Protein AF-0000000079912294 (afdb_homodimer)

Sequence (552 aa):
MSPNRDPQELLAVAGELLDGVHDRFVAGVGSPSAVHKGPDDFATALDLELEKRLTGELQDRTGIAVHGEEFGGPDLDAGLVWVLDPIDGTFNYSAGLPTAGTLLALLDDGVPVLGLTWLPLVGRRYAAVADGPLLEGGLPLPRLTETSLASSIVGMGALNIDSRGRIPGPYRLQVLAQLSRVSSRIRIHGSTGVDLAFTAAGILGGTVVFGHNAWDNAAGVALVRAAGGVVTDLAGQPWTIASDSVLAGAPGVHGEILDILGSLGDPRAELSEGLTMSPNRDPQELLAVAGELLDGVHDRFVAGVGSPSAVHKGPDDFATALDLELEKRLTGELQDRTGIAVHGEEFGGPDLDAGLVWVLDPIDGTFNYSAGLPTAGTLLALLDDGVPVLGLTWLPLVGRRYAAVADGPLLEGGLPLPRLTETSLASSIVGMGALNIDSRGRIPGPYRLQVLAQLSRVSSRIRIHGSTGVDLAFTAAGILGGTVVFGHNAWDNAAGVALVRAAGGVVTDLAGQPWTIASDSVLAGAPGVHGEILDILGSLGDPRAELSEGLT

pLDDT: mean 91.34, std 15.04, range [28.92, 98.94]

Nearest PDB structures (foldseek):
  5eqa-assembly2_D  TM=8.514E-01  e=1.154E-21  Medicago truncatula
  5eqa-assembly2_C  TM=8.447E-01  e=3.022E-21  Medicago truncatula
  5eq9-assembly2_D  TM=8.471E-01  e=5.859E-21  Medicago truncatula
  5eq8-assembly1_A-2  TM=8.379E-01  e=1.731E-20  Medicago truncatula
  4n81-assembly1_A-2  TM=8.598E-01  e=1.605E-19  Zymomonas mobilis subsp. mobilis ZM4 = ATCC 31821

Organism: NCBI:txid1990687

Secondary structure (DSSP, 8-state):
------HHHHHHHHHHHHHHTHHHHHHTTT---SSSS-HHHHHHHHHHHHHHHHHHHHHHHH---EEETTTB-S-TTSSEEEEEEEEESHHHHHHT-S--EEEEEEEETTEEEEEEEEEGGGTEEEEEETTS--EETTEEPPPP----GGG-EEEE----TT--SSS-HHHHHHHHHHHHHHSSEEEB-S-HHHHHHHHHTTSSSEEEE----HHHHHHHHHHHHHTT-EEE-TTSPBP-TT-S-EEEESTTHHHHHHHHHHHH--HHHHHHHH--/------HHHHHHHHHHHHHHTHHHHHHTTT---SSSS-HHHHHHHHHHHHHHHHHHHHHHHH---EEETTTB-S-TTSSEEEEEEEEESHHHHHHT-S--EEEEEEEETTEEEEEEEEEGGGTEEEEEETTS--EETTEEPPPP----GGG-EEEE----TT--SSS-HHHHHHHHHHHHHHSSEEEB-S-HHHHHHHHHTTSSSEEEE----HHHHHHHHHHHHHTT-EEE-TTSPBP-TT-S-EEEESTTHHHHHHHHHHHH--HHHHHHHH--

InterPro domains:
  IPR000760 Inositol monophosphatase-like [PF00459] (10-254)
  IPR000760 Inositol monophosphatase-like [PR00377] (41-61)
  IPR000760 Inositol monophosphatase-like [PR00377] (82-98)
  IPR000760 Inositol monophosphatase-like [PR00377] (181-202)
  IPR000760 Inositol monophosphatase-like [PR00377] (212-236)
  IPR020550 Inositol monophosphatase, conserved site [PS00630] (215-229)
  IPR020583 Inositol monophosphatase, metal-binding site [PS00629] (82-94)

Solvent-accessible surface area (backbone atoms only — not comparable to full-atom values): 26994 Å² total; per-residue (Å²): 124,80,74,85,68,54,65,68,56,52,48,52,53,51,52,51,56,56,58,70,43,42,65,62,58,62,68,54,45,39,47,68,31,84,60,88,54,58,49,73,47,33,47,46,50,50,35,54,53,46,38,54,52,49,42,51,50,45,28,71,74,68,72,39,52,48,25,33,75,89,80,38,58,66,64,61,56,65,39,62,27,35,28,31,21,59,52,36,18,48,69,31,31,36,37,50,41,52,53,27,28,32,30,36,22,33,19,53,52,38,40,52,44,26,10,30,42,40,25,71,51,54,72,44,38,39,37,19,38,61,91,35,56,24,21,50,79,81,38,74,51,79,64,46,56,77,46,54,42,56,79,16,37,32,30,36,53,71,70,30,45,78,42,79,57,85,65,22,13,62,49,54,51,49,50,49,42,56,44,27,63,49,29,58,40,58,32,23,70,54,19,62,46,56,38,31,44,34,22,27,70,56,38,20,32,20,31,44,37,68,60,43,53,48,41,52,43,38,16,23,52,25,26,18,48,24,10,53,30,47,59,16,20,70,86,66,46,75,57,53,62,81,33,62,25,36,28,35,10,21,42,53,20,37,57,54,51,45,52,53,42,59,73,71,50,58,53,66,55,56,63,56,58,70,74,99,125,79,73,85,69,54,64,67,57,52,49,51,52,53,50,51,55,55,59,69,45,42,66,63,57,62,69,53,47,40,44,67,32,87,60,88,56,56,44,72,48,30,47,46,49,51,34,52,52,47,40,56,52,51,44,52,50,45,29,71,76,67,71,39,51,47,26,32,75,87,81,39,57,66,63,59,56,64,39,62,25,34,30,30,20,58,52,36,18,49,70,32,31,34,36,51,42,54,52,26,29,32,30,36,20,33,19,52,52,39,40,52,44,25,11,28,41,38,24,72,52,53,72,44,41,39,37,20,38,62,91,34,57,23,21,50,78,83,38,73,51,78,63,46,56,77,48,53,42,56,79,16,36,30,31,36,52,70,68,30,46,77,42,80,58,83,63,23,13,60,50,54,51,49,51,51,45,57,46,27,65,50,29,57,40,60,32,23,70,55,19,63,47,56,38,32,45,33,22,28,71,56,38,21,32,21,30,43,38,68,60,44,55,48,40,52,43,38,15,23,52,26,26,19,48,24,11,52,28,46,60,16,21,71,85,66,45,75,57,51,64,82,32,59,26,36,30,34,11,21,42,53,20,36,58,54,50,43,51,54,41,58,74,71,50,59,53,66,56,59,60,54,57,72,76,97

Structure (mmCIF, N/CA/C/O backbone):
data_AF-0000000079912294-model_v1
#
loop_
_entity.id
_entity.type
_entity.pdbx_description
1 polymer 'inositol-phosphate phosphatase'
#
loop_
_atom_site.group_PDB
_atom_site.id
_atom_site.type_symbol
_atom_site.label_atom_id
_atom_site.label_alt_id
_atom_site.label_comp_id
_atom_site.label_asym_id
_atom_site.label_entity_id
_atom_site.label_seq_id
_atom_site.pdbx_PDB_ins_code
_atom_site.Cartn_x
_atom_site.Cartn_y
_atom_site.Cartn_z
_atom_site.occupancy
_atom_site.B_iso_or_equiv
_atom_site.auth_seq_id
_atom_site.auth_comp_id
_atom_site.auth_asym_id
_atom_site.auth_atom_id
_atom_site.pdbx_PDB_model_num
ATOM 1 N N . MET A 1 1 ? 0.464 -45.531 -8.609 1 29.55 1 MET A N 1
ATOM 2 C CA . MET A 1 1 ? -0.642 -44.625 -8.352 1 29.55 1 MET A CA 1
ATOM 3 C C . MET A 1 1 ? -0.187 -43.438 -7.488 1 29.55 1 MET A C 1
ATOM 5 O O . MET A 1 1 ? 0.378 -43.656 -6.41 1 29.55 1 MET A O 1
ATOM 9 N N . SER A 1 2 ? 0.413 -42.406 -7.926 1 39.72 2 SER A N 1
ATOM 10 C CA . SER A 1 2 ? 1.021 -41.344 -7.129 1 39.72 2 SER A CA 1
ATOM 11 C C . SER A 1 2 ? 0.168 -41 -5.906 1 39.72 2 SER A C 1
ATOM 13 O O . SER A 1 2 ? -1.036 -40.781 -6.027 1 39.72 2 SER A O 1
ATOM 15 N N . PRO A 1 3 ? 0.377 -41.531 -4.75 1 46.34 3 PRO A N 1
ATOM 16 C CA . PRO A 1 3 ? -0.508 -41.469 -3.584 1 46.34 3 PRO A CA 1
ATOM 17 C C . PRO A 1 3 ? -1.324 -40.156 -3.547 1 46.34 3 PRO A C 1
ATOM 19 O O . PRO A 1 3 ? -0.828 -39.094 -3.938 1 46.34 3 PRO A O 1
ATOM 22 N N . ASN A 1 4 ? -2.684 -40.281 -3.854 1 57.91 4 ASN A N 1
ATOM 23 C CA . ASN A 1 4 ? -3.719 -39.25 -3.738 1 57.91 4 ASN A CA 1
ATOM 24 C C . ASN A 1 4 ? -3.502 -38.375 -2.51 1 57.91 4 ASN A C 1
ATOM 26 O O . ASN A 1 4 ? -3.703 -38.812 -1.379 1 57.91 4 ASN A O 1
ATOM 30 N N . ARG A 1 5 ? -2.461 -37.531 -2.559 1 80.69 5 ARG A N 1
ATOM 31 C CA . ARG A 1 5 ? -2.16 -36.719 -1.387 1 80.69 5 ARG A CA 1
ATOM 32 C C . ARG A 1 5 ? -3.322 -35.781 -1.056 1 80.69 5 ARG A C 1
ATOM 34 O O . ARG A 1 5 ? -3.9 -35.188 -1.95 1 80.69 5 ARG A O 1
ATOM 41 N N . ASP A 1 6 ? -3.791 -35.938 0.131 1 91.5 6 ASP A N 1
ATOM 42 C CA . ASP A 1 6 ? -4.871 -35.094 0.656 1 91.5 6 ASP A CA 1
ATOM 43 C C . ASP A 1 6 ? -4.5 -33.625 0.6 1 91.5 6 ASP A C 1
ATOM 45 O O . ASP A 1 6 ? -3.557 -33.188 1.262 1 91.5 6 ASP A O 1
ATOM 49 N N . PRO A 1 7 ? -5.168 -32.938 -0.265 1 94.25 7 PRO A N 1
ATOM 50 C CA . PRO A 1 7 ? -4.852 -31.531 -0.419 1 94.25 7 PRO A CA 1
ATOM 51 C C . PRO A 1 7 ? -4.84 -30.781 0.911 1 94.25 7 PRO A C 1
ATOM 53 O O . PRO A 1 7 ? -4.051 -29.844 1.091 1 94.25 7 PRO A O 1
ATOM 56 N N . GLN A 1 8 ? -5.668 -31.203 1.812 1 94.56 8 GLN A N 1
ATOM 57 C CA . GLN A 1 8 ? -5.723 -30.547 3.111 1 94.56 8 GLN A CA 1
ATOM 58 C C . GLN A 1 8 ? -4.449 -30.797 3.912 1 94.56 8 GLN A C 1
ATOM 60 O O . GLN A 1 8 ? -3.975 -29.906 4.629 1 94.56 8 GLN A O 1
ATOM 65 N N . GLU A 1 9 ? -4 -31.938 3.814 1 96.06 9 GLU A N 1
ATOM 66 C CA . GLU A 1 9 ? -2.744 -32.25 4.48 1 96.06 9 GLU A CA 1
ATOM 67 C C . GLU A 1 9 ? -1.581 -31.484 3.873 1 96.06 9 GLU A C 1
ATOM 69 O O . GLU A 1 9 ? -0.72 -30.984 4.598 1 96.06 9 GLU A O 1
ATOM 74 N N . LEU A 1 10 ? -1.573 -31.453 2.564 1 97.94 10 LEU A N 1
ATOM 75 C CA . LEU A 1 10 ? -0.524 -30.703 1.876 1 97.94 10 LEU A CA 1
ATOM 76 C C . LEU A 1 10 ? -0.583 -29.234 2.234 1 97.94 10 LEU A C 1
ATOM 78 O O . LEU A 1 10 ? 0.455 -28.594 2.42 1 97.94 10 LEU A O 1
ATOM 82 N N . LEU A 1 11 ? -1.789 -28.703 2.357 1 98 11 LEU A N 1
ATOM 83 C CA . LEU A 1 11 ? -1.976 -27.312 2.748 1 98 11 LEU A CA 1
ATOM 84 C C . LEU A 1 11 ? -1.415 -27.062 4.145 1 98 11 LEU A C 1
ATOM 86 O O . LEU A 1 11 ? -0.755 -26.047 4.375 1 98 11 LEU A O 1
ATOM 90 N N . ALA A 1 12 ? -1.682 -27.953 5.023 1 97.31 12 ALA A N 1
ATOM 91 C CA . ALA A 1 12 ? -1.211 -27.828 6.402 1 97.31 12 ALA A CA 1
ATOM 92 C C . ALA A 1 12 ? 0.314 -27.844 6.465 1 97.31 12 ALA A C 1
ATOM 94 O O . ALA A 1 12 ? 0.918 -27.016 7.156 1 97.31 12 ALA A O 1
ATOM 95 N N . VAL A 1 13 ? 0.904 -28.734 5.723 1 98.12 13 VAL A N 1
ATOM 96 C CA . VAL A 1 13 ? 2.359 -28.828 5.672 1 98.12 13 VAL A CA 1
ATOM 97 C C . VAL A 1 13 ? 2.941 -27.531 5.125 1 98.12 13 VAL A C 1
ATOM 99 O O . VAL A 1 13 ? 3.875 -26.969 5.703 1 98.12 13 VAL A O 1
ATOM 102 N N . ALA A 1 14 ? 2.398 -27.078 4.047 1 98.62 14 ALA A N 1
ATOM 103 C CA . ALA A 1 14 ? 2.871 -25.859 3.406 1 98.62 14 ALA A CA 1
ATOM 104 C C . ALA A 1 14 ? 2.764 -24.672 4.355 1 98.62 14 ALA A C 1
ATOM 106 O O . ALA A 1 14 ? 3.699 -23.875 4.473 1 98.62 14 ALA A O 1
ATOM 107 N N . GLY A 1 15 ? 1.619 -24.562 5.023 1 98.62 15 GLY A N 1
ATOM 108 C CA . GLY A 1 15 ? 1.428 -23.484 5.98 1 98.62 15 GLY A CA 1
ATOM 109 C C . GLY A 1 15 ? 2.451 -23.484 7.102 1 98.62 15 GLY A C 1
ATOM 110 O O . GLY A 1 15 ? 2.977 -22.438 7.48 1 98.62 15 GLY A O 1
ATOM 111 N N . GLU A 1 16 ? 2.736 -24.641 7.598 1 98.56 16 GLU A N 1
ATOM 112 C CA . GLU A 1 16 ? 3.725 -24.797 8.656 1 98.56 16 GLU A CA 1
ATOM 113 C C . GLU A 1 16 ? 5.109 -24.344 8.195 1 98.56 16 GLU A C 1
ATOM 115 O O . GLU A 1 16 ? 5.836 -23.688 8.938 1 98.56 16 GLU A O 1
ATOM 120 N N . LEU A 1 17 ? 5.434 -24.75 7.039 1 98.75 17 LEU A N 1
ATOM 121 C CA . LEU A 1 17 ? 6.742 -24.391 6.5 1 98.75 17 LEU A CA 1
ATOM 122 C C . LEU A 1 17 ? 6.863 -22.891 6.309 1 98.75 17 LEU A C 1
ATOM 124 O O . LEU A 1 17 ? 7.902 -22.297 6.613 1 98.75 17 LEU A O 1
ATOM 128 N N . LEU A 1 18 ? 5.785 -22.219 5.816 1 98.69 18 LEU A N 1
ATOM 129 C CA . LEU A 1 18 ? 5.809 -20.781 5.637 1 98.69 18 LEU A CA 1
ATOM 130 C C . LEU A 1 18 ? 5.867 -20.062 6.988 1 98.69 18 LEU A C 1
ATOM 132 O O . LEU A 1 18 ? 6.566 -19.062 7.133 1 98.69 18 LEU A O 1
ATOM 136 N N . ASP A 1 19 ? 5.18 -20.594 7.977 1 98.5 19 ASP A N 1
ATOM 137 C CA . ASP A 1 19 ? 5.293 -20.062 9.328 1 98.5 19 ASP A CA 1
ATOM 138 C C . ASP A 1 19 ? 6.73 -20.141 9.836 1 98.5 19 ASP A C 1
ATOM 140 O O . ASP A 1 19 ? 7.195 -19.25 10.547 1 98.5 19 ASP A O 1
ATOM 144 N N . GLY A 1 20 ? 7.395 -21.141 9.469 1 98.12 20 GLY A N 1
ATOM 145 C CA . GLY A 1 20 ? 8.742 -21.406 9.945 1 98.12 20 GLY A CA 1
ATOM 146 C C . GLY A 1 20 ? 9.766 -20.406 9.461 1 98.12 20 GLY A C 1
ATOM 147 O O . GLY A 1 20 ? 10.836 -20.266 10.047 1 98.12 20 GLY A O 1
ATOM 148 N N . VAL A 1 21 ? 9.43 -19.672 8.375 1 96.81 21 VAL A N 1
ATOM 149 C CA . VAL A 1 21 ? 10.422 -18.75 7.84 1 96.81 21 VAL A CA 1
ATOM 150 C C . VAL A 1 21 ? 10.016 -17.312 8.18 1 96.81 21 VAL A C 1
ATOM 152 O O . VAL A 1 21 ? 10.68 -16.359 7.77 1 96.81 21 VAL A O 1
ATOM 155 N N . HIS A 1 22 ? 9.016 -17.156 8.938 1 96.06 22 HIS A N 1
ATOM 156 C CA . HIS A 1 22 ? 8.445 -15.852 9.273 1 96.06 22 HIS A CA 1
ATOM 157 C C . HIS A 1 22 ? 9.5 -14.938 9.906 1 96.06 22 HIS A C 1
ATOM 159 O O . HIS A 1 22 ? 9.734 -13.828 9.422 1 96.06 22 HIS A O 1
ATOM 165 N N . ASP A 1 23 ? 10.133 -15.422 10.93 1 96.25 23 ASP A N 1
ATOM 166 C CA . ASP A 1 23 ? 11.062 -14.586 11.688 1 96.25 23 ASP A CA 1
ATOM 167 C C . ASP A 1 23 ? 12.25 -14.172 10.82 1 96.25 23 ASP A C 1
ATOM 169 O O . ASP A 1 23 ? 12.719 -13.031 10.906 1 96.25 23 ASP A O 1
ATOM 173 N N . ARG A 1 24 ? 12.719 -15.117 10.062 1 94.88 24 ARG A N 1
ATOM 174 C CA . ARG A 1 24 ? 13.844 -14.805 9.188 1 94.88 24 ARG A CA 1
ATOM 175 C C . ARG A 1 24 ? 13.445 -13.766 8.141 1 94.88 24 ARG A C 1
ATOM 177 O O . ARG A 1 24 ? 14.219 -12.852 7.836 1 94.88 24 ARG A O 1
ATOM 184 N N . PHE A 1 25 ? 12.273 -13.906 7.543 1 95.62 25 PHE A N 1
ATOM 185 C CA . PHE A 1 25 ? 11.727 -12.953 6.586 1 95.62 25 PHE A CA 1
ATOM 186 C C . PHE A 1 25 ? 11.664 -11.555 7.191 1 95.62 25 PHE A C 1
ATOM 188 O O . PHE A 1 25 ? 12.148 -10.594 6.598 1 95.62 25 PHE A O 1
ATOM 195 N N . VAL A 1 26 ? 11.148 -11.414 8.398 1 94.88 26 VAL A N 1
ATOM 196 C CA . VAL A 1 26 ? 10.938 -10.133 9.062 1 94.88 26 VAL A CA 1
ATOM 197 C C . VAL A 1 26 ? 12.281 -9.508 9.43 1 94.88 26 VAL A C 1
ATOM 199 O O . VAL A 1 26 ? 12.477 -8.297 9.273 1 94.88 26 VAL A O 1
ATOM 202 N N . ALA A 1 27 ? 13.227 -10.266 9.82 1 92.06 27 ALA A N 1
ATOM 203 C CA . ALA A 1 27 ? 14.531 -9.781 10.273 1 92.06 27 ALA A CA 1
ATOM 204 C C . ALA A 1 27 ? 15.336 -9.203 9.109 1 92.06 27 ALA A C 1
ATOM 206 O O . ALA A 1 27 ? 16.234 -8.391 9.312 1 92.06 27 ALA A O 1
ATOM 207 N N . GLY A 1 28 ? 14.977 -9.625 7.934 1 90.5 28 GLY A N 1
ATOM 208 C CA . GLY A 1 28 ? 15.766 -9.234 6.777 1 90.5 28 GLY A CA 1
ATOM 209 C C . GLY A 1 28 ? 15.266 -7.965 6.113 1 90.5 28 GLY A C 1
ATOM 210 O O . GLY A 1 28 ? 15.922 -7.426 5.219 1 90.5 28 GLY A O 1
ATOM 211 N N . VAL A 1 29 ? 14.18 -7.426 6.668 1 87.75 29 VAL A N 1
ATOM 212 C CA . VAL A 1 29 ? 13.539 -6.301 6 1 87.75 29 VAL A CA 1
ATOM 213 C C . VAL A 1 29 ? 14.414 -5.055 6.121 1 87.75 29 VAL A C 1
ATOM 215 O O . VAL A 1 29 ? 14.906 -4.738 7.203 1 87.75 29 VAL A O 1
ATOM 218 N N . GLY A 1 30 ? 14.523 -4.277 5.109 1 71.38 30 GLY A N 1
ATOM 219 C CA . GLY A 1 30 ? 15.203 -2.994 5.113 1 71.38 30 GLY A CA 1
ATOM 220 C C . GLY A 1 30 ? 16.688 -3.113 5.383 1 71.38 30 GLY A C 1
ATOM 221 O O . GLY A 1 30 ? 17.391 -2.104 5.52 1 71.38 30 GLY A O 1
ATOM 222 N N . SER A 1 31 ? 17.141 -4.277 5.93 1 58.22 31 SER A N 1
ATOM 223 C CA . SER A 1 31 ? 18.531 -4.438 6.324 1 58.22 31 SER A CA 1
ATOM 224 C C . SER A 1 31 ? 19.484 -4.023 5.195 1 58.22 31 SER A C 1
ATOM 226 O O . SER A 1 31 ? 19.281 -4.414 4.043 1 58.22 31 SER A O 1
ATOM 228 N N . PRO A 1 32 ? 20.094 -2.764 5.594 1 47.22 32 PRO A N 1
ATOM 229 C CA . PRO A 1 32 ? 21.141 -2.424 4.621 1 47.22 32 PRO A CA 1
ATOM 230 C C . PRO A 1 32 ? 22.016 -3.617 4.258 1 47.22 32 PRO A C 1
ATOM 232 O O . PRO A 1 32 ? 22.203 -4.52 5.074 1 47.22 32 PRO A O 1
ATOM 235 N N . SER A 1 33 ? 22.016 -4.098 3.148 1 38.88 33 SER A N 1
ATOM 236 C CA . SER A 1 33 ? 23.047 -5.078 2.836 1 38.88 33 SER A CA 1
ATOM 237 C C . SER A 1 33 ? 24.344 -4.77 3.582 1 38.88 33 SER A C 1
ATOM 239 O O . SER A 1 33 ? 24.75 -3.609 3.693 1 38.88 33 SER A O 1
ATOM 241 N N . ALA A 1 34 ? 24.781 -5.492 4.637 1 32.66 34 ALA A N 1
ATOM 242 C CA . ALA A 1 34 ? 26.141 -5.281 5.16 1 32.66 34 ALA A CA 1
ATOM 243 C C . ALA A 1 34 ? 27 -4.5 4.168 1 32.66 34 ALA A C 1
ATOM 245 O O . ALA A 1 34 ? 27.859 -3.729 4.566 1 32.66 34 ALA A O 1
ATOM 246 N N . VAL A 1 35 ? 27.797 -5.176 3.391 1 32.06 35 VAL A N 1
ATOM 247 C CA . VAL A 1 35 ? 28.75 -4.676 2.406 1 32.06 35 VAL A CA 1
ATOM 248 C C . VAL A 1 35 ? 28.031 -3.771 1.406 1 32.06 35 VAL A C 1
ATOM 250 O O . VAL A 1 35 ? 26.875 -4.023 1.043 1 32.06 35 VAL A O 1
ATOM 253 N N . HIS A 1 36 ? 28.391 -2.574 1.279 1 33.38 36 HIS A N 1
ATOM 254 C CA . HIS A 1 36 ? 28.016 -1.679 0.189 1 33.38 36 HIS A CA 1
ATOM 255 C C . HIS A 1 36 ? 27.484 -2.457 -1.009 1 33.38 36 HIS A C 1
ATOM 257 O O . HIS A 1 36 ? 27.641 -2.025 -2.154 1 33.38 36 HIS A O 1
ATOM 263 N N . LYS A 1 37 ? 27.391 -3.629 -1.118 1 39.88 37 LYS A N 1
ATOM 264 C CA . LYS A 1 37 ? 26.844 -4.047 -2.406 1 39.88 37 LYS A CA 1
ATOM 265 C C . LYS A 1 37 ? 25.328 -3.848 -2.457 1 39.88 37 LYS A C 1
ATOM 267 O O . LYS A 1 37 ? 24.641 -3.998 -1.442 1 39.88 37 LYS A O 1
ATOM 272 N N . GLY A 1 38 ? 24.703 -2.9 -3.188 1 43.59 38 GLY A N 1
ATOM 273 C CA . GLY A 1 38 ? 23.406 -2.314 -3.477 1 43.59 38 GLY A CA 1
ATOM 274 C C . GLY A 1 38 ? 22.25 -3.084 -2.857 1 43.59 38 GLY A C 1
ATOM 275 O O . GLY A 1 38 ? 22.391 -4.27 -2.545 1 43.59 38 GLY A O 1
ATOM 276 N N . PRO A 1 39 ? 21.344 -2.451 -1.98 1 47.41 39 PRO A N 1
ATOM 277 C CA . PRO A 1 39 ? 20.109 -2.994 -1.392 1 47.41 39 PRO A CA 1
ATOM 278 C C . PRO A 1 39 ? 19.562 -4.188 -2.17 1 47.41 39 PRO A C 1
ATOM 280 O O . PRO A 1 39 ? 19.031 -5.125 -1.572 1 47.41 39 PRO A O 1
ATOM 283 N N . ASP A 1 40 ? 19.641 -4.121 -3.445 1 54.66 40 ASP A N 1
ATOM 284 C CA . ASP A 1 40 ? 19.188 -5.172 -4.344 1 54.66 40 ASP A CA 1
ATOM 285 C C . ASP A 1 40 ? 19.891 -6.496 -4.047 1 54.66 40 ASP A C 1
ATOM 287 O O . ASP A 1 40 ? 19.297 -7.566 -4.172 1 54.66 40 ASP A O 1
ATOM 291 N N . ASP A 1 41 ? 20.922 -6.277 -3.262 1 62.72 41 ASP A N 1
ATOM 292 C CA . ASP A 1 41 ? 21.781 -7.449 -3.121 1 62.72 41 ASP A CA 1
ATOM 293 C C . ASP A 1 41 ? 21.375 -8.297 -1.924 1 62.72 41 ASP A C 1
ATOM 295 O O . ASP A 1 41 ? 21.312 -9.523 -2.012 1 62.72 41 ASP A O 1
ATOM 299 N N . PHE A 1 42 ? 20.859 -7.602 -0.885 1 65.44 42 PHE A N 1
ATOM 300 C CA . PHE A 1 42 ? 20.5 -8.375 0.302 1 65.44 42 PHE A CA 1
ATOM 301 C C . PHE A 1 42 ? 19.203 -9.125 0.091 1 65.44 42 PHE A C 1
ATOM 303 O O . PHE A 1 42 ? 19.109 -10.32 0.379 1 65.44 42 PHE A O 1
ATOM 310 N N . ALA A 1 43 ? 18.234 -8.352 -0.362 1 73.94 43 ALA A N 1
ATOM 311 C CA . ALA A 1 43 ? 16.969 -9.016 -0.646 1 73.94 43 ALA A CA 1
ATOM 312 C C . ALA A 1 43 ? 17.156 -10.188 -1.598 1 73.94 43 ALA A C 1
ATOM 314 O O . ALA A 1 43 ? 16.516 -11.234 -1.447 1 73.94 43 ALA A O 1
ATOM 315 N N . THR A 1 44 ? 18.141 -10 -2.295 1 77.19 44 THR A N 1
ATOM 316 C CA . THR A 1 44 ? 18.453 -11.062 -3.242 1 77.19 44 THR A CA 1
ATOM 317 C C . THR A 1 44 ? 19.078 -12.258 -2.525 1 77.19 44 THR A C 1
ATOM 319 O O . THR A 1 44 ? 18.703 -13.406 -2.783 1 77.19 44 THR A O 1
ATOM 322 N N . ALA A 1 45 ? 19.906 -11.906 -1.588 1 85.69 45 ALA A N 1
ATOM 323 C CA . ALA A 1 45 ? 20.547 -12.992 -0.835 1 85.69 45 ALA A CA 1
ATOM 324 C C . ALA A 1 45 ? 19.516 -13.742 0.012 1 85.69 45 ALA A C 1
ATOM 326 O O . ALA A 1 45 ? 19.547 -14.969 0.088 1 85.69 45 ALA A O 1
ATOM 327 N N . LEU A 1 46 ? 18.688 -13.031 0.617 1 91 46 LEU A N 1
ATOM 328 C CA . LEU A 1 46 ? 17.656 -13.656 1.44 1 91 46 LEU A CA 1
ATOM 329 C C . LEU A 1 46 ? 16.672 -14.438 0.578 1 91 46 LEU A C 1
ATOM 331 O O . LEU A 1 46 ? 16.203 -15.508 0.978 1 91 46 LEU A O 1
ATOM 335 N N . ASP A 1 47 ? 16.375 -13.867 -0.532 1 92.38 47 ASP A N 1
ATOM 336 C CA . ASP A 1 47 ? 15.531 -14.555 -1.511 1 92.38 47 ASP A CA 1
ATOM 337 C C . ASP A 1 47 ? 16.078 -15.945 -1.832 1 92.38 47 ASP A C 1
ATOM 339 O O . ASP A 1 47 ? 15.352 -16.922 -1.809 1 92.38 47 ASP A O 1
ATOM 343 N N . LEU A 1 48 ? 17.328 -16.047 -2.098 1 93.56 48 LEU A N 1
ATOM 344 C CA . LEU A 1 48 ? 18 -17.297 -2.426 1 93.56 48 LEU A CA 1
ATOM 345 C C . LEU A 1 48 ? 18.016 -18.234 -1.22 1 93.56 48 LEU A C 1
ATOM 347 O O . LEU A 1 48 ? 17.781 -19.438 -1.355 1 93.56 48 LEU A O 1
ATOM 351 N N . GLU A 1 49 ? 18.266 -17.703 -0.08 1 95.25 49 GLU A N 1
ATOM 352 C CA . GLU A 1 49 ? 18.312 -18.469 1.162 1 95.25 49 GLU A CA 1
ATOM 353 C C . GLU A 1 49 ? 16.953 -19.109 1.459 1 95.25 49 GLU A C 1
ATOM 355 O O . GLU A 1 49 ? 16.875 -20.312 1.723 1 95.25 49 GLU A O 1
ATOM 360 N N . LEU A 1 50 ? 15.938 -18.328 1.369 1 96.75 50 LEU A N 1
ATOM 361 C CA . LEU A 1 50 ? 14.602 -18.812 1.68 1 96.75 50 LEU A CA 1
ATOM 362 C C . LEU A 1 50 ? 14.141 -19.844 0.652 1 96.75 50 LEU A C 1
ATOM 364 O O . LEU A 1 50 ? 13.492 -20.828 1.003 1 96.75 50 LEU A O 1
ATOM 368 N N . GLU A 1 51 ? 14.461 -19.625 -0.608 1 97 51 GLU A N 1
ATOM 369 C CA . GLU A 1 51 ? 14.07 -20.578 -1.635 1 97 51 GLU A CA 1
ATOM 370 C C . GLU A 1 51 ? 14.734 -21.938 -1.402 1 97 51 GLU A C 1
ATOM 372 O O . GLU A 1 51 ? 14.078 -22.984 -1.482 1 97 51 GLU A O 1
ATOM 377 N N . LYS A 1 52 ? 15.984 -21.906 -1.14 1 97 52 LYS A N 1
ATOM 378 C CA . LYS A 1 52 ? 16.703 -23.156 -0.894 1 97 52 LYS A CA 1
ATOM 379 C C . LYS A 1 52 ? 16.109 -23.922 0.287 1 97 52 LYS A C 1
ATOM 381 O O . LYS A 1 52 ? 15.852 -25.125 0.193 1 97 52 LYS A O 1
ATOM 386 N N . ARG A 1 53 ? 15.859 -23.219 1.306 1 97.94 53 ARG A N 1
ATOM 387 C CA . ARG A 1 53 ? 15.312 -23.844 2.508 1 97.94 53 ARG A CA 1
ATOM 388 C C . ARG A 1 53 ? 13.93 -24.422 2.242 1 97.94 53 ARG A C 1
ATOM 390 O O . ARG A 1 53 ? 13.68 -25.594 2.506 1 97.94 53 ARG A O 1
ATOM 397 N N . LEU A 1 54 ? 13.039 -23.625 1.666 1 98.5 54 LEU A N 1
ATOM 398 C CA . LEU A 1 54 ? 11.656 -24.047 1.467 1 98.5 54 LEU A CA 1
ATOM 399 C C . LEU A 1 54 ? 11.562 -25.156 0.425 1 98.5 54 LEU A C 1
ATOM 401 O O . LEU A 1 54 ? 10.75 -26.062 0.56 1 98.5 54 LEU A O 1
ATOM 405 N N . THR A 1 55 ? 12.398 -25.047 -0.607 1 98.19 55 THR A N 1
ATOM 406 C CA . THR A 1 55 ? 12.422 -26.094 -1.629 1 98.19 55 THR A CA 1
ATOM 407 C C . THR A 1 55 ? 12.797 -27.438 -1.018 1 98.19 55 THR A C 1
ATOM 409 O O . THR A 1 55 ? 12.109 -28.438 -1.244 1 98.19 55 THR A O 1
ATOM 412 N N . GLY A 1 56 ? 13.82 -27.453 -0.244 1 98.06 56 GLY A N 1
ATOM 413 C CA . GLY A 1 56 ? 14.25 -28.672 0.408 1 98.06 56 GLY A CA 1
ATOM 414 C C . GLY A 1 56 ? 13.203 -29.25 1.345 1 98.06 56 GLY A C 1
ATOM 415 O O . GLY A 1 56 ? 12.898 -30.438 1.288 1 98.06 56 GLY A O 1
ATOM 416 N N . GLU A 1 57 ? 12.633 -28.422 2.137 1 98.5 57 GLU A N 1
ATOM 417 C CA . GLU A 1 57 ? 11.672 -28.875 3.139 1 98.5 57 GLU A CA 1
ATOM 418 C C . GLU A 1 57 ? 10.375 -29.344 2.488 1 98.5 57 GLU A C 1
ATOM 420 O O . GLU A 1 57 ? 9.766 -30.312 2.932 1 98.5 57 GLU A O 1
ATOM 425 N N . LEU A 1 58 ? 9.922 -28.641 1.445 1 98.44 58 LEU A N 1
ATOM 426 C CA . LEU A 1 58 ? 8.719 -29.047 0.729 1 98.44 58 LEU A CA 1
ATOM 427 C C . LEU A 1 58 ? 8.906 -30.406 0.086 1 98.44 58 LEU A C 1
ATOM 429 O O . LEU A 1 58 ? 8.039 -31.281 0.201 1 98.44 58 LEU A O 1
ATOM 433 N N . GLN A 1 59 ? 10.031 -30.594 -0.54 1 97.5 59 GLN A N 1
ATOM 434 C CA . GLN A 1 59 ? 10.32 -31.875 -1.178 1 97.5 59 GLN A CA 1
ATOM 435 C C . GLN A 1 59 ? 10.391 -33 -0.148 1 97.5 59 GLN A C 1
ATOM 437 O O . GLN A 1 59 ? 9.828 -34.062 -0.356 1 97.5 59 GLN A O 1
ATOM 442 N N . ASP A 1 60 ? 11.008 -32.75 0.914 1 97.81 60 ASP A N 1
ATOM 443 C CA . ASP A 1 60 ? 11.188 -33.75 1.953 1 97.81 60 ASP A CA 1
ATOM 444 C C . ASP A 1 60 ? 9.852 -34.156 2.574 1 97.81 60 ASP A C 1
ATOM 446 O O . ASP A 1 60 ? 9.602 -35.312 2.812 1 97.81 60 ASP A O 1
ATOM 450 N N . ARG A 1 61 ? 9 -33.156 2.797 1 97.69 61 ARG A N 1
ATOM 451 C CA . ARG A 1 61 ? 7.781 -33.406 3.562 1 97.69 61 ARG A CA 1
ATOM 452 C C . ARG A 1 61 ? 6.656 -33.906 2.664 1 97.69 61 ARG A C 1
ATOM 454 O O . ARG A 1 61 ? 5.754 -34.594 3.123 1 97.69 61 ARG A O 1
ATOM 461 N N . THR A 1 62 ? 6.703 -33.594 1.387 1 97.62 62 THR A N 1
ATOM 462 C CA . THR A 1 62 ? 5.543 -33.906 0.555 1 97.62 62 THR A CA 1
ATOM 463 C C . THR A 1 62 ? 5.93 -34.844 -0.572 1 97.62 62 THR A C 1
ATOM 465 O O . THR A 1 62 ? 5.059 -35.438 -1.207 1 97.62 62 THR A O 1
ATOM 468 N N . GLY A 1 63 ? 7.227 -34.938 -0.894 1 97.06 63 GLY A N 1
ATOM 469 C CA . GLY A 1 63 ? 7.691 -35.719 -2.021 1 97.06 63 GLY A CA 1
ATOM 470 C C . GLY A 1 63 ? 7.434 -35.062 -3.363 1 97.06 63 GLY A C 1
ATOM 471 O O . GLY A 1 63 ? 7.586 -35.688 -4.41 1 97.06 63 GLY A O 1
ATOM 472 N N . ILE A 1 64 ? 7.008 -33.844 -3.342 1 97.5 64 ILE A N 1
ATOM 473 C CA . ILE A 1 64 ? 6.648 -33.125 -4.555 1 97.5 64 ILE A CA 1
ATOM 474 C C . ILE A 1 64 ? 7.738 -32.094 -4.887 1 97.5 64 ILE A C 1
ATOM 476 O O . ILE A 1 64 ? 8.195 -31.375 -4.008 1 97.5 64 ILE A O 1
ATOM 480 N N . ALA A 1 65 ? 8.188 -32.031 -6.133 1 97.38 65 ALA A N 1
ATOM 481 C CA . ALA A 1 65 ? 9.258 -31.125 -6.562 1 97.38 65 ALA A CA 1
ATOM 482 C C . ALA A 1 65 ? 8.789 -29.672 -6.57 1 97.38 65 ALA A C 1
ATOM 484 O O . ALA A 1 65 ? 7.582 -29.406 -6.609 1 97.38 65 ALA A O 1
ATOM 485 N N . VAL A 1 66 ? 9.789 -28.766 -6.562 1 98 66 VAL A N 1
ATOM 486 C CA . VAL A 1 66 ? 9.492 -27.344 -6.465 1 98 66 VAL A CA 1
ATOM 487 C C . VAL A 1 66 ? 10.07 -26.609 -7.676 1 98 66 VAL A C 1
ATOM 489 O O . VAL A 1 66 ? 11.219 -26.859 -8.062 1 98 66 VAL A O 1
ATOM 492 N N . HIS A 1 67 ? 9.25 -25.828 -8.32 1 98.06 67 HIS A N 1
ATOM 493 C CA . HIS A 1 67 ? 9.68 -24.812 -9.281 1 98.06 67 HIS A CA 1
ATOM 494 C C . HIS A 1 67 ? 9.75 -23.438 -8.633 1 98.06 67 HIS A C 1
ATOM 496 O O . HIS A 1 67 ? 8.719 -22.844 -8.336 1 98.06 67 HIS A O 1
ATOM 502 N N . GLY A 1 68 ? 10.961 -22.906 -8.461 1 95.88 68 GLY A N 1
ATOM 503 C CA . GLY A 1 68 ? 11.148 -21.625 -7.809 1 95.88 68 GLY A CA 1
ATOM 504 C C . GLY A 1 68 ? 11.516 -20.516 -8.773 1 95.88 68 GLY A C 1
ATOM 505 O O . GLY A 1 68 ? 11.945 -20.781 -9.898 1 95.88 68 GLY A O 1
ATOM 506 N N . GLU A 1 69 ? 11.305 -19.297 -8.406 1 89.94 69 GLU A N 1
ATOM 507 C CA . GLU A 1 69 ? 11.672 -18.109 -9.172 1 89.94 69 GLU A CA 1
ATOM 508 C C . GLU A 1 69 ? 13.172 -18.094 -9.461 1 89.94 69 GLU A C 1
ATOM 510 O O . GLU A 1 69 ? 13.586 -17.797 -10.586 1 89.94 69 GLU A O 1
ATOM 515 N N . GLU A 1 70 ? 13.938 -18.422 -8.469 1 85.56 70 GLU A N 1
ATOM 516 C CA . GLU A 1 70 ? 15.383 -18.203 -8.523 1 85.56 70 GLU A CA 1
ATOM 517 C C . GLU A 1 70 ? 16.094 -19.391 -9.164 1 85.56 70 GLU A C 1
ATOM 519 O O . GLU A 1 70 ? 17.031 -19.203 -9.945 1 85.56 70 GLU A O 1
ATOM 524 N N . PHE A 1 71 ? 15.641 -20.641 -8.852 1 89.31 71 PHE A N 1
ATOM 525 C CA . PHE A 1 71 ? 16.391 -21.828 -9.266 1 89.31 71 PHE A CA 1
ATOM 526 C C . PHE A 1 71 ? 15.609 -22.609 -10.32 1 89.31 71 PHE A C 1
ATOM 528 O O . PHE A 1 71 ? 16.141 -23.562 -10.906 1 89.31 71 PHE A O 1
ATOM 535 N N . GLY A 1 72 ? 14.438 -22.219 -10.586 1 93.56 72 GLY A N 1
ATOM 536 C CA . GLY A 1 72 ? 13.617 -22.969 -11.523 1 93.56 72 GLY A CA 1
ATOM 537 C C . GLY A 1 72 ? 13.195 -24.328 -10.992 1 93.56 72 GLY A C 1
ATOM 538 O O . GLY A 1 72 ? 12.93 -24.469 -9.797 1 93.56 72 GLY A O 1
ATOM 539 N N . GLY A 1 73 ? 12.945 -25.281 -11.859 1 94.75 73 GLY A N 1
ATOM 540 C CA . GLY A 1 73 ? 12.477 -26.609 -11.516 1 94.75 73 GLY A CA 1
ATOM 541 C C . GLY A 1 73 ? 11.734 -27.297 -12.648 1 94.75 73 GLY A C 1
ATOM 542 O O . GLY A 1 73 ? 11.961 -26.984 -13.82 1 94.75 73 GLY A O 1
ATOM 543 N N . PRO A 1 74 ? 10.977 -28.312 -12.25 1 96.19 74 PRO A N 1
ATOM 544 C CA . PRO A 1 74 ? 10.258 -29.031 -13.297 1 96.19 74 PRO A CA 1
ATOM 545 C C . PRO A 1 74 ? 9.273 -28.156 -14.062 1 96.19 74 PRO A C 1
ATOM 547 O O . PRO A 1 74 ? 8.945 -27.047 -13.602 1 96.19 74 PRO A O 1
ATOM 550 N N . ASP A 1 75 ? 8.883 -28.703 -15.188 1 96.69 75 ASP A N 1
ATOM 551 C CA . ASP A 1 75 ? 7.828 -28.031 -15.93 1 96.69 75 ASP A CA 1
ATOM 552 C C . ASP A 1 75 ? 6.57 -27.875 -15.078 1 96.69 75 ASP A C 1
ATOM 554 O O . ASP A 1 75 ? 6.203 -28.781 -14.328 1 96.69 75 ASP A O 1
ATOM 558 N N . LEU A 1 76 ? 5.906 -26.75 -15.234 1 96.62 76 LEU A N 1
ATOM 559 C CA . LEU A 1 76 ? 4.77 -26.391 -14.398 1 96.62 76 LEU A CA 1
ATOM 560 C C . LEU A 1 76 ? 3.576 -27.297 -14.672 1 96.62 76 LEU A C 1
ATOM 562 O O . LEU A 1 76 ? 2.646 -27.375 -13.867 1 96.62 76 LEU A O 1
ATOM 566 N N . ASP A 1 77 ? 3.562 -27.984 -15.812 1 94.94 77 ASP A N 1
ATOM 567 C CA . ASP A 1 77 ? 2.451 -28.859 -16.172 1 94.94 77 ASP A CA 1
ATOM 568 C C . ASP A 1 77 ? 2.873 -30.328 -16.109 1 94.94 77 ASP A C 1
ATOM 570 O O . ASP A 1 77 ? 2.281 -31.172 -16.766 1 94.94 77 ASP A O 1
ATOM 574 N N . ALA A 1 78 ? 3.895 -30.656 -15.375 1 93.81 78 ALA A N 1
ATOM 575 C CA . ALA A 1 78 ? 4.43 -32 -15.219 1 93.81 78 ALA A CA 1
ATOM 576 C C . ALA A 1 78 ? 3.889 -32.656 -13.953 1 93.81 78 ALA A C 1
ATOM 578 O O . ALA A 1 78 ? 4.66 -33.094 -13.102 1 93.81 78 ALA A O 1
ATOM 579 N N . GLY A 1 79 ? 2.52 -32.75 -13.891 1 95.25 79 GLY A N 1
ATOM 580 C CA . GLY A 1 79 ? 1.938 -33.344 -12.688 1 95.25 79 GLY A CA 1
ATOM 581 C C . GLY A 1 79 ? 1.896 -32.375 -11.523 1 95.25 79 GLY A C 1
ATOM 582 O O . GLY A 1 79 ? 1.595 -31.188 -11.703 1 95.25 79 GLY A O 1
ATOM 583 N N . LEU A 1 80 ? 2.131 -32.875 -10.281 1 96.94 80 LEU A N 1
ATOM 584 C CA . LEU A 1 80 ? 2.139 -32.031 -9.094 1 96.94 80 LEU A CA 1
ATOM 585 C C . LEU A 1 80 ? 3.467 -31.297 -8.961 1 96.94 80 LEU A C 1
ATOM 587 O O . LEU A 1 80 ? 4.531 -31.922 -8.953 1 96.94 80 LEU A O 1
ATOM 591 N N . VAL A 1 81 ? 3.387 -30.016 -8.891 1 97.88 81 VAL A N 1
ATOM 592 C CA . VAL A 1 81 ? 4.57 -29.188 -8.758 1 97.88 81 VAL A CA 1
ATOM 593 C C . VAL A 1 81 ? 4.281 -28.016 -7.809 1 97.88 81 VAL A C 1
ATOM 595 O O . VAL A 1 81 ? 3.279 -27.328 -7.965 1 97.88 81 VAL A O 1
ATOM 598 N N . TRP A 1 82 ? 5.133 -27.859 -6.793 1 98.56 82 TRP A N 1
ATOM 599 C CA . TRP A 1 82 ? 5.086 -26.641 -6.012 1 98.56 82 TRP A CA 1
ATOM 600 C C . TRP A 1 82 ? 5.684 -25.469 -6.789 1 98.56 82 TRP A C 1
ATOM 602 O O . TRP A 1 82 ? 6.703 -25.625 -7.465 1 98.56 82 TRP A O 1
ATOM 612 N N . VAL A 1 83 ? 5.074 -24.344 -6.734 1 98.75 83 VAL A N 1
ATOM 613 C CA . VAL A 1 83 ? 5.594 -23.109 -7.324 1 98.75 83 VAL A CA 1
ATOM 614 C C . VAL A 1 83 ? 5.816 -22.078 -6.23 1 98.75 83 VAL A C 1
ATOM 616 O O . VAL A 1 83 ? 4.887 -21.734 -5.496 1 98.75 83 VAL A O 1
ATOM 619 N N . LEU A 1 84 ? 7.055 -21.516 -6.172 1 98.69 84 LEU A N 1
ATOM 620 C CA . LEU A 1 84 ? 7.457 -20.75 -4.996 1 98.69 84 LEU A CA 1
ATOM 621 C C . LEU A 1 84 ? 8.062 -19.422 -5.402 1 98.69 84 LEU A C 1
ATOM 623 O O . LEU A 1 84 ? 8.922 -19.359 -6.285 1 98.69 84 LEU A O 1
ATOM 627 N N . ASP A 1 85 ? 7.582 -18.359 -4.875 1 98.19 85 ASP A N 1
ATOM 628 C CA . ASP A 1 85 ? 8.227 -17.047 -4.809 1 98.19 85 ASP A CA 1
ATOM 629 C C . ASP A 1 85 ? 8.555 -16.672 -3.363 1 98.19 85 ASP A C 1
ATOM 631 O O . ASP A 1 85 ? 7.68 -16.234 -2.617 1 98.19 85 ASP A O 1
ATOM 635 N N . PRO A 1 86 ? 9.766 -16.797 -2.918 1 97.62 86 PRO A N 1
ATOM 636 C CA . PRO A 1 86 ? 10.109 -16.562 -1.513 1 97.62 86 PRO A CA 1
ATOM 637 C C . PRO A 1 86 ? 9.852 -15.117 -1.073 1 97.62 86 PRO A C 1
ATOM 639 O O . PRO A 1 86 ? 9.414 -14.883 0.058 1 97.62 86 PRO A O 1
ATOM 642 N N . ILE A 1 87 ? 10.172 -14.172 -1.956 1 96.31 87 ILE A N 1
ATOM 643 C CA . ILE A 1 87 ? 9.914 -12.766 -1.651 1 96.31 87 ILE A CA 1
ATOM 644 C C . ILE A 1 87 ? 9.25 -12.094 -2.848 1 96.31 87 ILE A C 1
ATOM 646 O O . ILE A 1 87 ? 9.938 -11.578 -3.738 1 96.31 87 ILE A O 1
ATOM 650 N N . ASP A 1 88 ? 7.949 -12.109 -2.898 1 96.44 88 ASP A N 1
ATOM 651 C CA . ASP A 1 88 ? 7.203 -11.266 -3.834 1 96.44 88 ASP A CA 1
ATOM 652 C C . ASP A 1 88 ? 7.195 -9.812 -3.375 1 96.44 88 ASP A C 1
ATOM 654 O O . ASP A 1 88 ? 6.898 -9.523 -2.215 1 96.44 88 ASP A O 1
ATOM 658 N N . GLY A 1 89 ? 7.465 -8.891 -4.332 1 94.75 89 GLY A N 1
ATOM 659 C CA . GLY A 1 89 ? 7.68 -7.508 -3.943 1 94.75 89 GLY A CA 1
ATOM 660 C C . GLY A 1 89 ? 9.078 -7.246 -3.412 1 94.75 89 GLY A C 1
ATOM 661 O O . GLY A 1 89 ? 9.242 -6.613 -2.369 1 94.75 89 GLY A O 1
ATOM 662 N N . THR A 1 90 ? 10.023 -7.715 -4.121 1 92.19 90 THR A N 1
ATOM 663 C CA . THR A 1 90 ? 11.422 -7.66 -3.689 1 92.19 90 THR A CA 1
ATOM 664 C C . THR A 1 90 ? 11.867 -6.215 -3.494 1 92.19 90 THR A C 1
ATOM 666 O O . THR A 1 90 ? 12.578 -5.906 -2.535 1 92.19 90 THR A O 1
ATOM 669 N N . PHE A 1 91 ? 11.461 -5.34 -4.359 1 90.62 91 PHE A N 1
ATOM 670 C CA . PHE A 1 91 ? 11.82 -3.938 -4.195 1 90.62 91 PHE 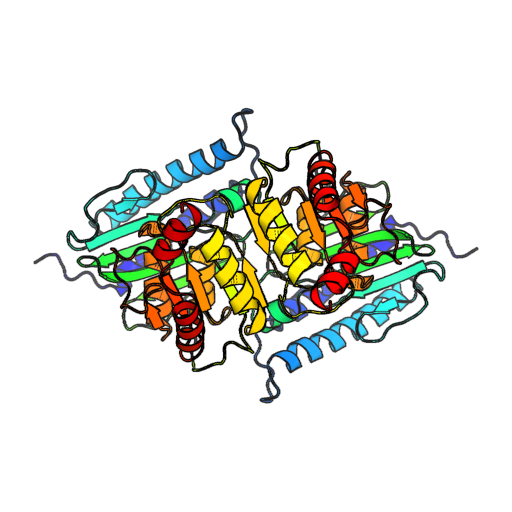A CA 1
ATOM 671 C C . PHE A 1 91 ? 11.219 -3.367 -2.92 1 90.62 91 PHE A C 1
ATOM 673 O O . PHE A 1 91 ? 11.883 -2.633 -2.186 1 90.62 91 PHE A O 1
ATOM 680 N N . ASN A 1 92 ? 9.922 -3.648 -2.715 1 95.38 92 ASN A N 1
ATOM 681 C CA . ASN A 1 92 ? 9.273 -3.25 -1.471 1 95.38 92 ASN A CA 1
ATOM 682 C C . ASN A 1 92 ? 10.039 -3.744 -0.251 1 95.38 92 ASN A C 1
ATOM 684 O O . ASN A 1 92 ? 10.328 -2.971 0.665 1 95.38 92 ASN A O 1
ATOM 688 N N . TYR A 1 93 ? 10.422 -4.98 -0.329 1 95.31 93 TYR A N 1
ATOM 689 C CA . TYR A 1 93 ? 11.117 -5.633 0.775 1 95.31 93 TYR A CA 1
ATOM 690 C C . TYR A 1 93 ? 12.445 -4.941 1.068 1 95.31 93 TYR A C 1
ATOM 692 O O . TYR A 1 93 ? 12.75 -4.637 2.223 1 95.31 93 TYR A O 1
ATOM 700 N N . SER A 1 94 ? 13.164 -4.73 0.058 1 92.31 94 SER A N 1
ATOM 701 C CA . SER A 1 94 ? 14.461 -4.082 0.188 1 92.31 94 SER A CA 1
ATOM 702 C C . SER A 1 94 ? 14.328 -2.682 0.772 1 92.31 94 SER A C 1
ATOM 704 O O . SER A 1 94 ? 15.195 -2.229 1.523 1 92.31 94 SER A O 1
ATOM 706 N N . ALA A 1 95 ? 13.234 -2.018 0.515 1 93.06 95 ALA A N 1
ATOM 707 C CA . ALA A 1 95 ? 13.031 -0.634 0.939 1 93.06 95 ALA A CA 1
ATOM 708 C C . ALA A 1 95 ? 12.398 -0.573 2.324 1 93.06 95 ALA A C 1
ATOM 710 O O . ALA A 1 95 ? 12.383 0.482 2.963 1 93.06 95 ALA A O 1
ATOM 711 N N . GLY A 1 96 ? 11.781 -1.662 2.725 1 94.12 96 GLY A N 1
ATOM 712 C CA . GLY A 1 96 ? 11.102 -1.69 4.008 1 94.12 96 GLY A CA 1
ATOM 713 C C . GLY A 1 96 ? 9.609 -1.452 3.9 1 94.12 96 GLY A C 1
ATOM 714 O O . GLY A 1 96 ? 8.938 -1.242 4.91 1 94.12 96 GLY A O 1
ATOM 715 N N . LEU A 1 97 ? 9.086 -1.399 2.703 1 96.06 97 LEU A N 1
ATOM 716 C CA . LEU A 1 97 ? 7.641 -1.313 2.518 1 96.06 97 LEU A CA 1
ATOM 717 C C . LEU A 1 97 ? 6.961 -2.613 2.932 1 96.06 97 LEU A C 1
ATOM 719 O O . LEU A 1 97 ? 7.449 -3.701 2.617 1 96.06 97 LEU A O 1
ATOM 723 N N . PRO A 1 98 ? 5.844 -2.531 3.604 1 96.38 98 PRO A N 1
ATOM 724 C CA . PRO A 1 98 ? 5.281 -3.736 4.219 1 96.38 98 PRO A CA 1
ATOM 725 C C . PRO A 1 98 ? 4.531 -4.613 3.219 1 96.38 98 PRO A C 1
ATOM 727 O O . PRO A 1 98 ? 4.156 -5.742 3.545 1 96.38 98 PRO A O 1
ATOM 730 N N . THR A 1 99 ? 4.324 -4.188 2.018 1 97.06 99 THR A N 1
ATOM 731 C CA . THR A 1 99 ? 3.584 -4.961 1.026 1 97.06 99 THR A CA 1
ATOM 732 C C . THR A 1 99 ? 4.516 -5.918 0.284 1 97.06 99 THR A C 1
ATOM 734 O O . THR A 1 99 ? 4.762 -5.746 -0.912 1 97.06 99 THR A O 1
ATOM 737 N N . ALA A 1 100 ? 5.004 -6.902 0.967 1 96.75 100 ALA A N 1
ATOM 738 C CA . ALA A 1 100 ? 5.84 -7.992 0.47 1 96.75 100 ALA A CA 1
ATOM 739 C C . ALA A 1 100 ? 5.512 -9.305 1.185 1 96.75 100 ALA A C 1
ATOM 741 O O . ALA A 1 100 ? 5.023 -9.297 2.314 1 96.75 100 ALA A O 1
ATOM 742 N N . GLY A 1 101 ? 5.707 -10.359 0.484 1 97.75 101 GLY A N 1
ATOM 743 C CA . GLY A 1 101 ? 5.383 -11.617 1.13 1 97.75 101 GLY A CA 1
ATOM 744 C C . GLY A 1 101 ? 5.898 -12.828 0.373 1 97.75 101 GLY A C 1
ATOM 745 O O . GLY A 1 101 ? 6.672 -12.688 -0.576 1 97.75 101 GLY A O 1
ATOM 746 N N . THR A 1 102 ? 5.535 -14.047 0.878 1 98.69 102 THR A N 1
ATOM 747 C CA . THR A 1 102 ? 5.891 -15.328 0.287 1 98.69 102 THR A CA 1
ATOM 748 C C . THR A 1 102 ? 4.68 -15.969 -0.39 1 98.69 102 THR A C 1
ATOM 750 O O . THR A 1 102 ? 3.59 -16 0.18 1 98.69 102 THR A O 1
ATOM 753 N N . LEU A 1 103 ? 4.922 -16.406 -1.62 1 98.88 103 LEU A N 1
ATOM 754 C CA . LEU A 1 103 ? 3.859 -17.031 -2.406 1 98.88 103 LEU A CA 1
ATOM 755 C C . LEU A 1 103 ? 4.168 -18.5 -2.668 1 98.88 103 LEU A C 1
ATOM 757 O O . LEU A 1 103 ? 5.297 -18.844 -3.033 1 98.88 103 LEU A O 1
ATOM 761 N N . LEU A 1 104 ? 3.172 -19.344 -2.449 1 98.94 104 LEU A N 1
ATOM 762 C CA . LEU A 1 104 ? 3.311 -20.766 -2.689 1 98.94 104 LEU A CA 1
ATOM 763 C C . LEU A 1 104 ? 2.035 -21.344 -3.297 1 98.94 104 LEU A C 1
ATOM 765 O O . LEU A 1 104 ? 0.939 -21.109 -2.783 1 98.94 104 LEU A O 1
ATOM 769 N N . ALA A 1 105 ? 2.219 -22.047 -4.398 1 98.81 105 ALA A N 1
ATOM 770 C CA . ALA A 1 105 ? 1.097 -22.734 -5.023 1 98.81 105 ALA A CA 1
ATOM 771 C C . ALA A 1 105 ? 1.44 -24.203 -5.312 1 98.81 105 ALA A C 1
ATOM 773 O O . ALA A 1 105 ? 2.615 -24.547 -5.422 1 98.81 105 ALA A O 1
ATOM 774 N N . LEU A 1 106 ? 0.437 -25.031 -5.316 1 98.62 106 LEU A N 1
ATOM 775 C CA . LEU A 1 106 ? 0.546 -26.375 -5.867 1 98.62 106 LEU A CA 1
ATOM 776 C C . LEU A 1 106 ? -0.227 -26.5 -7.176 1 98.62 106 LEU A C 1
ATOM 778 O O . LEU A 1 106 ? -1.418 -26.188 -7.227 1 98.62 106 LEU A O 1
ATOM 782 N N . LEU A 1 107 ? 0.504 -26.875 -8.172 1 98.12 107 LEU A N 1
ATOM 783 C CA . LEU A 1 107 ? -0.128 -27.109 -9.461 1 98.12 107 LEU A CA 1
ATOM 784 C C . LEU A 1 107 ? -0.331 -28.594 -9.711 1 98.12 107 LEU A C 1
ATOM 786 O O . LEU A 1 107 ? 0.511 -29.406 -9.336 1 98.12 107 LEU A O 1
ATOM 790 N N . ASP A 1 108 ? -1.431 -28.938 -10.258 1 97.38 108 ASP A N 1
ATOM 791 C CA . ASP A 1 108 ? -1.696 -30.25 -10.852 1 97.38 108 ASP A CA 1
ATOM 792 C C . ASP A 1 108 ? -1.878 -30.141 -12.367 1 97.38 108 ASP A C 1
ATOM 794 O O . ASP A 1 108 ? -2.934 -29.719 -12.836 1 97.38 108 ASP A O 1
ATOM 798 N N . ASP A 1 109 ? -0.83 -30.5 -13.102 1 97.44 109 ASP A N 1
ATOM 799 C CA . ASP A 1 109 ? -0.809 -30.359 -14.555 1 97.44 109 ASP A CA 1
ATOM 800 C C . ASP A 1 109 ? -1.143 -28.938 -14.984 1 97.44 109 ASP A C 1
ATOM 802 O O . ASP A 1 109 ? -2.008 -28.719 -15.836 1 97.44 109 ASP A O 1
ATOM 806 N N . GLY A 1 110 ? -0.596 -28.016 -14.242 1 97.62 110 GLY A N 1
ATOM 807 C CA . GLY A 1 110 ? -0.685 -26.609 -14.617 1 97.62 110 GLY A CA 1
ATOM 808 C C . GLY A 1 110 ? -1.871 -25.906 -13.992 1 97.62 110 GLY A C 1
ATOM 809 O O . GLY A 1 110 ? -2.031 -24.688 -14.156 1 97.62 110 GLY A O 1
ATOM 810 N N . VAL A 1 111 ? -2.691 -26.656 -13.305 1 97.88 111 VAL A N 1
ATOM 811 C CA . VAL A 1 111 ? -3.873 -26.062 -12.68 1 97.88 111 VAL A CA 1
ATOM 812 C C . VAL A 1 111 ? -3.605 -25.828 -11.195 1 97.88 111 VAL A C 1
ATOM 814 O O . VAL A 1 111 ? -3.26 -26.766 -10.469 1 97.88 111 VAL A O 1
ATOM 817 N N . PRO A 1 112 ? -3.75 -24.594 -10.734 1 98.25 112 PRO A N 1
ATOM 818 C CA . PRO A 1 112 ? -3.559 -24.359 -9.297 1 98.25 112 PRO A CA 1
ATOM 819 C C . PRO A 1 112 ? -4.598 -25.078 -8.438 1 98.25 112 PRO A C 1
ATOM 821 O O . PRO A 1 112 ? -5.797 -24.844 -8.586 1 98.25 112 PRO A O 1
ATOM 824 N N . VAL A 1 113 ? -4.113 -25.891 -7.52 1 97.94 113 VAL A N 1
ATOM 825 C CA . VAL A 1 113 ? -5.035 -26.641 -6.676 1 97.94 113 VAL A CA 1
ATOM 826 C C . VAL A 1 113 ? -4.918 -26.172 -5.23 1 97.94 113 VAL A C 1
ATOM 828 O O . VAL A 1 113 ? -5.82 -26.391 -4.418 1 97.94 113 VAL A O 1
ATOM 831 N N . LEU A 1 114 ? -3.783 -25.547 -4.848 1 98.56 114 LEU A N 1
ATOM 832 C CA . LEU A 1 114 ? -3.566 -24.844 -3.59 1 98.56 114 LEU A CA 1
ATOM 833 C C . LEU A 1 114 ? -2.938 -23.484 -3.834 1 98.56 114 LEU A C 1
ATOM 835 O O . LEU A 1 114 ? -2.15 -23.312 -4.77 1 98.56 114 LEU A O 1
ATOM 839 N N . GLY A 1 115 ? -3.309 -22.562 -3.008 1 98.88 115 GLY A N 1
ATOM 840 C CA . GLY A 1 115 ? -2.656 -21.266 -2.984 1 98.88 115 GLY A CA 1
ATOM 841 C C . GLY A 1 115 ? -2.443 -20.719 -1.58 1 98.88 115 GLY A C 1
ATOM 842 O O . GLY A 1 115 ? -3.326 -20.828 -0.727 1 98.88 115 GLY A O 1
ATOM 843 N N . LEU A 1 116 ? -1.236 -20.219 -1.337 1 98.94 116 LEU A N 1
ATOM 844 C CA . LEU A 1 116 ? -0.868 -19.609 -0.067 1 98.94 116 LEU A CA 1
ATOM 845 C C . LEU A 1 116 ? -0.132 -18.281 -0.294 1 98.94 116 LEU A C 1
ATOM 847 O O . LEU A 1 116 ? 0.742 -18.203 -1.16 1 98.94 116 LEU A O 1
ATOM 851 N N . THR A 1 117 ? -0.551 -17.312 0.382 1 98.94 117 THR A N 1
ATOM 852 C CA . THR A 1 117 ? 0.133 -16.031 0.451 1 98.94 117 THR A CA 1
ATOM 853 C C . THR A 1 117 ? 0.35 -15.609 1.902 1 98.94 117 THR A C 1
ATOM 855 O O . THR A 1 117 ? -0.612 -15.414 2.646 1 98.94 117 THR A O 1
ATOM 858 N N . TRP A 1 118 ? 1.622 -15.531 2.281 1 98.88 118 TRP A N 1
ATOM 859 C CA . TRP A 1 118 ? 2.004 -15.055 3.604 1 98.88 118 TRP A CA 1
ATOM 860 C C . TRP A 1 118 ? 2.551 -13.633 3.529 1 98.88 118 TRP A C 1
ATOM 862 O O . TRP A 1 118 ? 3.496 -13.359 2.785 1 98.88 118 TRP A O 1
ATOM 872 N N . LEU A 1 119 ? 1.932 -12.75 4.258 1 98.44 119 LEU A N 1
ATOM 873 C CA . LEU A 1 119 ? 2.338 -11.352 4.34 1 98.44 119 LEU A CA 1
ATOM 874 C C . LEU A 1 119 ? 2.779 -10.992 5.754 1 98.44 119 LEU A C 1
ATOM 876 O O . LEU A 1 119 ? 2.041 -10.336 6.492 1 98.44 119 LEU A O 1
ATOM 880 N N . PRO A 1 120 ? 3.986 -11.297 6.078 1 97.31 120 PRO A N 1
ATOM 881 C CA . PRO A 1 120 ? 4.438 -11.188 7.469 1 97.31 120 PRO A CA 1
ATOM 882 C C . PRO A 1 120 ? 4.438 -9.742 7.973 1 97.31 120 PRO A C 1
ATOM 884 O O . PRO A 1 120 ? 4.191 -9.5 9.156 1 97.31 120 PRO A O 1
ATOM 887 N N . LEU A 1 121 ? 4.605 -8.836 7.164 1 96.12 121 LEU A N 1
ATOM 888 C CA . LEU A 1 121 ? 4.832 -7.465 7.605 1 96.12 121 LEU A CA 1
ATOM 889 C C . LEU A 1 121 ? 3.51 -6.754 7.875 1 96.12 121 LEU A C 1
ATOM 891 O O . LEU A 1 121 ? 3.49 -5.668 8.461 1 96.12 121 LEU A O 1
ATOM 895 N N . VAL A 1 122 ? 2.408 -7.363 7.426 1 96.19 122 VAL A N 1
ATOM 896 C CA . VAL A 1 122 ? 1.103 -6.82 7.789 1 96.19 122 VAL A CA 1
ATOM 897 C C . VAL A 1 122 ? 0.326 -7.852 8.609 1 96.19 122 VAL A C 1
ATOM 899 O O . VAL A 1 122 ? -0.867 -7.676 8.867 1 96.19 122 VAL A O 1
ATOM 902 N N . GLY A 1 123 ? 0.897 -8.984 8.891 1 95.81 123 GLY A N 1
ATOM 903 C CA . GLY A 1 123 ? 0.339 -9.977 9.797 1 95.81 123 GLY A CA 1
ATOM 904 C C . GLY A 1 123 ? -0.823 -10.75 9.188 1 95.81 123 GLY A C 1
ATOM 905 O O . GLY A 1 123 ? -1.78 -11.086 9.891 1 95.81 123 GLY A O 1
ATOM 906 N N . ARG A 1 124 ? -0.756 -11 7.922 1 97.38 124 ARG A N 1
ATOM 907 C CA . ARG A 1 124 ? -1.868 -11.688 7.277 1 97.38 124 ARG A CA 1
ATOM 908 C C . ARG A 1 124 ? -1.383 -12.922 6.516 1 97.38 124 ARG A C 1
ATOM 910 O O . ARG A 1 124 ? -0.301 -12.898 5.926 1 97.38 124 ARG A O 1
ATOM 917 N N . ARG A 1 125 ? -2.164 -13.922 6.551 1 98.5 125 ARG A N 1
ATOM 918 C CA . ARG A 1 125 ? -1.905 -15.164 5.828 1 98.5 125 ARG A CA 1
ATOM 919 C C . ARG A 1 125 ? -3.178 -15.695 5.176 1 98.5 125 ARG A C 1
ATOM 921 O O . ARG A 1 125 ? -4.219 -15.797 5.828 1 98.5 125 ARG A O 1
ATOM 928 N N . TYR A 1 126 ? -3.09 -16.016 3.928 1 98.88 126 TYR A N 1
ATOM 929 C CA . TYR A 1 126 ? -4.219 -16.531 3.16 1 98.88 126 TYR A CA 1
ATOM 930 C C . TYR A 1 126 ? -3.898 -17.906 2.586 1 98.88 126 TYR A C 1
ATOM 932 O O . TYR A 1 126 ? -2.777 -18.156 2.139 1 98.88 126 TYR A O 1
ATOM 940 N N . ALA A 1 127 ? -4.871 -18.75 2.59 1 98.94 127 ALA A N 1
ATOM 941 C CA . ALA A 1 127 ? -4.703 -20.094 2.041 1 98.94 127 ALA A CA 1
ATOM 942 C C . ALA A 1 127 ? -6.027 -20.641 1.504 1 98.94 127 ALA A C 1
ATOM 944 O O . ALA A 1 127 ? -7.098 -20.297 2.014 1 98.94 127 ALA A O 1
ATOM 945 N N . ALA A 1 128 ? -5.875 -21.438 0.511 1 98.69 128 ALA A N 1
ATOM 946 C CA . ALA A 1 128 ? -7.082 -22.078 -0.007 1 98.69 128 ALA A CA 1
ATOM 947 C C . ALA A 1 128 ? -6.738 -23.359 -0.758 1 98.69 128 ALA A C 1
ATOM 949 O O . ALA A 1 128 ? -5.656 -23.469 -1.337 1 98.69 128 ALA A O 1
ATOM 950 N N . VAL A 1 129 ? -7.652 -24.281 -0.719 1 97.69 129 VAL A N 1
ATOM 951 C CA . VAL A 1 129 ? -7.707 -25.438 -1.606 1 97.69 129 VAL A CA 1
ATOM 952 C C . VAL A 1 129 ? -8.75 -25.203 -2.697 1 97.69 129 VAL A C 1
ATOM 954 O O . VAL A 1 129 ? -9.75 -24.516 -2.473 1 97.69 129 VAL A O 1
ATOM 957 N N . ALA A 1 130 ? -8.414 -25.781 -3.814 1 92.56 130 ALA A N 1
ATOM 958 C CA . ALA A 1 130 ? -9.406 -25.688 -4.879 1 92.56 130 ALA A CA 1
ATOM 959 C C . ALA A 1 130 ? -10.773 -26.188 -4.395 1 92.56 130 ALA A C 1
ATOM 961 O O . ALA A 1 130 ? -10.859 -27.188 -3.684 1 92.56 130 ALA A O 1
ATOM 962 N N . ASP A 1 131 ? -11.836 -25.438 -4.629 1 88.31 131 ASP A N 1
ATOM 963 C CA . ASP A 1 131 ? -13.234 -25.734 -4.324 1 88.31 131 ASP A CA 1
ATOM 964 C C . ASP A 1 131 ? -13.516 -25.562 -2.834 1 88.31 131 ASP A C 1
ATOM 966 O O . ASP A 1 131 ? -14.617 -25.859 -2.369 1 88.31 131 ASP A O 1
ATOM 970 N N . GLY A 1 132 ? -12.461 -25.281 -2.01 1 94 132 GLY A N 1
ATOM 971 C CA . GLY A 1 132 ? -12.68 -24.922 -0.615 1 94 132 GLY A CA 1
ATOM 972 C C . GLY A 1 132 ? -12.805 -23.438 -0.391 1 94 132 GLY A C 1
ATOM 973 O O . GLY A 1 132 ? -12.773 -22.656 -1.345 1 94 132 GLY A O 1
ATOM 974 N N . PRO A 1 133 ? -13 -23.109 0.898 1 97.94 133 PRO A N 1
ATOM 975 C CA . PRO A 1 133 ? -13.078 -21.688 1.228 1 97.94 133 PRO A CA 1
ATOM 976 C C . PRO A 1 133 ? -11.711 -21.016 1.275 1 97.94 133 PRO A C 1
ATOM 978 O O . PRO A 1 133 ? -10.695 -21.688 1.449 1 97.94 133 PRO A O 1
ATOM 981 N N . LEU A 1 134 ? -11.727 -19.781 1.07 1 98.69 134 LEU A N 1
ATOM 982 C CA . LEU A 1 134 ? -10.555 -18.984 1.411 1 98.69 134 LEU A CA 1
ATOM 983 C C . LEU A 1 134 ? -10.398 -18.859 2.924 1 98.69 134 LEU A C 1
ATOM 985 O O . LEU A 1 134 ? -11.359 -18.531 3.627 1 98.69 134 LEU A O 1
ATOM 989 N N . LEU A 1 135 ? -9.188 -19.125 3.373 1 98.69 135 LEU A N 1
ATOM 990 C CA . LEU A 1 135 ? -8.875 -18.984 4.793 1 98.69 135 LEU A CA 1
ATOM 991 C C . LEU A 1 135 ? -7.965 -17.797 5.043 1 98.69 135 LEU A C 1
ATOM 993 O O . LEU A 1 135 ? -7.02 -17.562 4.289 1 98.69 135 LEU A O 1
ATOM 997 N N . GLU A 1 136 ? -8.32 -17.047 6.016 1 98.19 136 GLU A N 1
ATOM 998 C CA . GLU A 1 136 ? -7.414 -16.078 6.609 1 98.19 136 GLU A CA 1
ATOM 999 C C . GLU A 1 136 ? -7.062 -16.453 8.047 1 98.19 136 GLU A C 1
ATOM 1001 O O . GLU A 1 136 ? -7.941 -16.531 8.906 1 98.19 136 GLU A O 1
ATOM 1006 N N . GLY A 1 137 ? -5.82 -16.641 8.25 1 97.19 137 GLY A N 1
ATOM 1007 C CA . GLY A 1 137 ? -5.41 -17.094 9.57 1 97.19 137 GLY A CA 1
ATOM 1008 C C . GLY A 1 137 ? -6.074 -18.391 9.977 1 97.19 137 GLY A C 1
ATOM 1009 O O . GLY A 1 137 ? -6.441 -18.562 11.141 1 97.19 137 GLY A O 1
ATOM 1010 N N . GLY A 1 138 ? -6.379 -19.125 9.047 1 97 138 GLY A N 1
ATOM 1011 C CA . GLY A 1 138 ? -6.973 -20.422 9.328 1 97 138 GLY A CA 1
ATOM 1012 C C . GLY A 1 138 ? -8.492 -20.375 9.414 1 97 138 GLY A C 1
ATOM 1013 O O . GLY A 1 138 ? -9.141 -21.422 9.523 1 97 138 GLY A O 1
ATOM 1014 N N . LEU A 1 139 ? -9.07 -19.25 9.344 1 97.5 139 LEU A N 1
ATOM 1015 C CA . LEU A 1 139 ? -10.5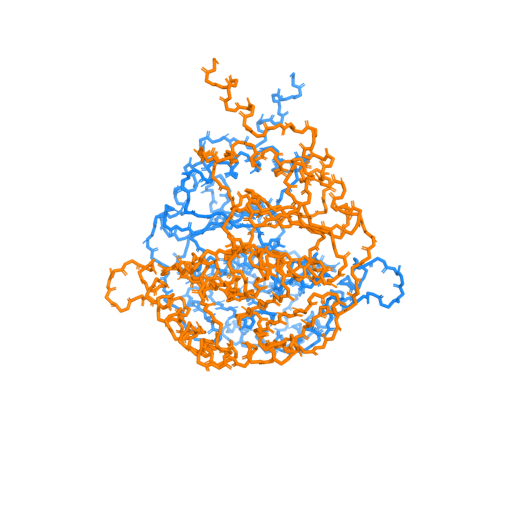16 -19.109 9.438 1 97.5 139 LEU A CA 1
ATOM 1016 C C . LEU A 1 139 ? -11.117 -18.781 8.07 1 97.5 139 LEU A C 1
ATOM 1018 O O . LEU A 1 139 ? -10.57 -17.969 7.324 1 97.5 139 LEU A O 1
ATOM 1022 N N . PRO A 1 140 ? -12.266 -19.391 7.711 1 98.12 140 PRO A N 1
ATOM 1023 C CA . PRO A 1 140 ? -12.875 -19.125 6.406 1 98.12 140 PRO A CA 1
ATOM 1024 C C . PRO A 1 140 ? -13.406 -17.703 6.289 1 98.12 140 PRO A C 1
ATOM 1026 O O . PRO A 1 140 ? -13.93 -17.141 7.258 1 98.12 140 PRO A O 1
ATOM 1029 N N . LEU A 1 141 ? -13.18 -17.141 5.188 1 97.31 141 LEU A N 1
ATOM 1030 C CA . LEU A 1 141 ? -13.766 -15.852 4.852 1 97.31 141 LEU A CA 1
ATOM 1031 C C . LEU A 1 141 ? -15.047 -16.031 4.039 1 97.31 141 LEU A C 1
ATOM 1033 O O . LEU A 1 141 ? -15.211 -17.047 3.355 1 97.31 141 LEU A O 1
ATOM 1037 N N . PRO A 1 142 ? -15.922 -15.016 4.133 1 95.06 142 PRO A N 1
ATOM 1038 C CA . PRO A 1 142 ? -17.094 -15.078 3.25 1 95.06 142 PRO A CA 1
ATOM 1039 C C . PRO A 1 142 ? -16.719 -15.023 1.771 1 95.06 142 PRO A C 1
ATOM 1041 O O . PRO A 1 142 ? -15.719 -14.391 1.404 1 95.06 142 PRO A O 1
ATOM 1044 N N . ARG A 1 143 ? -17.547 -15.648 0.962 1 97.25 143 ARG A N 1
ATOM 1045 C CA . ARG A 1 143 ? -17.328 -15.617 -0.48 1 97.25 143 ARG A CA 1
ATOM 1046 C C . ARG A 1 143 ? -17.516 -14.211 -1.035 1 97.25 143 ARG A C 1
ATOM 1048 O O . ARG A 1 143 ? -18.312 -13.43 -0.495 1 97.25 143 ARG A O 1
ATOM 1055 N N . LEU A 1 144 ? -16.844 -13.953 -2.072 1 97.38 144 LEU A N 1
ATOM 1056 C CA . LEU A 1 144 ? -17.031 -12.68 -2.764 1 97.38 144 LEU A CA 1
ATOM 1057 C C . LEU A 1 144 ? -18.438 -12.586 -3.357 1 97.38 144 LEU A C 1
ATOM 1059 O O . LEU A 1 144 ? -18.953 -13.57 -3.891 1 97.38 144 LEU A O 1
ATOM 1063 N N . THR A 1 145 ? -18.984 -11.445 -3.223 1 95.56 145 THR A N 1
ATOM 1064 C CA . THR A 1 145 ? -20.297 -11.195 -3.795 1 95.56 145 THR A CA 1
ATOM 1065 C C . THR A 1 145 ? -20.219 -10.141 -4.898 1 95.56 145 THR A C 1
ATOM 1067 O O . THR A 1 145 ? -19.203 -9.461 -5.043 1 95.56 145 THR A O 1
ATOM 1070 N N . GLU A 1 146 ? -21.266 -10.07 -5.602 1 96.12 146 GLU A N 1
ATOM 1071 C CA . GLU A 1 146 ? -21.328 -9.07 -6.66 1 96.12 146 GLU A CA 1
ATOM 1072 C C . GLU A 1 146 ? -21.234 -7.656 -6.09 1 96.12 146 GLU A C 1
ATOM 1074 O O . GLU A 1 146 ? -21.891 -7.34 -5.09 1 96.12 146 GLU A O 1
ATOM 1079 N N . THR A 1 147 ? -20.359 -6.879 -6.66 1 94.19 147 THR A N 1
ATOM 1080 C CA . THR A 1 147 ? -20.188 -5.473 -6.309 1 94.19 147 THR A CA 1
ATOM 1081 C C . THR A 1 147 ? -19.812 -4.652 -7.535 1 94.19 147 THR A C 1
ATOM 1083 O O . THR A 1 147 ? -19.625 -5.199 -8.625 1 94.19 147 THR A O 1
ATOM 1086 N N . SER A 1 148 ? -19.812 -3.303 -7.383 1 96 148 SER A N 1
ATOM 1087 C CA . SER A 1 148 ? -19.531 -2.428 -8.516 1 96 148 SER A CA 1
ATOM 1088 C C . SER A 1 148 ? -18.125 -1.867 -8.461 1 96 148 SER A C 1
ATOM 1090 O O . SER A 1 148 ? -17.547 -1.722 -7.379 1 96 148 SER A O 1
ATOM 1092 N N . LEU A 1 149 ? -17.656 -1.612 -9.586 1 96.94 149 LEU A N 1
ATOM 1093 C CA . LEU A 1 149 ? -16.344 -0.998 -9.703 1 96.94 149 LEU A CA 1
ATOM 1094 C C . LEU A 1 149 ? -16.312 0.373 -9.039 1 96.94 149 LEU A C 1
ATOM 1096 O O . LEU A 1 149 ? -15.328 0.743 -8.398 1 96.94 149 LEU A O 1
ATOM 1100 N N . ALA A 1 150 ? -17.375 1.13 -9.086 1 94.94 150 ALA A N 1
ATOM 1101 C CA . ALA A 1 150 ? -17.484 2.484 -8.547 1 94.94 150 ALA A CA 1
ATOM 1102 C C . ALA A 1 150 ? -17.359 2.486 -7.027 1 94.94 150 ALA A C 1
ATOM 1104 O O . ALA A 1 150 ? -17.031 3.514 -6.43 1 94.94 150 ALA A O 1
ATOM 1105 N N . SER A 1 151 ? -17.547 1.366 -6.418 1 93.06 151 SER A N 1
ATOM 1106 C CA . SER A 1 151 ? -17.484 1.273 -4.961 1 93.06 151 SER A CA 1
ATOM 1107 C C . SER A 1 151 ? -16.25 0.481 -4.52 1 93.06 151 SER A C 1
ATOM 1109 O O . SER A 1 151 ? -16.156 0.066 -3.363 1 93.06 151 SER A O 1
ATOM 1111 N N . SER A 1 152 ? -15.312 0.228 -5.48 1 95.5 152 SER A N 1
ATOM 1112 C CA . SER A 1 152 ? -14.219 -0.696 -5.191 1 95.5 152 SER A CA 1
ATOM 1113 C C . SER A 1 152 ? -12.867 -0.021 -5.367 1 95.5 152 SER A C 1
ATOM 1115 O O . SER A 1 152 ? -12.719 0.884 -6.191 1 95.5 152 SER A O 1
ATOM 1117 N N . ILE A 1 153 ? -11.992 -0.477 -4.527 1 96.69 153 ILE A N 1
ATOM 1118 C CA . ILE A 1 153 ? -10.586 -0.189 -4.785 1 96.69 153 ILE A CA 1
ATOM 1119 C C . ILE A 1 153 ? -10.023 -1.196 -5.789 1 96.69 153 ILE A C 1
ATOM 1121 O O . ILE A 1 153 ? -10.312 -2.393 -5.699 1 96.69 153 ILE A O 1
ATOM 1125 N N . VAL A 1 154 ? -9.242 -0.726 -6.75 1 98.25 154 VAL A N 1
ATOM 1126 C CA . VAL A 1 154 ? -8.633 -1.611 -7.738 1 98.25 154 VAL A CA 1
ATOM 1127 C C . VAL A 1 154 ? -7.109 -1.555 -7.617 1 98.25 154 VAL A C 1
ATOM 1129 O O . VAL A 1 154 ? -6.527 -0.471 -7.562 1 98.25 154 VAL A O 1
ATOM 1132 N N . GLY A 1 155 ? -6.539 -2.736 -7.469 1 98.38 155 GLY A N 1
ATOM 1133 C CA . GLY A 1 155 ? -5.09 -2.824 -7.555 1 98.38 155 GLY A CA 1
ATOM 1134 C C . GLY A 1 155 ? -4.586 -2.943 -8.977 1 98.38 155 GLY A C 1
ATOM 1135 O O . GLY A 1 155 ? -5.199 -3.621 -9.805 1 98.38 155 GLY A O 1
ATOM 1136 N N . MET A 1 156 ? -3.443 -2.307 -9.25 1 97.25 156 MET A N 1
ATOM 1137 C CA . MET A 1 156 ? -2.838 -2.387 -10.57 1 97.25 156 MET A CA 1
ATOM 1138 C C . MET A 1 156 ? -1.34 -2.65 -10.469 1 97.25 156 MET A C 1
ATOM 1140 O O . MET A 1 156 ? -0.665 -2.102 -9.602 1 97.25 156 MET A O 1
ATOM 1144 N N . GLY A 1 157 ? -0.873 -3.504 -11.352 1 95.44 157 GLY A N 1
ATOM 1145 C CA . GLY A 1 157 ? 0.56 -3.742 -11.43 1 95.44 157 GLY A CA 1
ATOM 1146 C C . GLY A 1 157 ? 1.354 -2.49 -11.75 1 95.44 157 GLY A C 1
ATOM 1147 O O . GLY A 1 157 ? 0.827 -1.55 -12.344 1 95.44 157 GLY A O 1
ATOM 1148 N N . ALA A 1 158 ? 2.549 -2.58 -11.398 1 86.94 158 ALA A N 1
ATOM 1149 C CA . ALA A 1 158 ? 3.451 -1.45 -11.602 1 86.94 158 ALA A CA 1
ATOM 1150 C C . ALA A 1 158 ? 3.615 -1.144 -13.086 1 86.94 158 ALA A C 1
ATOM 1152 O O . ALA A 1 158 ? 3.293 -1.975 -13.938 1 86.94 158 ALA A O 1
ATOM 1153 N N . LEU A 1 159 ? 4.09 0.188 -13.305 1 88.12 159 LEU A N 1
ATOM 1154 C CA . LEU A 1 159 ? 4.254 0.555 -14.703 1 88.12 159 LEU A CA 1
ATOM 1155 C C . LEU A 1 159 ? 5.453 1.481 -14.883 1 88.12 159 LEU A C 1
ATOM 1157 O O . LEU A 1 159 ? 5.863 2.164 -13.945 1 88.12 159 LEU A O 1
ATOM 1161 N N . ASN A 1 160 ? 6.008 1.328 -15.961 1 91 160 ASN A N 1
ATOM 1162 C CA . ASN A 1 160 ? 6.961 2.223 -16.609 1 91 160 ASN A CA 1
ATOM 1163 C C . ASN A 1 160 ? 6.531 2.578 -18.016 1 91 160 ASN A C 1
ATOM 1165 O O . ASN A 1 160 ? 6.359 1.692 -18.859 1 91 160 ASN A O 1
ATOM 1169 N N . ILE A 1 161 ? 6.391 3.789 -18.219 1 92.31 161 ILE A N 1
ATOM 1170 C CA . ILE A 1 161 ? 5.766 4.23 -19.469 1 92.31 161 ILE A CA 1
ATOM 1171 C C . ILE A 1 161 ? 6.641 3.838 -20.656 1 92.31 161 ILE A C 1
ATOM 1173 O O . ILE A 1 161 ? 6.148 3.672 -21.766 1 92.31 161 ILE A O 1
ATOM 1177 N N . ASP A 1 162 ? 7.91 3.619 -20.422 1 91.69 162 ASP A N 1
ATOM 1178 C CA . ASP A 1 162 ? 8.828 3.336 -21.516 1 91.69 162 ASP A CA 1
ATOM 1179 C C . ASP A 1 162 ? 8.984 1.832 -21.734 1 91.69 162 ASP A C 1
ATOM 1181 O O . ASP A 1 162 ? 9.672 1.397 -22.656 1 91.69 162 ASP A O 1
ATOM 1185 N N . SER A 1 163 ? 8.266 1.095 -20.922 1 89.25 163 SER A N 1
ATOM 1186 C CA . SER A 1 163 ? 8.383 -0.353 -21.047 1 89.25 163 SER A CA 1
ATOM 1187 C C . SER A 1 163 ? 7.832 -0.833 -22.391 1 89.25 163 SER A C 1
ATOM 1189 O O . SER A 1 163 ? 6.805 -0.339 -22.859 1 89.25 163 SER A O 1
ATOM 1191 N N . ARG A 1 164 ? 8.586 -1.854 -23.062 1 85.5 164 ARG A N 1
ATOM 1192 C CA . ARG A 1 164 ? 8.203 -2.367 -24.375 1 85.5 164 ARG A CA 1
ATOM 1193 C C . ARG A 1 164 ? 7.887 -3.857 -24.312 1 85.5 164 ARG A C 1
ATOM 1195 O O . ARG A 1 164 ? 7.973 -4.562 -25.328 1 85.5 164 ARG A O 1
ATOM 1202 N N . GLY A 1 165 ? 7.535 -4.328 -23.188 1 83.25 165 GLY A N 1
ATOM 1203 C CA . GLY A 1 165 ? 7.223 -5.742 -23.031 1 83.25 165 GLY A CA 1
ATOM 1204 C C . GLY A 1 165 ? 5.91 -6.137 -23.688 1 83.25 165 GLY A C 1
ATOM 1205 O O . GLY A 1 165 ? 5.402 -5.422 -24.547 1 83.25 165 GLY A O 1
ATOM 1206 N N . ARG A 1 166 ? 5.379 -7.297 -23.375 1 84.19 166 ARG A N 1
ATOM 1207 C CA . ARG A 1 166 ? 4.168 -7.859 -23.969 1 84.19 166 ARG A CA 1
ATOM 1208 C C . ARG A 1 166 ? 2.99 -6.898 -23.812 1 84.19 166 ARG A C 1
ATOM 1210 O O . ARG A 1 166 ? 2.18 -6.754 -24.734 1 84.19 166 ARG A O 1
ATOM 1217 N N . ILE A 1 167 ? 2.941 -6.309 -22.641 1 93.06 167 ILE A N 1
ATOM 1218 C CA . ILE A 1 167 ? 1.978 -5.246 -22.391 1 93.06 167 ILE A CA 1
ATOM 1219 C C . ILE A 1 167 ? 2.715 -3.932 -22.141 1 93.06 167 ILE A C 1
ATOM 1221 O O . ILE A 1 167 ? 3.201 -3.688 -21.031 1 93.06 167 ILE A O 1
ATOM 1225 N N . PRO A 1 168 ? 2.764 -3.102 -23.094 1 93 168 PRO A N 1
ATOM 1226 C CA . PRO A 1 168 ? 3.65 -1.936 -23.047 1 93 168 PRO A CA 1
ATOM 1227 C C . PRO A 1 168 ? 3.18 -0.868 -22.062 1 93 168 PRO A C 1
ATOM 1229 O O . PRO A 1 168 ? 1.993 -0.815 -21.719 1 93 168 PRO A O 1
ATOM 1232 N N . GLY A 1 169 ? 4.098 0.001 -21.719 1 93.88 169 GLY A N 1
ATOM 1233 C CA . GLY A 1 169 ? 3.885 1.046 -20.719 1 93.88 169 GLY A CA 1
ATOM 1234 C C . GLY A 1 169 ? 2.738 1.976 -21.078 1 93.88 169 GLY A C 1
ATOM 1235 O O . GLY A 1 169 ? 1.877 2.25 -20.234 1 93.88 169 GLY A O 1
ATOM 1236 N N . PRO A 1 170 ? 2.719 2.492 -22.266 1 93.19 170 PRO A N 1
ATOM 1237 C CA . PRO A 1 170 ? 1.639 3.408 -22.641 1 93.19 170 PRO A CA 1
ATOM 1238 C C . PRO A 1 170 ? 0.255 2.777 -22.5 1 93.19 170 PRO A C 1
ATOM 1240 O O . PRO A 1 170 ? -0.695 3.449 -22.078 1 93.19 170 PRO A O 1
ATOM 1243 N N . TYR A 1 171 ? 0.129 1.523 -22.828 1 94.75 171 TYR A N 1
ATOM 1244 C CA . TYR A 1 171 ? -1.137 0.825 -22.641 1 94.75 171 TYR A CA 1
ATOM 1245 C C . TYR A 1 171 ? -1.508 0.764 -21.156 1 94.75 171 TYR A C 1
ATOM 1247 O O . TYR A 1 171 ? -2.658 1.014 -20.781 1 94.75 171 TYR A O 1
ATOM 1255 N N . ARG A 1 172 ? -0.527 0.399 -20.328 1 95.69 172 ARG A N 1
ATOM 1256 C CA . ARG A 1 172 ? -0.754 0.337 -18.891 1 95.69 172 ARG A CA 1
ATOM 1257 C C . ARG A 1 172 ? -1.245 1.679 -18.344 1 95.69 172 ARG A C 1
ATOM 1259 O O . ARG A 1 172 ? -2.129 1.725 -17.5 1 95.69 172 ARG A O 1
ATOM 1266 N N . LEU A 1 173 ? -0.669 2.738 -18.891 1 95.25 173 LEU A N 1
ATOM 1267 C CA . LEU A 1 173 ? -1.076 4.074 -18.469 1 95.25 173 LEU A CA 1
ATOM 1268 C C . LEU A 1 173 ? -2.516 4.359 -18.891 1 95.25 173 LEU A C 1
ATOM 1270 O O . LEU A 1 173 ? -3.273 4.98 -18.141 1 95.25 173 LEU A O 1
ATOM 1274 N N . GLN A 1 174 ? -2.91 3.947 -20 1 95.12 174 GLN A N 1
ATOM 1275 C CA . GLN A 1 174 ? -4.285 4.109 -20.453 1 95.12 174 GLN A CA 1
ATOM 1276 C C . GLN A 1 174 ? -5.254 3.326 -19.578 1 95.12 174 GLN A C 1
ATOM 1278 O O . GLN A 1 174 ? -6.352 3.801 -19.281 1 95.12 174 GLN A O 1
ATOM 1283 N N . VAL A 1 175 ? -4.848 2.139 -19.25 1 96.25 175 VAL A N 1
ATOM 1284 C CA . VAL A 1 175 ? -5.668 1.335 -18.359 1 96.25 175 VAL A CA 1
ATOM 1285 C C . VAL A 1 175 ? -5.883 2.088 -17.047 1 96.25 175 VAL A C 1
ATOM 1287 O O . VAL A 1 175 ? -7.012 2.199 -16.562 1 96.25 175 VAL A O 1
ATOM 1290 N N . LEU A 1 176 ? -4.789 2.617 -16.547 1 96.56 176 LEU A N 1
ATOM 1291 C CA . LEU A 1 176 ? -4.867 3.379 -15.305 1 96.56 176 LEU A CA 1
ATOM 1292 C C . LEU A 1 176 ? -5.828 4.555 -15.445 1 96.56 176 LEU A C 1
ATOM 1294 O O . LEU A 1 176 ? -6.684 4.773 -14.586 1 96.56 176 LEU A O 1
ATOM 1298 N N . ALA A 1 177 ? -5.723 5.285 -16.453 1 95.56 177 ALA A N 1
ATOM 1299 C CA . ALA A 1 177 ? -6.559 6.457 -16.703 1 95.56 177 ALA A CA 1
ATOM 1300 C C . ALA A 1 177 ? -8.039 6.078 -16.734 1 95.56 177 ALA A C 1
ATOM 1302 O O . ALA A 1 177 ? -8.859 6.684 -16.047 1 95.56 177 ALA A O 1
ATOM 1303 N N . GLN A 1 178 ? -8.32 5.059 -17.453 1 96 178 GLN A N 1
ATOM 1304 C CA . GLN A 1 178 ? -9.719 4.664 -17.625 1 96 178 GLN A CA 1
ATOM 1305 C C . GLN A 1 178 ? -10.289 4.09 -16.328 1 96 178 GLN A C 1
ATOM 1307 O O . GLN A 1 178 ? -11.445 4.352 -15.977 1 96 178 GLN A O 1
ATOM 1312 N N . LEU A 1 179 ? -9.508 3.311 -15.672 1 96.38 179 LEU A N 1
ATOM 1313 C CA . LEU A 1 179 ? -9.953 2.775 -14.391 1 96.38 179 LEU A CA 1
ATOM 1314 C C . LEU A 1 179 ? -10.203 3.898 -13.391 1 96.38 179 LEU A C 1
ATOM 1316 O O . LEU A 1 179 ? -11.141 3.826 -12.586 1 96.38 179 LEU A O 1
ATOM 1320 N N . SER A 1 180 ? -9.32 4.918 -13.43 1 94.19 180 SER A N 1
ATOM 1321 C CA . SER A 1 180 ? -9.438 6.016 -12.469 1 94.19 180 SER A CA 1
ATOM 1322 C C . SER A 1 180 ? -10.734 6.785 -12.664 1 94.19 180 SER A C 1
ATOM 1324 O O . SER A 1 180 ? -11.227 7.434 -11.734 1 94.19 180 SER A O 1
ATOM 1326 N N . ARG A 1 181 ? -11.352 6.691 -13.805 1 92.38 181 ARG A N 1
ATOM 1327 C CA . ARG A 1 181 ? -12.602 7.379 -14.117 1 92.38 181 ARG A CA 1
ATOM 1328 C C . ARG A 1 181 ? -13.789 6.695 -13.445 1 92.38 181 ARG A C 1
ATOM 1330 O O . ARG A 1 181 ? -14.766 7.352 -13.086 1 92.38 181 ARG A O 1
ATOM 1337 N N . VAL A 1 182 ? -13.609 5.477 -13.289 1 88.31 182 VAL A N 1
ATOM 1338 C CA . VAL A 1 182 ? -14.797 4.691 -12.961 1 88.31 182 VAL A CA 1
ATOM 1339 C C . VAL A 1 182 ? -14.688 4.156 -11.539 1 88.31 182 VAL A C 1
ATOM 1341 O O . VAL A 1 182 ? -15.664 4.16 -10.781 1 88.31 182 VAL A O 1
ATOM 1344 N N . SER A 1 183 ? -13.523 3.689 -11.219 1 86.19 183 SER A N 1
ATOM 1345 C CA . SER A 1 183 ? -13.344 3.053 -9.914 1 86.19 183 SER A CA 1
ATOM 1346 C C . SER A 1 183 ? -13.367 4.082 -8.789 1 86.19 183 SER A C 1
ATOM 1348 O O . SER A 1 183 ? -13.109 5.266 -9.016 1 86.19 183 SER A O 1
ATOM 1350 N N . SER A 1 184 ? -13.68 3.553 -7.621 1 81.19 184 SER A N 1
ATOM 1351 C CA . SER A 1 184 ? -13.602 4.422 -6.449 1 81.19 184 SER A CA 1
ATOM 1352 C C . SER A 1 184 ? -12.18 4.922 -6.223 1 81.19 184 SER A C 1
ATOM 1354 O O . SER A 1 184 ? -11.961 6.125 -6.055 1 81.19 184 SER A O 1
ATOM 1356 N N . ARG A 1 185 ? -11.227 3.904 -6.215 1 93.56 185 ARG A N 1
ATOM 1357 C CA . ARG A 1 185 ? -9.82 4.25 -6.004 1 93.56 185 ARG A CA 1
ATOM 1358 C C . ARG A 1 185 ? -8.898 3.246 -6.688 1 93.56 185 ARG A C 1
ATOM 1360 O O . ARG A 1 185 ? -9.242 2.068 -6.812 1 93.56 185 ARG A O 1
ATOM 1367 N N . ILE A 1 186 ? -7.727 3.764 -7.117 1 96.75 186 ILE A N 1
ATOM 1368 C CA . ILE A 1 186 ? -6.684 2.9 -7.656 1 96.75 186 ILE A CA 1
ATOM 1369 C C . ILE A 1 186 ? -5.512 2.83 -6.68 1 96.75 186 ILE A C 1
ATOM 1371 O O . ILE A 1 186 ? -5.148 3.836 -6.066 1 96.75 186 ILE A O 1
ATOM 1375 N N . ARG A 1 187 ? -4.969 1.66 -6.535 1 98.19 187 ARG A N 1
ATOM 1376 C CA . ARG A 1 187 ? -3.758 1.465 -5.742 1 98.19 187 ARG A CA 1
ATOM 1377 C C . ARG A 1 187 ? -2.68 0.752 -6.555 1 98.19 187 ARG A C 1
ATOM 1379 O O . ARG A 1 187 ? -2.984 -0.127 -7.363 1 98.19 187 ARG A O 1
ATOM 1386 N N . ILE A 1 188 ? -1.469 1.113 -6.379 1 98 188 ILE A N 1
ATOM 1387 C CA . ILE A 1 188 ? -0.275 0.429 -6.863 1 98 188 ILE A CA 1
ATOM 1388 C C . ILE A 1 188 ? 0.604 0.025 -5.684 1 98 188 ILE A C 1
ATOM 1390 O O . ILE A 1 188 ? 1.343 0.85 -5.141 1 98 188 ILE A O 1
ATOM 1394 N N . HIS A 1 189 ? 0.566 -1.243 -5.383 1 98 189 HIS A N 1
ATOM 1395 C CA . HIS A 1 189 ? 1.235 -1.712 -4.172 1 98 189 HIS A CA 1
ATOM 1396 C C . HIS A 1 189 ? 2.631 -2.24 -4.484 1 98 189 HIS A C 1
ATOM 1398 O O . HIS A 1 189 ? 3.473 -2.35 -3.592 1 98 189 HIS A O 1
ATOM 1404 N N . GLY A 1 190 ? 2.893 -2.711 -5.68 1 97 190 GLY A N 1
ATOM 1405 C CA . GLY A 1 190 ? 4.211 -3.199 -6.059 1 97 190 GLY A CA 1
ATOM 1406 C C . GLY A 1 190 ? 4.418 -4.664 -5.727 1 97 190 GLY A C 1
ATOM 1407 O O . GLY A 1 190 ? 5.555 -5.137 -5.668 1 97 190 GLY A O 1
ATOM 1408 N N . SER A 1 191 ? 3.359 -5.352 -5.465 1 97.75 191 SER A N 1
ATOM 1409 C CA . SER A 1 191 ? 3.379 -6.781 -5.176 1 97.75 191 SER A CA 1
ATOM 1410 C C . SER A 1 191 ? 2.15 -7.48 -5.75 1 97.75 191 SER A C 1
ATOM 1412 O O . SER A 1 191 ? 1.024 -7.223 -5.32 1 97.75 191 SER A O 1
ATOM 1414 N N . THR A 1 192 ? 2.389 -8.375 -6.703 1 98 192 THR A N 1
ATOM 1415 C CA . THR A 1 192 ? 1.311 -9.133 -7.328 1 98 192 THR A CA 1
ATOM 1416 C C . THR A 1 192 ? 0.585 -9.992 -6.289 1 98 192 THR A C 1
ATOM 1418 O O . THR A 1 192 ? -0.646 -10.047 -6.277 1 98 192 THR A O 1
ATOM 1421 N N . GLY A 1 193 ? 1.365 -10.609 -5.434 1 98.56 193 GLY A N 1
ATOM 1422 C CA . GLY A 1 193 ? 0.787 -11.438 -4.391 1 98.56 193 GLY A CA 1
ATOM 1423 C C . GLY A 1 193 ? -0.144 -10.672 -3.467 1 98.56 193 GLY A C 1
ATOM 1424 O O . GLY A 1 193 ? -1.226 -11.156 -3.127 1 98.56 193 GLY A O 1
ATOM 1425 N N . VAL A 1 194 ? 0.264 -9.484 -3.092 1 98.56 194 VAL A N 1
ATOM 1426 C CA . VAL A 1 194 ? -0.554 -8.633 -2.23 1 98.56 194 VAL A CA 1
ATOM 1427 C C . VAL A 1 194 ? -1.859 -8.281 -2.941 1 98.56 194 VAL A C 1
ATOM 1429 O O . VAL A 1 194 ? -2.943 -8.43 -2.373 1 98.56 194 VAL A O 1
ATOM 1432 N N . ASP A 1 195 ? -1.766 -7.891 -4.16 1 98.75 195 ASP A N 1
ATOM 1433 C CA . ASP A 1 195 ? -2.939 -7.461 -4.914 1 98.75 195 ASP A CA 1
ATOM 1434 C C . ASP A 1 195 ? -3.936 -8.609 -5.082 1 98.75 195 ASP A C 1
ATOM 1436 O O . ASP A 1 195 ? -5.133 -8.438 -4.848 1 98.75 195 ASP A O 1
ATOM 1440 N N . LEU A 1 196 ? -3.436 -9.734 -5.453 1 98.88 196 LEU A N 1
ATOM 1441 C CA . LEU A 1 196 ? -4.328 -10.867 -5.691 1 98.88 196 LEU A CA 1
ATOM 1442 C C . LEU A 1 196 ? -4.906 -11.391 -4.379 1 98.88 196 LEU A C 1
ATOM 1444 O O . LEU A 1 196 ? -6.09 -11.734 -4.312 1 98.88 196 LEU A O 1
ATOM 1448 N N . ALA A 1 197 ? -4.105 -11.445 -3.334 1 98.88 197 ALA A N 1
ATOM 1449 C CA . ALA A 1 197 ? -4.602 -11.898 -2.037 1 98.88 197 ALA A CA 1
ATOM 1450 C C . ALA A 1 197 ? -5.676 -10.953 -1.506 1 98.88 197 ALA A C 1
ATOM 1452 O O . ALA A 1 197 ? -6.711 -11.398 -1.001 1 98.88 197 ALA A O 1
ATOM 1453 N N . PHE A 1 198 ? -5.457 -9.664 -1.604 1 98.69 198 PHE A N 1
ATOM 1454 C CA . PHE A 1 198 ? -6.414 -8.68 -1.117 1 98.69 198 PHE A CA 1
ATOM 1455 C C . PHE A 1 198 ? -7.672 -8.672 -1.979 1 98.69 198 PHE A C 1
ATOM 1457 O O . PHE A 1 198 ? -8.766 -8.375 -1.49 1 98.69 198 PHE A O 1
ATOM 1464 N N . THR A 1 199 ? -7.539 -8.992 -3.262 1 98.69 199 THR A N 1
ATOM 1465 C CA . THR A 1 199 ? -8.719 -9.188 -4.098 1 98.69 199 THR A CA 1
ATOM 1466 C C . THR A 1 199 ? -9.531 -10.391 -3.623 1 98.69 199 THR A C 1
ATOM 1468 O O . THR A 1 199 ? -10.75 -10.305 -3.482 1 98.69 199 THR A O 1
ATOM 1471 N N . ALA A 1 200 ? -8.82 -11.445 -3.363 1 98.75 200 ALA A N 1
ATOM 1472 C CA . ALA A 1 200 ? -9.492 -12.641 -2.865 1 98.75 200 ALA A CA 1
ATOM 1473 C C . ALA A 1 200 ? -10.234 -12.352 -1.56 1 98.75 200 ALA A C 1
ATOM 1475 O O . ALA A 1 200 ? -11.344 -12.844 -1.342 1 98.75 200 ALA A O 1
ATOM 1476 N N . ALA A 1 201 ? -9.656 -11.562 -0.751 1 98.06 201 ALA A N 1
ATOM 1477 C CA . ALA A 1 201 ? -10.195 -11.281 0.577 1 98.06 201 ALA A CA 1
ATOM 1478 C C . ALA A 1 201 ? -11.305 -10.234 0.509 1 98.06 201 ALA A C 1
ATOM 1480 O O . ALA A 1 201 ? -11.898 -9.883 1.53 1 98.06 201 ALA A O 1
ATOM 1481 N N . GLY A 1 202 ? -11.492 -9.672 -0.609 1 97.19 202 GLY A N 1
ATOM 1482 C CA . GLY A 1 202 ? -12.531 -8.672 -0.775 1 97.19 202 GLY A CA 1
ATOM 1483 C C . GLY A 1 202 ? -12.102 -7.285 -0.354 1 97.19 202 GLY A C 1
ATOM 1484 O O . GLY A 1 202 ? -12.914 -6.359 -0.306 1 97.19 202 GLY A O 1
ATOM 1485 N N . ILE A 1 203 ? -10.891 -7.129 -0.032 1 96.94 203 ILE A N 1
ATOM 1486 C CA . ILE A 1 203 ? -10.336 -5.824 0.315 1 96.94 203 ILE A CA 1
ATOM 1487 C C . ILE A 1 203 ? -10.219 -4.961 -0.939 1 96.94 203 ILE A C 1
ATOM 1489 O O . ILE A 1 203 ? -10.555 -3.775 -0.916 1 96.94 203 ILE A O 1
ATOM 1493 N N . LEU A 1 204 ? -9.75 -5.531 -1.993 1 97.88 204 LEU A N 1
ATOM 1494 C CA . LEU A 1 204 ? -9.836 -4.945 -3.326 1 97.88 204 LEU A CA 1
ATOM 1495 C C . LEU A 1 204 ? -11 -5.539 -4.105 1 97.88 204 LEU A C 1
ATOM 1497 O O . LEU A 1 204 ? -11.273 -6.738 -4.012 1 97.88 204 LEU A O 1
ATOM 1501 N N . GLY A 1 205 ? -11.609 -4.691 -4.922 1 98 205 GLY A N 1
ATOM 1502 C CA . GLY A 1 205 ? -12.641 -5.219 -5.797 1 98 205 GLY A CA 1
ATOM 1503 C C . GLY A 1 205 ? -12.086 -6 -6.973 1 98 205 GLY A C 1
ATOM 1504 O O . GLY A 1 205 ? -12.75 -6.895 -7.504 1 98 205 GLY A O 1
ATOM 1505 N N . GLY A 1 206 ? -10.945 -5.586 -7.402 1 98.62 206 GLY A N 1
ATOM 1506 C CA . GLY A 1 206 ? -10.266 -6.246 -8.508 1 98.62 206 GLY A CA 1
ATOM 1507 C C . GLY A 1 206 ? -8.82 -5.828 -8.664 1 98.62 206 GLY A C 1
ATOM 1508 O O . GLY A 1 206 ? -8.359 -4.914 -7.977 1 98.62 206 GLY A O 1
ATOM 1509 N N . THR A 1 207 ? -8.148 -6.562 -9.508 1 98.75 207 THR A N 1
ATOM 1510 C CA . THR A 1 207 ? -6.734 -6.293 -9.758 1 98.75 207 THR A CA 1
ATOM 1511 C C . THR A 1 207 ? -6.375 -6.605 -11.211 1 98.75 207 THR A C 1
ATOM 1513 O O . THR A 1 207 ? -6.859 -7.586 -11.781 1 98.75 207 THR A O 1
ATOM 1516 N N . VAL A 1 208 ? -5.531 -5.75 -11.797 1 98.56 208 VAL A N 1
ATOM 1517 C CA . VAL A 1 208 ? -4.953 -5.945 -13.125 1 98.56 208 VAL A CA 1
ATOM 1518 C C . VAL A 1 208 ? -3.453 -6.207 -13 1 98.56 208 VAL A C 1
ATOM 1520 O O . VAL A 1 208 ? -2.707 -5.348 -12.523 1 98.56 208 VAL A O 1
ATOM 1523 N N . VAL A 1 209 ? -3.045 -7.371 -13.414 1 98.19 209 VAL A N 1
ATOM 1524 C CA . VAL A 1 209 ? -1.643 -7.773 -13.359 1 98.19 209 VAL A CA 1
ATOM 1525 C C . VAL A 1 209 ? -1.082 -7.883 -14.773 1 98.19 209 VAL A C 1
ATOM 1527 O O . VAL A 1 209 ? -1.648 -8.578 -15.617 1 98.19 209 VAL A O 1
ATOM 1530 N N . PHE A 1 210 ? 0.084 -7.285 -15.023 1 96.38 210 PHE A N 1
ATOM 1531 C CA . PHE A 1 210 ? 0.652 -7.223 -16.359 1 96.38 210 PHE A CA 1
ATOM 1532 C C . PHE A 1 210 ? 1.751 -8.266 -16.531 1 96.38 210 PHE A C 1
ATOM 1534 O O . PHE A 1 210 ? 2.279 -8.445 -17.625 1 96.38 210 PHE A O 1
ATOM 1541 N N . GLY A 1 211 ? 2.059 -8.984 -15.453 1 92.62 211 GLY A N 1
ATOM 1542 C CA . GLY A 1 211 ? 3.119 -9.977 -15.508 1 92.62 211 GLY A CA 1
ATOM 1543 C C . GLY A 1 211 ? 2.605 -11.383 -15.75 1 92.62 211 GLY A C 1
ATOM 1544 O O . GLY A 1 211 ? 1.452 -11.695 -15.445 1 92.62 211 GLY A O 1
ATOM 1545 N N . HIS A 1 212 ? 3.541 -12.266 -16.219 1 92.81 212 HIS A N 1
ATOM 1546 C CA . HIS A 1 212 ? 3.125 -13.578 -16.688 1 92.81 212 HIS A CA 1
ATOM 1547 C C . HIS A 1 212 ? 3.754 -14.688 -15.852 1 92.81 212 HIS A C 1
ATOM 1549 O O . HIS A 1 212 ? 3.502 -15.867 -16.094 1 92.81 212 HIS A O 1
ATOM 1555 N N . ASN A 1 213 ? 4.543 -14.383 -14.852 1 95.19 213 ASN A N 1
ATOM 1556 C CA . ASN A 1 213 ? 5.266 -15.422 -14.125 1 95.19 213 ASN A CA 1
ATOM 1557 C C . ASN A 1 213 ? 4.336 -16.234 -13.219 1 95.19 213 ASN A C 1
ATOM 1559 O O . ASN A 1 213 ? 3.646 -15.664 -12.367 1 95.19 213 ASN A O 1
ATOM 1563 N N . ALA A 1 214 ? 4.418 -17.484 -13.344 1 96.12 214 ALA A N 1
ATOM 1564 C CA . ALA A 1 214 ? 3.547 -18.375 -12.586 1 96.12 214 ALA A CA 1
ATOM 1565 C C . ALA A 1 214 ? 3.777 -18.219 -11.086 1 96.12 214 ALA A C 1
ATOM 1567 O O . ALA A 1 214 ? 2.834 -18.281 -10.297 1 96.12 214 ALA A O 1
ATOM 1568 N N . TRP A 1 215 ? 5.043 -18.031 -10.695 1 97.25 215 TRP A N 1
ATOM 1569 C CA . TRP A 1 215 ? 5.359 -17.969 -9.273 1 97.25 215 TRP A CA 1
ATOM 1570 C C . TRP A 1 215 ? 4.781 -16.688 -8.648 1 97.25 215 TRP A C 1
ATOM 1572 O O . TRP A 1 215 ? 4.602 -16.625 -7.434 1 97.25 215 TRP A O 1
ATOM 1582 N N . ASP A 1 216 ? 4.402 -15.742 -9.445 1 97.69 216 ASP A N 1
ATOM 1583 C CA . ASP A 1 216 ? 3.748 -14.531 -8.953 1 97.69 216 ASP A CA 1
ATOM 1584 C C . ASP A 1 216 ? 2.23 -14.695 -8.93 1 97.69 216 ASP A C 1
ATOM 1586 O O . ASP A 1 216 ? 1.554 -14.117 -8.078 1 97.69 216 ASP A O 1
ATOM 1590 N N . ASN A 1 217 ? 1.692 -15.469 -9.898 1 98.62 217 ASN A N 1
ATOM 1591 C CA . ASN A 1 217 ? 0.268 -15.383 -10.203 1 98.62 217 ASN A CA 1
ATOM 1592 C C . ASN A 1 217 ? -0.502 -16.562 -9.625 1 98.62 217 ASN A C 1
ATOM 1594 O O . ASN A 1 217 ? -1.625 -16.406 -9.141 1 98.62 217 ASN A O 1
ATOM 1598 N N . ALA A 1 218 ? 0.101 -17.719 -9.625 1 98.81 218 ALA A N 1
ATOM 1599 C CA . ALA A 1 218 ? -0.627 -18.969 -9.414 1 98.81 218 ALA A CA 1
ATOM 1600 C C . ALA A 1 218 ? -1.27 -19 -8.031 1 98.81 218 ALA A C 1
ATOM 1602 O O . ALA A 1 218 ? -2.432 -19.391 -7.891 1 98.81 218 ALA A O 1
ATOM 1603 N N . ALA A 1 219 ? -0.482 -18.625 -7.012 1 98.88 219 ALA A N 1
ATOM 1604 C CA . ALA A 1 219 ? -1.027 -18.641 -5.66 1 98.88 219 ALA A CA 1
ATOM 1605 C C . ALA A 1 219 ? -2.256 -17.75 -5.551 1 98.88 219 ALA A C 1
ATOM 1607 O O . ALA A 1 219 ? -3.299 -18.172 -5.043 1 98.88 219 ALA A O 1
ATOM 1608 N N . GLY A 1 220 ? -2.148 -16.547 -6.059 1 98.88 220 GLY A N 1
ATOM 1609 C CA . GLY A 1 220 ? -3.246 -15.602 -5.996 1 98.88 220 GLY A CA 1
ATOM 1610 C C . GLY A 1 220 ? -4.457 -16.031 -6.801 1 98.88 220 GLY A C 1
ATOM 1611 O O . GLY A 1 220 ? -5.598 -15.828 -6.379 1 98.88 220 GLY A O 1
ATOM 1612 N N . VAL A 1 221 ? -4.215 -16.625 -7.941 1 98.81 221 VAL A N 1
ATOM 1613 C CA . VAL A 1 221 ? -5.301 -17.125 -8.781 1 98.81 221 VAL A CA 1
ATOM 1614 C C . VAL A 1 221 ? -6.098 -18.172 -8.016 1 98.81 221 VAL A C 1
ATOM 1616 O O . VAL A 1 221 ? -7.332 -18.141 -8 1 98.81 221 VAL A O 1
ATOM 1619 N N . ALA A 1 222 ? -5.406 -19.094 -7.379 1 98.81 222 ALA A N 1
ATOM 1620 C CA . ALA A 1 222 ? -6.07 -20.109 -6.578 1 98.81 222 ALA A CA 1
ATOM 1621 C C . ALA A 1 222 ? -6.914 -19.484 -5.473 1 98.81 222 ALA A C 1
ATOM 1623 O O . ALA A 1 222 ? -8.055 -19.906 -5.234 1 98.81 222 ALA A O 1
ATOM 1624 N N . LEU A 1 223 ? -6.387 -18.469 -4.816 1 98.88 223 LEU A N 1
ATOM 1625 C CA . LEU A 1 223 ? -7.086 -17.812 -3.719 1 98.88 223 LEU A CA 1
ATOM 1626 C C . LEU A 1 223 ? -8.359 -17.141 -4.215 1 98.88 223 LEU A C 1
ATOM 1628 O O . LEU A 1 223 ? -9.422 -17.281 -3.619 1 98.88 223 LEU A O 1
ATOM 1632 N N . VAL A 1 224 ? -8.266 -16.375 -5.305 1 98.81 224 VAL A N 1
ATOM 1633 C CA . VAL A 1 224 ? -9.398 -15.609 -5.816 1 98.81 224 VAL A CA 1
ATOM 1634 C C . VAL A 1 224 ? -10.508 -16.562 -6.266 1 98.81 224 VAL A C 1
ATOM 1636 O O . VAL A 1 224 ? -11.688 -16.344 -5.973 1 98.81 224 VAL A O 1
ATOM 1639 N N . ARG A 1 225 ? -10.141 -17.625 -6.941 1 98.56 225 ARG A N 1
ATOM 1640 C CA . ARG A 1 225 ? -11.133 -18.594 -7.379 1 98.56 225 ARG A CA 1
ATOM 1641 C C . ARG A 1 225 ? -11.828 -19.25 -6.188 1 98.56 225 ARG A C 1
ATOM 1643 O O . ARG A 1 225 ? -13.055 -19.375 -6.168 1 98.56 225 ARG A O 1
ATOM 1650 N N . ALA A 1 226 ? -11.039 -19.625 -5.211 1 98.5 226 ALA A N 1
ATOM 1651 C CA . ALA A 1 226 ? -11.602 -20.219 -4.004 1 98.5 226 ALA A CA 1
ATOM 1652 C C . ALA A 1 226 ? -12.57 -19.266 -3.312 1 98.5 226 ALA A C 1
ATOM 1654 O O . ALA A 1 226 ? -13.578 -19.688 -2.744 1 98.5 226 ALA A O 1
ATOM 1655 N N . ALA A 1 227 ? -12.305 -18 -3.375 1 98.44 227 ALA A N 1
ATOM 1656 C CA . ALA A 1 227 ? -13.117 -16.969 -2.725 1 98.44 227 ALA A CA 1
ATOM 1657 C C . ALA A 1 227 ? -14.383 -16.688 -3.525 1 98.44 227 ALA A C 1
ATOM 1659 O O . ALA A 1 227 ? -15.242 -15.922 -3.084 1 98.44 227 ALA A O 1
ATOM 1660 N N . GLY A 1 228 ? -14.477 -17.266 -4.723 1 98 228 GLY A N 1
ATOM 1661 C CA . GLY A 1 228 ? -15.656 -17.047 -5.547 1 98 228 GLY A CA 1
ATOM 1662 C C . GLY A 1 228 ? -15.477 -15.938 -6.562 1 98 228 GLY A C 1
ATOM 1663 O O . GLY A 1 228 ? -16.453 -15.5 -7.18 1 98 228 GLY A O 1
ATOM 1664 N N . GLY A 1 229 ? -14.25 -15.492 -6.73 1 98.5 229 GLY A N 1
ATOM 1665 C CA . GLY A 1 229 ? -13.969 -14.469 -7.723 1 98.5 229 GLY A CA 1
ATOM 1666 C C . GLY A 1 229 ? -13.781 -15.031 -9.125 1 98.5 229 GLY A C 1
ATOM 1667 O O . GLY A 1 229 ? -13.781 -16.25 -9.312 1 98.5 229 GLY A O 1
ATOM 1668 N N . VAL A 1 230 ? -13.664 -14.102 -10.07 1 98.69 230 VAL A N 1
ATOM 1669 C CA . VAL A 1 230 ? -13.43 -14.445 -11.469 1 98.69 230 VAL A CA 1
ATOM 1670 C C . VAL A 1 230 ? -11.992 -14.094 -11.859 1 98.69 230 VAL A C 1
ATOM 1672 O O . VAL A 1 230 ? -11.477 -13.039 -11.477 1 98.69 230 VAL A O 1
ATOM 1675 N N . VAL A 1 231 ? -11.359 -15 -12.562 1 98.81 231 VAL A N 1
ATOM 1676 C CA . VAL A 1 231 ? -9.992 -14.758 -13.008 1 98.81 231 VAL A CA 1
ATOM 1677 C C . VAL A 1 231 ? -9.867 -15.07 -14.5 1 98.81 231 VAL A C 1
ATOM 1679 O O . VAL A 1 231 ? -10.211 -16.172 -14.938 1 98.81 231 VAL A O 1
ATOM 1682 N N . THR A 1 232 ? -9.398 -14.141 -15.305 1 98.81 232 THR A N 1
ATOM 1683 C CA . THR A 1 232 ? -9.07 -14.258 -16.719 1 98.81 232 THR A CA 1
ATOM 1684 C C . THR A 1 232 ? -7.754 -13.555 -17.031 1 98.81 232 THR A C 1
ATOM 1686 O O . THR A 1 232 ? -7.125 -12.969 -16.141 1 98.81 232 THR A O 1
ATOM 1689 N N . ASP A 1 233 ? -7.305 -13.695 -18.203 1 98.06 233 ASP A N 1
ATOM 1690 C CA . ASP A 1 233 ? -6.316 -12.734 -18.672 1 98.06 233 ASP A CA 1
ATOM 1691 C C . ASP A 1 233 ? -6.98 -11.438 -19.141 1 98.06 233 ASP A C 1
ATOM 1693 O O . ASP A 1 233 ? -8.195 -11.273 -19 1 98.06 233 ASP A O 1
ATOM 1697 N N . LEU A 1 234 ? -6.23 -10.492 -19.656 1 97.38 234 LEU A N 1
ATOM 1698 C CA . LEU A 1 234 ? -6.77 -9.172 -19.938 1 97.38 234 LEU A CA 1
ATOM 1699 C C . LEU A 1 234 ? -7.668 -9.211 -21.172 1 97.38 234 LEU A C 1
ATOM 1701 O O . LEU A 1 234 ? -8.43 -8.273 -21.422 1 97.38 234 LEU A O 1
ATOM 1705 N N . ALA A 1 235 ? -7.598 -10.289 -21.922 1 96.19 235 ALA A N 1
ATOM 1706 C CA . ALA A 1 235 ? -8.453 -10.445 -23.094 1 96.19 235 ALA A CA 1
ATOM 1707 C C . ALA A 1 235 ? -9.766 -11.125 -22.719 1 96.19 235 ALA A C 1
ATOM 1709 O O . ALA A 1 235 ? -10.648 -11.281 -23.562 1 96.19 235 ALA A O 1
ATOM 1710 N N . GLY A 1 236 ? -9.891 -11.578 -21.531 1 97.69 236 GLY A N 1
ATOM 1711 C CA . GLY A 1 236 ? -11.125 -12.18 -21.047 1 97.69 236 GLY A CA 1
ATOM 1712 C C . GLY A 1 236 ? -11.133 -13.695 -21.156 1 97.69 236 GLY A C 1
ATOM 1713 O O . GLY A 1 236 ? -12.125 -14.344 -20.828 1 97.69 236 GLY A O 1
ATOM 1714 N N . GLN A 1 237 ? -10.039 -14.258 -21.578 1 98.12 237 GLN A N 1
ATOM 1715 C CA . GLN A 1 237 ? -9.93 -15.711 -21.641 1 98.12 237 GLN A CA 1
ATOM 1716 C C . GLN A 1 237 ? -9.641 -16.297 -20.266 1 98.12 237 GLN A C 1
ATOM 1718 O O . GLN A 1 237 ? -8.883 -15.719 -19.484 1 98.12 237 GLN A O 1
ATOM 1723 N N . PRO A 1 238 ? -10.227 -17.453 -19.953 1 98.44 238 PRO A N 1
ATOM 1724 C CA . PRO A 1 238 ? -9.906 -18.078 -18.672 1 98.44 238 PRO A CA 1
ATOM 1725 C C . PRO A 1 238 ? -8.398 -18.172 -18.422 1 98.44 238 PRO A C 1
ATOM 1727 O O . PRO A 1 238 ? -7.641 -18.531 -19.312 1 98.44 238 PRO A O 1
ATOM 1730 N N . TRP A 1 239 ? -7.961 -17.859 -17.297 1 98.56 239 TRP A N 1
ATOM 1731 C CA . TRP A 1 239 ? -6.535 -17.812 -16.984 1 98.56 239 TRP A CA 1
ATOM 1732 C C . TRP A 1 239 ? -5.953 -19.219 -16.922 1 98.56 239 TRP A C 1
ATOM 1734 O O . TRP A 1 239 ? -6.559 -20.125 -16.344 1 98.56 239 TRP A O 1
ATOM 1744 N N . THR A 1 240 ? -4.785 -19.422 -17.469 1 98.12 240 THR A N 1
ATOM 1745 C CA . THR A 1 240 ? -3.936 -20.594 -17.328 1 98.12 240 THR A CA 1
ATOM 1746 C C . THR A 1 240 ? -2.502 -20.188 -17 1 98.12 240 THR A C 1
ATOM 1748 O O . THR A 1 240 ? -2.164 -19.016 -17.031 1 98.12 240 THR A O 1
ATOM 1751 N N . ILE A 1 241 ? -1.7 -21.141 -16.672 1 97.31 241 ILE A N 1
ATOM 1752 C CA . ILE A 1 241 ? -0.316 -20.875 -16.297 1 97.31 241 ILE A CA 1
ATOM 1753 C C . ILE A 1 241 ? 0.432 -20.281 -17.484 1 97.31 241 ILE A C 1
ATOM 1755 O O . ILE A 1 241 ? 1.51 -19.703 -17.328 1 97.31 241 ILE A O 1
ATOM 1759 N N . ALA A 1 242 ? -0.136 -20.359 -18.688 1 95.94 242 ALA A N 1
ATOM 1760 C CA . ALA A 1 242 ? 0.488 -19.828 -19.891 1 95.94 242 ALA A CA 1
ATOM 1761 C C . ALA A 1 242 ? 0.014 -18.406 -20.188 1 95.94 242 ALA A C 1
ATOM 1763 O O . ALA A 1 242 ? 0.538 -17.75 -21.078 1 95.94 242 ALA A O 1
ATOM 1764 N N . SER A 1 243 ? -0.958 -17.922 -19.438 1 97 243 SER A N 1
ATOM 1765 C CA . SER A 1 243 ? -1.483 -16.578 -19.656 1 97 243 SER A CA 1
ATOM 1766 C C . SER A 1 243 ? -0.415 -15.523 -19.406 1 97 243 SER A C 1
ATOM 1768 O O . SER A 1 243 ? 0.4 -15.656 -18.5 1 97 243 SER A O 1
ATOM 1770 N N . ASP A 1 244 ? -0.466 -14.406 -20.094 1 94.69 244 ASP A N 1
ATOM 1771 C CA . ASP A 1 244 ? 0.565 -13.375 -20.016 1 94.69 244 ASP A CA 1
ATOM 1772 C C . ASP A 1 244 ? 0.154 -12.266 -19.047 1 94.69 244 ASP A C 1
ATOM 1774 O O . ASP A 1 244 ? 0.868 -11.273 -18.891 1 94.69 244 ASP A O 1
ATOM 1778 N N . SER A 1 245 ? -1.022 -12.367 -18.531 1 97.25 245 SER A N 1
ATOM 1779 C CA . SER A 1 245 ? -1.58 -11.383 -17.609 1 97.25 245 SER A CA 1
ATOM 1780 C C . SER A 1 245 ? -2.641 -12 -16.719 1 97.25 245 SER A C 1
ATOM 1782 O O . SER A 1 245 ? -2.988 -13.172 -16.875 1 97.25 245 SER A O 1
ATOM 1784 N N . VAL A 1 246 ? -3.039 -11.289 -15.734 1 98.69 246 VAL A N 1
ATOM 1785 C CA . VAL A 1 246 ? -4.133 -11.711 -14.867 1 98.69 246 VAL A CA 1
ATOM 1786 C C . VAL A 1 246 ? -5.113 -10.562 -14.664 1 98.69 246 VAL A C 1
ATOM 1788 O O . VAL A 1 246 ? -4.707 -9.445 -14.344 1 98.69 246 VAL A O 1
ATOM 1791 N N . LEU A 1 247 ? -6.348 -10.758 -14.922 1 98.88 247 LEU A N 1
ATOM 1792 C CA . LEU A 1 247 ? -7.453 -9.953 -14.414 1 98.88 247 LEU A CA 1
ATOM 1793 C C . LEU A 1 247 ? -8.273 -10.742 -13.398 1 98.88 247 LEU A C 1
ATOM 1795 O O . LEU A 1 247 ? -8.82 -11.797 -13.727 1 98.88 247 LEU A O 1
ATOM 1799 N N . ALA A 1 248 ? -8.312 -10.258 -12.203 1 98.88 248 ALA A N 1
ATOM 1800 C CA . ALA A 1 248 ? -9.055 -10.914 -11.133 1 98.88 248 ALA A CA 1
ATOM 1801 C C . ALA A 1 248 ? -9.992 -9.938 -10.438 1 98.88 248 ALA A C 1
ATOM 1803 O O . ALA A 1 248 ? -9.664 -8.766 -10.258 1 98.88 248 ALA A O 1
ATOM 1804 N N . GLY A 1 249 ? -11.172 -10.414 -10.031 1 98.69 249 GLY A N 1
ATOM 1805 C CA . GLY A 1 249 ? -12.07 -9.539 -9.297 1 98.69 249 GLY A CA 1
ATOM 1806 C C . GLY A 1 249 ? -13.344 -10.234 -8.852 1 98.69 249 GLY A C 1
ATOM 1807 O O . GLY A 1 249 ? -13.617 -11.367 -9.258 1 98.69 249 GLY A O 1
ATOM 1808 N N . ALA A 1 250 ? -14.008 -9.578 -7.938 1 98.25 250 ALA A N 1
ATOM 1809 C CA . ALA A 1 250 ? -15.375 -9.984 -7.617 1 98.25 250 ALA A CA 1
ATOM 1810 C C . ALA A 1 250 ? -16.25 -9.977 -8.867 1 98.25 250 ALA A C 1
ATOM 1812 O O . ALA A 1 250 ? -16 -9.227 -9.812 1 98.25 250 ALA A O 1
ATOM 1813 N N . PRO A 1 251 ? -17.297 -10.828 -8.656 1 96.75 251 PRO A N 1
ATOM 1814 C CA . PRO A 1 251 ? -18.234 -10.742 -9.789 1 96.75 251 PRO A CA 1
ATOM 1815 C C . PRO A 1 251 ? -18.75 -9.328 -10.016 1 96.75 251 PRO A C 1
ATOM 1817 O O . PRO A 1 251 ? -19.016 -8.602 -9.055 1 96.75 251 PRO A O 1
ATOM 1820 N N . GLY A 1 252 ? -19.016 -8.828 -11.07 1 97.5 252 GLY A N 1
ATOM 1821 C CA . GLY A 1 252 ? -19.406 -7.469 -11.438 1 97.5 252 GLY A CA 1
ATOM 1822 C C . GLY A 1 252 ? -18.203 -6.578 -11.742 1 97.5 252 GLY A C 1
ATOM 1823 O O . GLY A 1 252 ? -18.141 -5.957 -12.805 1 97.5 252 GLY A O 1
ATOM 1824 N N . VAL A 1 253 ? -17.312 -6.535 -10.711 1 98.31 253 VAL A N 1
ATOM 1825 C CA . VAL A 1 253 ? -16.125 -5.699 -10.875 1 98.31 253 VAL A CA 1
ATOM 1826 C C . VAL A 1 253 ? -15.281 -6.223 -12.031 1 98.31 253 VAL A C 1
ATOM 1828 O O . VAL A 1 253 ? -14.836 -5.449 -12.883 1 98.31 253 VAL A O 1
ATOM 1831 N N . HIS A 1 254 ? -15.086 -7.535 -12.055 1 98.69 254 HIS A N 1
ATOM 1832 C CA . HIS A 1 254 ? -14.32 -8.148 -13.133 1 98.69 254 HIS A CA 1
ATOM 1833 C C . HIS A 1 254 ? -14.898 -7.797 -14.5 1 98.69 254 HIS A C 1
ATOM 1835 O O . HIS A 1 254 ? -14.172 -7.371 -15.398 1 98.69 254 HIS A O 1
ATOM 1841 N N . GLY A 1 255 ? -16.172 -7.949 -14.594 1 98.44 255 GLY A N 1
ATOM 1842 C CA . GLY A 1 255 ? -16.828 -7.652 -15.859 1 98.44 255 GLY A CA 1
ATOM 1843 C C . GLY A 1 255 ? -16.656 -6.207 -16.297 1 98.44 255 GLY A C 1
ATOM 1844 O O . GLY A 1 255 ? -16.406 -5.93 -17.469 1 98.44 255 GLY A O 1
ATOM 1845 N N . GLU A 1 256 ? -16.812 -5.309 -15.352 1 98.5 256 GLU A N 1
ATOM 1846 C CA . GLU A 1 256 ? -16.688 -3.889 -15.656 1 98.5 256 GLU A CA 1
ATOM 1847 C C . GLU A 1 256 ? -15.266 -3.541 -16.094 1 98.5 256 GLU A C 1
ATOM 1849 O O . GLU A 1 256 ? -15.07 -2.744 -17.016 1 98.5 256 GLU A O 1
ATOM 1854 N N . ILE A 1 257 ? -14.281 -4.117 -15.438 1 98.56 257 ILE A N 1
ATOM 1855 C CA . ILE A 1 257 ? -12.898 -3.861 -15.82 1 98.56 257 ILE A CA 1
ATOM 1856 C C . ILE A 1 257 ? -12.633 -4.438 -17.203 1 98.56 257 ILE A C 1
ATOM 1858 O O . ILE A 1 257 ? -11.977 -3.805 -18.031 1 98.56 257 ILE A O 1
ATOM 1862 N N . LEU A 1 258 ? -13.133 -5.621 -17.438 1 98.25 258 LEU A N 1
ATOM 1863 C CA . LEU A 1 258 ? -12.961 -6.25 -18.75 1 98.25 258 LEU A CA 1
ATOM 1864 C C . LEU A 1 258 ? -13.547 -5.379 -19.859 1 98.25 258 LEU A C 1
ATOM 1866 O O . LEU A 1 258 ? -12.969 -5.266 -20.938 1 98.25 258 LEU A O 1
ATOM 1870 N N . ASP A 1 259 ? -14.688 -4.777 -19.578 1 97.88 259 ASP A N 1
ATOM 1871 C CA . ASP A 1 259 ? -15.297 -3.865 -20.547 1 97.88 259 ASP A CA 1
ATOM 1872 C C . ASP A 1 259 ? -14.375 -2.688 -20.844 1 97.88 259 ASP A C 1
ATOM 1874 O O . ASP A 1 259 ? -14.234 -2.281 -22 1 97.88 259 ASP A O 1
ATOM 1878 N N . ILE A 1 260 ? -13.805 -2.188 -19.844 1 97.19 260 ILE A N 1
ATOM 1879 C CA . ILE A 1 260 ? -12.875 -1.073 -20 1 97.19 260 ILE A CA 1
ATOM 1880 C C . ILE A 1 260 ? -11.695 -1.507 -20.875 1 97.19 260 ILE A C 1
ATOM 1882 O O . ILE A 1 260 ? -11.312 -0.802 -21.812 1 97.19 260 ILE A O 1
ATOM 1886 N N . LEU A 1 261 ? -11.125 -2.652 -20.562 1 97 261 LEU A N 1
ATOM 1887 C CA . LEU A 1 261 ? -9.992 -3.168 -21.328 1 97 261 LEU A CA 1
ATOM 1888 C C . LEU A 1 261 ? -10.375 -3.416 -22.781 1 97 261 LEU A C 1
ATOM 1890 O O . LEU A 1 261 ? -9.594 -3.146 -23.688 1 97 261 LEU A O 1
ATOM 1894 N N . GLY A 1 262 ? -11.555 -3.967 -22.938 1 95.5 262 GLY A N 1
ATOM 1895 C CA . GLY A 1 262 ? -12.055 -4.184 -24.281 1 95.5 262 GLY A CA 1
ATOM 1896 C C . GLY A 1 262 ? -12.125 -2.91 -25.109 1 95.5 262 GLY A C 1
ATOM 1897 O O . GLY A 1 262 ? -11.82 -2.92 -26.297 1 95.5 262 GLY A O 1
ATOM 1898 N N . SER A 1 263 ? -12.5 -1.85 -24.5 1 94.44 263 SER A N 1
ATOM 1899 C CA . SER A 1 263 ? -12.625 -0.572 -25.188 1 94.44 263 SER A CA 1
ATOM 1900 C C . SER A 1 263 ? -11.258 -0.015 -25.578 1 94.44 263 SER A C 1
ATOM 1902 O O . SER A 1 263 ? -11.148 0.798 -26.484 1 94.44 263 SER A O 1
ATOM 1904 N N . LEU A 1 264 ? -10.227 -0.372 -24.812 1 93.62 264 LEU A N 1
ATOM 1905 C CA . LEU A 1 264 ? -8.875 0.1 -25.094 1 93.62 264 LEU A CA 1
ATOM 1906 C C . LEU A 1 264 ? -8.242 -0.708 -26.219 1 93.62 264 LEU A C 1
ATOM 1908 O O . LEU A 1 264 ? -7.293 -0.247 -26.859 1 93.62 264 LEU A O 1
ATOM 1912 N N . GLY A 1 265 ? -8.711 -1.934 -26.453 1 89.56 265 GLY A N 1
ATOM 1913 C CA . GLY A 1 265 ? -8.195 -2.768 -27.531 1 89.56 265 GLY A CA 1
ATOM 1914 C C . GLY A 1 265 ? -6.961 -3.555 -27.141 1 89.56 265 GLY A C 1
ATOM 1915 O O . GLY A 1 265 ? -6.633 -3.658 -25.953 1 89.56 265 GLY A O 1
ATOM 1916 N N . ASP A 1 266 ? -6.289 -4.066 -28.109 1 85.62 266 ASP A N 1
ATOM 1917 C CA . ASP A 1 266 ? -5.141 -4.949 -27.922 1 85.62 266 ASP A CA 1
ATOM 1918 C C . ASP A 1 266 ? -3.873 -4.148 -27.641 1 85.62 266 ASP A C 1
ATOM 1920 O O . ASP A 1 266 ? -3.482 -3.285 -28.422 1 85.62 266 ASP A O 1
ATOM 1924 N N . PRO A 1 267 ? -3.314 -4.414 -26.5 1 84.06 267 PRO A N 1
ATOM 1925 C CA . PRO A 1 267 ? -2.084 -3.689 -26.172 1 84.06 267 PRO A CA 1
ATOM 1926 C C . PRO A 1 267 ? -1.03 -3.787 -27.266 1 84.06 267 PRO A C 1
ATOM 1928 O O . PRO A 1 267 ? -0.16 -2.918 -27.375 1 84.06 267 PRO A O 1
ATOM 1931 N N . ARG A 1 268 ? -0.943 -4.832 -27.969 1 74.88 268 ARG A N 1
ATOM 1932 C CA . ARG A 1 268 ? 0.075 -5.051 -29 1 74.88 268 ARG A CA 1
ATOM 1933 C C . ARG A 1 268 ? -0.225 -4.234 -30.25 1 74.88 268 ARG A C 1
ATOM 1935 O O . ARG A 1 268 ? 0.647 -4.055 -31.094 1 74.88 268 ARG A O 1
ATOM 1942 N N . ALA A 1 269 ? -1.44 -3.807 -30.375 1 65.94 269 ALA A N 1
ATOM 1943 C CA . ALA A 1 269 ? -1.81 -3.006 -31.531 1 65.94 269 ALA A CA 1
ATOM 1944 C C . ALA A 1 269 ? -1.214 -1.604 -31.453 1 65.94 269 ALA A C 1
ATOM 1946 O O . ALA A 1 269 ? -0.883 -1 -32.469 1 65.94 269 ALA A O 1
ATOM 1947 N N . GLU A 1 270 ? -1.207 -0.976 -30.312 1 56.75 270 GLU A N 1
ATOM 1948 C CA . GLU A 1 270 ? -0.731 0.389 -30.109 1 56.75 270 GLU A CA 1
ATOM 1949 C C . GLU A 1 270 ? 0.75 0.514 -30.453 1 56.75 270 GLU A C 1
ATOM 1951 O O . GLU A 1 270 ? 1.204 1.575 -30.891 1 56.75 270 GLU A O 1
ATOM 1956 N N . LEU A 1 271 ? 1.562 -0.411 -30.141 1 53.38 271 LEU A N 1
ATOM 1957 C CA . LEU A 1 271 ? 2.967 -0.354 -30.531 1 53.38 271 LEU A CA 1
ATOM 1958 C C . LEU A 1 271 ? 3.105 -0.156 -32.031 1 53.38 271 LEU A C 1
ATOM 1960 O O . LEU A 1 271 ? 4.043 0.498 -32.5 1 53.38 271 LEU A O 1
ATOM 1964 N N . SER A 1 272 ? 2.236 -0.711 -32.75 1 47.12 272 SER A N 1
ATOM 1965 C CA . SER A 1 272 ? 2.354 -0.616 -34.219 1 47.12 272 SER A CA 1
ATOM 1966 C C . SER A 1 272 ? 2.055 0.798 -34.688 1 47.12 272 SER A C 1
ATOM 1968 O O . SER A 1 272 ? 2.631 1.254 -35.688 1 47.12 272 SER A O 1
ATOM 1970 N N . GLU A 1 273 ? 1.137 1.465 -34.156 1 42.75 273 GLU A N 1
ATOM 1971 C CA . GLU A 1 273 ? 0.818 2.777 -34.719 1 42.75 273 GLU A CA 1
ATOM 1972 C C . GLU A 1 273 ? 1.856 3.816 -34.281 1 42.75 273 GLU A C 1
ATOM 1974 O O . GLU A 1 273 ? 1.987 4.859 -34.938 1 42.75 273 GLU A O 1
ATOM 1979 N N . GLY A 1 274 ? 2.449 3.744 -33.219 1 37.41 274 GLY A N 1
ATOM 1980 C CA . GLY A 1 274 ? 3.492 4.707 -32.906 1 37.41 274 GLY A CA 1
ATOM 1981 C C . GLY A 1 274 ? 4.75 4.523 -33.719 1 37.41 274 GLY A C 1
ATOM 1982 O O . GLY A 1 274 ? 5.695 5.305 -33.594 1 37.41 274 GLY A O 1
ATOM 1983 N N . LEU A 1 275 ? 5.102 3.387 -34.156 1 33 275 LEU A N 1
ATOM 1984 C CA . LEU A 1 275 ? 6.25 3.221 -35.031 1 33 275 LEU A CA 1
ATOM 1985 C C . LEU A 1 275 ? 5.906 3.635 -36.469 1 33 275 LEU A C 1
ATOM 1987 O O . LEU A 1 275 ? 6.762 3.607 -37.344 1 33 275 LEU A O 1
ATOM 1991 N N . THR A 1 276 ? 4.613 3.91 -36.719 1 29.44 276 THR A N 1
ATOM 1992 C CA . THR A 1 276 ? 4.492 4.484 -38.062 1 29.44 276 THR A CA 1
ATOM 1993 C C . THR A 1 276 ? 4.527 6.012 -38 1 29.44 276 THR A C 1
ATOM 1995 O O . THR A 1 276 ? 3.965 6.609 -37.094 1 29.44 276 THR A O 1
ATOM 1998 N N . MET B 1 1 ? 2.305 34.812 29.797 1 29.56 1 MET B N 1
ATOM 1999 C CA . MET B 1 1 ? 3.379 34.125 29.094 1 29.56 1 MET B CA 1
ATOM 2000 C C . MET B 1 1 ? 2.965 32.688 28.75 1 29.56 1 MET B C 1
ATOM 2002 O O . MET B 1 1 ? 2.545 31.938 29.625 1 29.56 1 MET B O 1
ATOM 2006 N N . SER B 1 2 ? 2.252 32.344 27.734 1 39.88 2 SER B N 1
ATOM 2007 C CA . SER B 1 2 ? 1.684 31.031 27.453 1 39.88 2 SER B CA 1
ATOM 2008 C C . SER B 1 2 ? 2.654 29.922 27.844 1 39.88 2 SER B C 1
ATOM 2010 O O . SER B 1 2 ? 3.816 29.938 27.438 1 39.88 2 SER B O 1
ATOM 2012 N N . PRO B 1 3 ? 2.615 29.344 28.984 1 46.09 3 PRO B N 1
ATOM 2013 C CA . PRO B 1 3 ? 3.645 28.453 29.531 1 46.09 3 PRO B CA 1
ATOM 2014 C C . PRO B 1 3 ? 4.387 27.672 28.438 1 46.09 3 PRO B C 1
ATOM 2016 O O . PRO B 1 3 ? 3.781 27.266 27.438 1 46.09 3 PRO B O 1
ATOM 2019 N N . ASN B 1 4 ? 5.68 28.094 28.156 1 57.28 4 ASN B N 1
ATOM 2020 C CA . ASN B 1 4 ? 6.66 27.438 27.297 1 57.28 4 ASN B CA 1
ATOM 2021 C C . ASN B 1 4 ? 6.578 25.922 27.406 1 57.28 4 ASN B C 1
ATOM 2023 O O . ASN B 1 4 ? 6.969 25.344 28.422 1 57.28 4 ASN B O 1
ATOM 2027 N N . ARG B 1 5 ? 5.492 25.344 26.891 1 80.38 5 ARG B N 1
ATOM 2028 C CA . ARG B 1 5 ? 5.32 23.891 27.031 1 80.38 5 ARG B CA 1
ATOM 2029 C C . ARG B 1 5 ? 6.445 23.141 26.328 1 80.38 5 ARG B C 1
ATOM 2031 O O . ARG B 1 5 ? 6.82 23.469 25.203 1 80.38 5 ARG B O 1
ATOM 2038 N N . ASP B 1 6 ? 7.117 22.359 27.094 1 91.5 6 ASP B N 1
ATOM 2039 C CA . ASP B 1 6 ? 8.203 21.516 26.609 1 91.5 6 ASP B CA 1
ATOM 2040 C C . ASP B 1 6 ? 7.719 20.609 25.484 1 91.5 6 ASP B C 1
ATOM 2042 O O . ASP B 1 6 ? 6.863 19.75 25.703 1 91.5 6 ASP B O 1
ATOM 2046 N N . PRO B 1 7 ? 8.188 20.891 24.328 1 94.19 7 PRO B N 1
ATOM 2047 C CA . PRO B 1 7 ? 7.746 20.094 23.172 1 94.19 7 PRO B CA 1
ATOM 2048 C C . PRO B 1 7 ? 7.883 18.594 23.406 1 94.19 7 PRO B C 1
ATOM 2050 O O . PRO B 1 7 ? 7.062 17.812 22.922 1 94.19 7 PRO B O 1
ATOM 2053 N N . GLN B 1 8 ? 8.867 18.234 24.172 1 94.44 8 GLN B N 1
ATOM 2054 C CA . GLN B 1 8 ? 9.07 16.812 24.438 1 94.44 8 GLN B CA 1
ATOM 2055 C C . GLN B 1 8 ? 7.957 16.25 25.312 1 94.44 8 GLN B C 1
ATOM 2057 O O . GLN B 1 8 ? 7.531 15.109 25.141 1 94.44 8 GLN B O 1
ATOM 2062 N N . GLU B 1 9 ? 7.59 17.016 26.219 1 95.94 9 GLU B N 1
ATOM 2063 C CA . GLU B 1 9 ? 6.477 16.609 27.078 1 95.94 9 GLU B CA 1
ATOM 2064 C C . GLU B 1 9 ? 5.18 16.5 26.281 1 95.94 9 GLU B C 1
ATOM 2066 O O . GLU B 1 9 ? 4.402 15.562 26.453 1 95.94 9 GLU B O 1
ATOM 2071 N N . LEU B 1 10 ? 4.961 17.5 25.438 1 97.88 10 LEU B N 1
ATOM 2072 C CA . LEU B 1 10 ? 3.768 17.484 24.609 1 97.88 10 LEU B CA 1
ATOM 2073 C C . LEU B 1 10 ? 3.77 16.281 23.672 1 97.88 10 LEU B C 1
ATOM 2075 O O . LEU B 1 10 ? 2.727 15.664 23.453 1 97.88 10 LEU B O 1
ATOM 2079 N N . LEU B 1 11 ? 4.934 15.953 23.156 1 98 11 LEU B N 1
ATOM 2080 C CA . LEU B 1 11 ? 5.07 14.789 22.281 1 98 11 LEU B CA 1
ATOM 2081 C C . LEU B 1 11 ? 4.715 13.508 23.031 1 98 11 LEU B C 1
ATOM 2083 O O . LEU B 1 11 ? 4.023 12.641 22.484 1 98 11 LEU B O 1
ATOM 2087 N N . ALA B 1 12 ? 5.184 13.406 24.219 1 97.19 12 ALA B N 1
ATOM 2088 C CA . ALA B 1 12 ? 4.922 12.227 25.047 1 97.19 12 ALA B CA 1
ATOM 2089 C C . ALA B 1 12 ? 3.432 12.07 25.328 1 97.19 12 ALA B C 1
ATOM 2091 O O . ALA B 1 12 ? 2.881 10.977 25.203 1 97.19 12 ALA B O 1
ATOM 2092 N N . VAL B 1 13 ? 2.807 13.172 25.656 1 98.06 13 VAL B N 1
ATOM 2093 C CA . VAL B 1 13 ? 1.373 13.164 25.922 1 98.06 13 VAL B CA 1
ATOM 2094 C C . VAL B 1 13 ? 0.617 12.727 24.672 1 98.06 13 VAL B C 1
ATOM 2096 O O . VAL B 1 13 ? -0.259 11.859 24.734 1 98.06 13 VAL B O 1
ATOM 2099 N N . ALA B 1 14 ? 0.941 13.32 23.578 1 98.62 14 ALA B N 1
ATOM 2100 C CA . ALA B 1 14 ? 0.286 13.008 22.312 1 98.62 14 ALA B CA 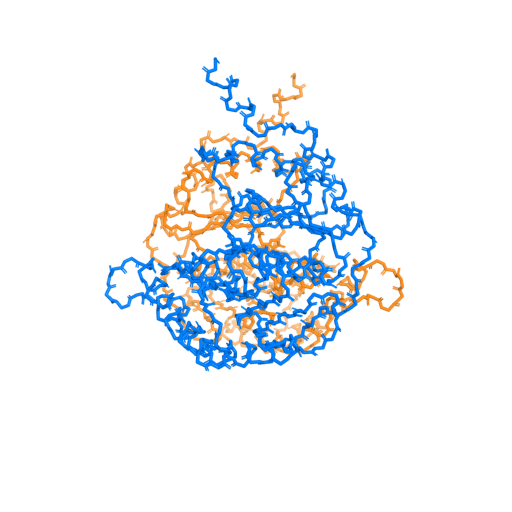1
ATOM 2101 C C . ALA B 1 14 ? 0.45 11.539 21.953 1 98.62 14 ALA B C 1
ATOM 2103 O O . ALA B 1 14 ? -0.513 10.875 21.562 1 98.62 14 ALA B O 1
ATOM 2104 N N . GLY B 1 15 ? 1.675 11.039 22.109 1 98.62 15 GLY B N 1
ATOM 2105 C CA . GLY B 1 15 ? 1.931 9.633 21.828 1 98.62 15 GLY B CA 1
ATOM 2106 C C . GLY B 1 15 ? 1.096 8.695 22.672 1 98.62 15 GLY B C 1
ATOM 2107 O O . GLY B 1 15 ? 0.559 7.707 22.172 1 98.62 15 GLY B O 1
ATOM 2108 N N . GLU B 1 16 ? 0.989 9.023 23.922 1 98.5 16 GLU B N 1
ATOM 2109 C CA . GLU B 1 16 ? 0.19 8.219 24.844 1 98.5 16 GLU B CA 1
ATOM 2110 C C . GLU B 1 16 ? -1.277 8.195 24.438 1 98.5 16 GLU B C 1
ATOM 2112 O O . GLU B 1 16 ? -1.93 7.152 24.5 1 98.5 16 GLU B O 1
ATOM 2117 N N . LEU B 1 17 ? -1.756 9.32 24.094 1 98.75 17 LEU B N 1
ATOM 2118 C CA . LEU B 1 17 ? -3.154 9.414 23.688 1 98.75 17 LEU B CA 1
ATOM 2119 C C . LEU B 1 17 ? -3.412 8.609 22.422 1 98.75 17 LEU B C 1
ATOM 2121 O O . LEU B 1 17 ? -4.434 7.926 22.312 1 98.75 17 LEU B O 1
ATOM 2125 N N . LEU B 1 18 ? -2.48 8.648 21.438 1 98.69 18 LEU B N 1
ATOM 2126 C CA . LEU B 1 18 ? -2.637 7.871 20.203 1 98.69 18 LEU B CA 1
ATOM 2127 C C . LEU B 1 18 ? -2.541 6.375 20.5 1 98.69 18 LEU B C 1
ATOM 2129 O O . LEU B 1 18 ? -3.279 5.578 19.906 1 98.69 18 LEU B O 1
ATOM 2133 N N . ASP B 1 19 ? -1.664 6.008 21.406 1 98.5 19 ASP B N 1
ATOM 2134 C CA . ASP B 1 19 ? -1.606 4.613 21.844 1 98.5 19 ASP B CA 1
ATOM 2135 C C . ASP B 1 19 ? -2.941 4.168 22.438 1 98.5 19 ASP B C 1
ATOM 2137 O O . ASP B 1 19 ? -3.354 3.02 22.25 1 98.5 19 ASP B O 1
ATOM 2141 N N . GLY B 1 20 ? -3.58 5.02 23.078 1 98.12 20 GLY B N 1
ATOM 2142 C CA . GLY B 1 20 ? -4.812 4.723 23.797 1 98.12 20 GLY B CA 1
ATOM 2143 C C . GLY B 1 20 ? -5.969 4.391 22.875 1 98.12 20 GLY B C 1
ATOM 2144 O O . GLY B 1 20 ? -6.945 3.764 23.281 1 98.12 20 GLY B O 1
ATOM 2145 N N . VAL B 1 21 ? -5.863 4.812 21.594 1 96.81 21 VAL B N 1
ATOM 2146 C CA . VAL B 1 21 ? -6.988 4.566 20.688 1 96.81 21 VAL B CA 1
ATOM 2147 C C . VAL B 1 21 ? -6.641 3.434 19.734 1 96.81 21 VAL B C 1
ATOM 2149 O O . VAL B 1 21 ? -7.434 3.102 18.844 1 96.81 21 VAL B O 1
ATOM 2152 N N . HIS B 1 22 ? -5.547 2.818 19.906 1 96.19 22 HIS B N 1
ATOM 2153 C CA . HIS B 1 22 ? -5.035 1.78 19.016 1 96.19 22 HIS B CA 1
ATOM 2154 C C . HIS B 1 22 ? -6.043 0.645 18.859 1 96.19 22 HIS B C 1
ATOM 2156 O O . HIS B 1 22 ? -6.43 0.304 17.75 1 96.19 22 HIS B O 1
ATOM 2162 N N . ASP B 1 23 ? -6.473 0.107 19.969 1 96.19 23 ASP B N 1
ATOM 2163 C CA . ASP B 1 23 ? -7.332 -1.073 19.922 1 96.19 23 ASP B CA 1
ATOM 2164 C C . ASP B 1 23 ? -8.672 -0.754 19.266 1 96.19 23 ASP B C 1
ATOM 2166 O O . ASP B 1 23 ? -9.203 -1.569 18.5 1 96.19 23 ASP B O 1
ATOM 2170 N N . ARG B 1 24 ? -9.172 0.391 19.609 1 94.81 24 ARG B N 1
ATOM 2171 C CA . ARG B 1 24 ? -10.438 0.792 19 1 94.81 24 ARG B CA 1
ATOM 2172 C C . ARG B 1 24 ? -10.281 0.975 17.484 1 94.81 24 ARG B C 1
ATOM 2174 O O . ARG B 1 24 ? -11.164 0.582 16.719 1 94.81 24 ARG B O 1
ATOM 2181 N N . PHE B 1 25 ? -9.211 1.614 17.047 1 95.62 25 PHE B N 1
ATOM 2182 C CA . PHE B 1 25 ? -8.898 1.797 15.633 1 95.62 25 PHE B CA 1
ATOM 2183 C C . PHE B 1 25 ? -8.844 0.455 14.914 1 95.62 25 PHE B C 1
ATOM 2185 O O . PHE B 1 25 ? -9.484 0.272 13.883 1 95.62 25 PHE B O 1
ATOM 2192 N N . VAL B 1 26 ? -8.156 -0.529 15.469 1 94.88 26 VAL B N 1
ATOM 2193 C CA . VAL B 1 26 ? -7.941 -1.832 14.852 1 94.88 26 VAL B CA 1
ATOM 2194 C C . VAL B 1 26 ? -9.258 -2.607 14.797 1 94.88 26 VAL B C 1
ATOM 2196 O O . VAL B 1 26 ? -9.562 -3.258 13.797 1 94.88 26 VAL B O 1
ATOM 2199 N N . ALA B 1 27 ? -10.07 -2.504 15.781 1 92 27 ALA B N 1
ATOM 2200 C CA . ALA B 1 27 ? -11.32 -3.254 15.883 1 92 27 ALA B CA 1
ATOM 2201 C C . ALA B 1 27 ? -12.328 -2.771 14.844 1 92 27 ALA B C 1
ATOM 2203 O O . ALA B 1 27 ? -13.258 -3.504 14.477 1 92 27 ALA B O 1
ATOM 2204 N N . GLY B 1 28 ? -12.125 -1.579 14.391 1 90.38 28 GLY B N 1
ATOM 2205 C CA . GLY B 1 28 ? -13.109 -0.984 13.492 1 90.38 28 GLY B CA 1
ATOM 2206 C C . GLY B 1 28 ? -12.812 -1.231 12.031 1 90.38 28 GLY B C 1
ATOM 2207 O O . GLY B 1 28 ? -13.633 -0.924 11.164 1 90.38 28 GLY B O 1
ATOM 2208 N N . VAL B 1 29 ? -11.703 -1.909 11.781 1 87.69 29 VAL B N 1
ATOM 2209 C CA . VAL B 1 29 ? -11.25 -2.047 10.398 1 87.69 29 VAL B CA 1
ATOM 2210 C C . VAL B 1 29 ? -12.188 -2.982 9.641 1 87.69 29 VAL B C 1
ATOM 2212 O O . VAL B 1 29 ? -12.523 -4.062 10.125 1 87.69 29 VAL B O 1
ATOM 2215 N N . GLY B 1 30 ? -12.516 -2.682 8.43 1 71.5 30 GLY B N 1
ATOM 2216 C CA . GLY B 1 30 ? -13.281 -3.535 7.539 1 71.5 30 GLY B CA 1
ATOM 2217 C C . GLY B 1 30 ? -14.703 -3.781 8.023 1 71.5 30 GLY B C 1
ATOM 2218 O O . GLY B 1 30 ? -15.438 -4.562 7.422 1 71.5 30 GLY B O 1
ATOM 2219 N N . SER B 1 31 ? -14.977 -3.498 9.328 1 58.59 31 SER B N 1
ATOM 2220 C CA . SER B 1 31 ? -16.281 -3.812 9.914 1 58.59 31 SER B CA 1
ATOM 2221 C C . SER B 1 31 ? -17.406 -3.207 9.094 1 58.59 31 SER B C 1
ATOM 2223 O O . SER B 1 31 ? -17.359 -2.031 8.727 1 58.59 31 SER B O 1
ATOM 2225 N N . PRO B 1 32 ? -18.109 -4.258 8.43 1 48.28 32 PRO B N 1
ATOM 2226 C CA . PRO B 1 32 ? -19.328 -3.719 7.816 1 48.28 32 PRO B CA 1
ATOM 2227 C C . PRO B 1 32 ? -20.156 -2.871 8.781 1 48.28 32 PRO B C 1
ATOM 2229 O O . PRO B 1 32 ? -20.125 -3.105 9.992 1 48.28 32 PRO B O 1
ATOM 2232 N N . SER B 1 33 ? -20.297 -1.633 8.695 1 39.12 33 SER B N 1
ATOM 2233 C CA . SER B 1 33 ? -21.25 -0.961 9.562 1 39.12 33 SER B CA 1
ATOM 2234 C C . SER B 1 33 ? -22.438 -1.866 9.883 1 39.12 33 SER B C 1
ATOM 2236 O O . SER B 1 33 ? -22.875 -2.645 9.031 1 39.12 33 SER B O 1
ATOM 2238 N N . ALA B 1 34 ? -22.719 -2.289 11.211 1 33.28 34 ALA B N 1
ATOM 2239 C CA . ALA B 1 34 ? -23.984 -2.926 11.57 1 33.28 34 ALA B CA 1
ATOM 2240 C C . ALA B 1 34 ? -25.062 -2.639 10.523 1 33.28 34 ALA B C 1
ATOM 2242 O O . ALA B 1 34 ? -26 -3.424 10.359 1 33.28 34 ALA B O 1
ATOM 2243 N N . VAL B 1 35 ? -25.75 -1.556 10.609 1 32.5 35 VAL B N 1
ATOM 2244 C CA . VAL B 1 35 ? -26.875 -1.144 9.766 1 32.5 35 VAL B CA 1
ATOM 2245 C C . VAL B 1 35 ? -26.391 -0.972 8.328 1 32.5 35 VAL B C 1
ATOM 2247 O O . VAL B 1 35 ? -25.281 -0.496 8.086 1 32.5 35 VAL B O 1
ATOM 2250 N N . HIS B 1 36 ? -26.891 -1.662 7.445 1 34.5 36 HIS B N 1
ATOM 2251 C CA . HIS B 1 36 ? -26.75 -1.508 6.004 1 34.5 36 HIS B CA 1
ATOM 2252 C C . HIS B 1 36 ? -26.297 -0.098 5.641 1 34.5 36 HIS B C 1
ATOM 2254 O O . HIS B 1 36 ? -26.641 0.415 4.574 1 34.5 36 HIS B O 1
ATOM 2260 N N . LYS B 1 37 ? -26.094 0.802 6.379 1 41.72 37 LYS B N 1
ATOM 2261 C CA . LYS B 1 37 ? -25.719 2.059 5.738 1 41.72 37 LYS B CA 1
ATOM 2262 C C . LYS B 1 37 ? -24.25 2.053 5.34 1 41.72 37 LYS B C 1
ATOM 2264 O O . LYS B 1 37 ? -23.406 1.521 6.066 1 41.72 37 LYS B O 1
ATOM 2269 N N . GLY B 1 38 ? -23.828 1.858 4.059 1 45.97 38 GLY B N 1
ATOM 2270 C CA . GLY B 1 38 ? -22.641 1.729 3.219 1 45.97 38 GLY B CA 1
ATOM 2271 C C . GLY B 1 38 ? -21.344 1.87 3.986 1 45.97 38 GLY B C 1
ATOM 2272 O O . GLY B 1 38 ? -21.328 2.42 5.09 1 45.97 38 GLY B O 1
ATOM 2273 N N . PRO B 1 39 ? -20.375 0.941 3.9 1 48.34 39 PRO B N 1
ATOM 2274 C CA . PRO B 1 39 ? -19.031 0.942 4.477 1 48.34 39 PRO B CA 1
ATOM 2275 C C . PRO B 1 39 ? -18.516 2.35 4.77 1 48.34 39 PRO B C 1
ATOM 2277 O O . PRO B 1 39 ? -17.828 2.564 5.77 1 48.34 39 PRO B O 1
ATOM 2280 N N . ASP B 1 40 ? -18.828 3.27 3.945 1 55.69 40 ASP B N 1
ATOM 2281 C CA . ASP B 1 40 ? -18.438 4.668 4.098 1 55.69 40 ASP B CA 1
ATOM 2282 C C . ASP B 1 40 ? -19 5.258 5.391 1 55.69 40 ASP B C 1
ATOM 2284 O O . ASP B 1 40 ? -18.344 6.078 6.039 1 55.69 40 ASP B O 1
ATOM 2288 N N . ASP B 1 41 ? -19.969 4.508 5.859 1 63.12 41 ASP B N 1
ATOM 2289 C CA . ASP B 1 41 ? -20.703 5.082 6.984 1 63.12 41 ASP B CA 1
ATOM 2290 C C . ASP B 1 41 ? -20.047 4.715 8.312 1 63.12 41 ASP B C 1
ATOM 2292 O O . ASP B 1 41 ? -19.922 5.559 9.203 1 63.12 41 ASP B O 1
ATOM 2296 N N . PHE B 1 42 ? -19.453 3.547 8.328 1 65.31 42 PHE B N 1
ATOM 2297 C CA . PHE B 1 42 ? -18.859 3.129 9.594 1 65.31 42 PHE B CA 1
ATOM 2298 C C . PHE B 1 42 ? -17.547 3.863 9.844 1 65.31 42 PHE B C 1
ATOM 2300 O O . PHE B 1 42 ? -17.328 4.402 10.93 1 65.31 42 PHE B O 1
ATOM 2307 N N . ALA B 1 43 ? -16.734 3.803 8.82 1 73.5 43 ALA B N 1
ATOM 2308 C CA . ALA B 1 43 ? -15.477 4.531 8.953 1 73.5 43 ALA B CA 1
ATOM 2309 C C . ALA B 1 43 ? -15.727 5.992 9.32 1 73.5 43 ALA B C 1
ATOM 2311 O O . ALA B 1 43 ? -14.984 6.574 10.117 1 73.5 43 ALA B O 1
ATOM 2312 N N . THR B 1 44 ? -16.812 6.355 8.914 1 76.62 44 THR B N 1
ATOM 2313 C CA . THR B 1 44 ? -17.188 7.734 9.203 1 76.62 44 THR B CA 1
ATOM 2314 C C . THR B 1 44 ? -17.609 7.883 10.664 1 76.62 44 THR B C 1
ATOM 2316 O O . THR B 1 44 ? -17.188 8.828 11.344 1 76.62 44 THR B O 1
ATOM 2319 N N . ALA B 1 45 ? -18.297 6.875 11.109 1 85.19 45 ALA B N 1
ATOM 2320 C CA . ALA B 1 45 ? -18.719 6.922 12.508 1 85.19 45 ALA B CA 1
ATOM 2321 C C . ALA B 1 45 ? -17.516 6.809 13.445 1 85.19 45 ALA B C 1
ATOM 2323 O O . ALA B 1 45 ? -17.438 7.52 14.445 1 85.19 45 ALA B O 1
ATOM 2324 N N . LEU B 1 46 ? -16.672 5.961 13.125 1 90.88 46 LEU B N 1
ATOM 2325 C CA . LEU B 1 46 ? -15.477 5.793 13.953 1 90.88 46 LEU B CA 1
ATOM 2326 C C . LEU B 1 46 ? -14.586 7.027 13.883 1 90.88 46 LEU B C 1
ATOM 2328 O O . LEU B 1 46 ? -13.977 7.418 14.883 1 90.88 46 LEU B O 1
ATOM 2332 N N . ASP B 1 47 ? -14.5 7.551 12.711 1 92.25 47 ASP B N 1
ATOM 2333 C CA . ASP B 1 47 ? -13.781 8.805 12.516 1 92.25 47 ASP B CA 1
ATOM 2334 C C . ASP B 1 47 ? -14.266 9.875 13.484 1 92.25 47 ASP B C 1
ATOM 2336 O O . ASP B 1 47 ? -13.461 10.539 14.148 1 92.25 47 ASP B O 1
ATOM 2340 N N . LEU B 1 48 ? -15.516 10.055 13.594 1 93.44 48 LEU B N 1
ATOM 2341 C CA . LEU B 1 48 ? -16.141 11.047 14.469 1 93.44 48 LEU B CA 1
ATOM 2342 C C . LEU B 1 48 ? -15.906 10.695 15.93 1 93.44 48 LEU B C 1
ATOM 2344 O O . LEU B 1 48 ? -15.594 11.57 16.734 1 93.44 48 LEU B O 1
ATOM 2348 N N . GLU B 1 49 ? -16.016 9.469 16.266 1 95.25 49 GLU B N 1
ATOM 2349 C CA . GLU B 1 49 ? -15.797 8.984 17.625 1 95.25 49 GLU B CA 1
ATOM 2350 C C . GLU B 1 49 ? -14.367 9.258 18.094 1 95.25 49 GLU B C 1
ATOM 2352 O O . GLU B 1 49 ? -14.156 9.812 19.172 1 95.25 49 GLU B O 1
ATOM 2357 N N . LEU B 1 50 ? -13.453 8.906 17.266 1 96.75 50 LEU B N 1
ATOM 2358 C CA . LEU B 1 50 ? -12.047 9.062 17.625 1 96.75 50 LEU B CA 1
ATOM 2359 C C . LEU B 1 50 ? -11.672 10.539 17.719 1 96.75 50 LEU B C 1
ATOM 2361 O O . LEU B 1 50 ? -10.906 10.938 18.609 1 96.75 50 LEU B O 1
ATOM 2365 N N . GLU B 1 51 ? -12.203 11.352 16.828 1 97 51 GLU B N 1
ATOM 2366 C CA . GLU B 1 51 ? -11.898 12.781 16.875 1 97 51 GLU B CA 1
ATOM 2367 C C . GLU B 1 51 ? -12.414 13.406 18.172 1 97 51 GLU B C 1
ATOM 2369 O O . GLU B 1 51 ? -11.703 14.172 18.828 1 97 51 GLU B O 1
ATOM 2374 N N . LYS B 1 52 ? -13.602 13.102 18.516 1 97 52 LYS B N 1
ATOM 2375 C CA . LYS B 1 52 ? -14.188 13.641 19.734 1 97 52 LYS B CA 1
ATOM 2376 C C . LYS B 1 52 ? -13.359 13.25 20.953 1 97 52 LYS B C 1
ATOM 2378 O O . LYS B 1 52 ? -13.031 14.094 21.797 1 97 52 LYS B O 1
ATOM 2383 N N . ARG B 1 53 ? -13.016 12.039 21 1 97.94 53 ARG B N 1
ATOM 2384 C CA . ARG B 1 53 ? -12.242 11.539 22.141 1 97.94 53 ARG B CA 1
ATOM 2385 C C . ARG B 1 53 ? -10.875 12.203 22.203 1 97.94 53 ARG B C 1
ATOM 2387 O O . ARG B 1 53 ? -10.5 12.758 23.25 1 97.94 53 ARG B O 1
ATOM 2394 N N . LEU B 1 54 ? -10.148 12.211 21.094 1 98.5 54 LEU B N 1
ATOM 2395 C CA . LEU B 1 54 ? -8.789 12.727 21.078 1 98.5 54 LEU B CA 1
ATOM 2396 C C . LEU B 1 54 ? -8.773 14.234 21.281 1 98.5 54 LEU B C 1
ATOM 2398 O O . LEU B 1 54 ? -7.887 14.766 21.953 1 98.5 54 LEU B O 1
ATOM 2402 N N . THR B 1 55 ? -9.773 14.914 20.703 1 98.19 55 THR B N 1
ATOM 2403 C CA . THR B 1 55 ? -9.875 16.359 20.891 1 98.19 55 THR B CA 1
ATOM 2404 C C . THR B 1 55 ? -10.047 16.703 22.375 1 98.19 55 THR B C 1
ATOM 2406 O O . THR B 1 55 ? -9.336 17.562 22.891 1 98.19 55 THR B O 1
ATOM 2409 N N . GLY B 1 56 ? -10.938 16.031 23 1 98.06 56 GLY B N 1
ATOM 2410 C CA . GLY B 1 56 ? -11.164 16.266 24.422 1 98.06 56 GLY B CA 1
ATOM 2411 C C . GLY B 1 56 ? -9.945 15.977 25.281 1 98.06 56 GLY B C 1
ATOM 2412 O O . GLY B 1 56 ? -9.57 16.797 26.125 1 98.06 56 GLY B O 1
ATOM 2413 N N . GLU B 1 57 ? -9.328 14.891 25.031 1 98.5 57 GLU B N 1
ATOM 2414 C CA . GLU B 1 57 ? -8.195 14.469 25.844 1 98.5 57 GLU B CA 1
ATOM 2415 C C . GLU B 1 57 ? -6.98 15.359 25.609 1 98.5 57 GLU B C 1
ATOM 2417 O O . GLU B 1 57 ? -6.242 15.672 26.547 1 98.5 57 GLU B O 1
ATOM 2422 N N . LEU B 1 58 ? -6.746 15.758 24.359 1 98.38 58 LEU B N 1
ATOM 2423 C CA . LEU B 1 58 ? -5.641 16.656 24.047 1 98.38 58 LEU B CA 1
ATOM 2424 C C . LEU B 1 58 ? -5.816 18 24.75 1 98.38 58 LEU B C 1
ATOM 2426 O O . LEU B 1 58 ? -4.879 18.531 25.359 1 98.38 58 LEU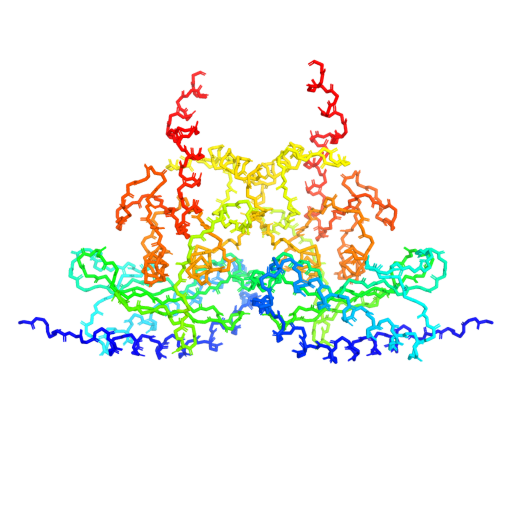 B O 1
ATOM 2430 N N . GLN B 1 59 ? -7.012 18.516 24.672 1 97.44 59 GLN B N 1
ATOM 2431 C CA . GLN B 1 59 ? -7.297 19.797 25.312 1 97.44 59 GLN B CA 1
ATOM 2432 C C . GLN B 1 59 ? -7.129 19.703 26.828 1 97.44 59 GLN B C 1
ATOM 2434 O O . GLN B 1 59 ? -6.527 20.578 27.453 1 97.44 59 GLN B O 1
ATOM 2439 N N . ASP B 1 60 ? -7.586 18.672 27.375 1 97.75 60 ASP B N 1
ATOM 2440 C CA . ASP B 1 60 ? -7.531 18.484 28.812 1 97.75 60 ASP B CA 1
ATOM 2441 C C . ASP B 1 60 ? -6.09 18.344 29.297 1 97.75 60 ASP B C 1
ATOM 2443 O O . ASP B 1 60 ? -5.719 18.922 30.328 1 97.75 60 ASP B O 1
ATOM 2447 N N . ARG B 1 61 ? -5.289 17.625 28.547 1 97.69 61 ARG B N 1
ATOM 2448 C CA . ARG B 1 61 ? -3.951 17.266 29.016 1 97.69 61 ARG B CA 1
ATOM 2449 C C . ARG B 1 61 ? -2.943 18.359 28.672 1 97.69 61 ARG B C 1
ATOM 2451 O O . ARG B 1 61 ? -1.927 18.5 29.359 1 97.69 61 ARG B O 1
ATOM 2458 N N . THR B 1 62 ? -3.209 19.141 27.656 1 97.56 62 THR B N 1
ATOM 2459 C CA . THR B 1 62 ? -2.172 20.062 27.203 1 97.56 62 THR B CA 1
ATOM 2460 C C . THR B 1 62 ? -2.652 21.516 27.312 1 97.56 62 THR B C 1
ATOM 2462 O O . THR B 1 62 ? -1.848 22.438 27.25 1 97.56 62 THR B O 1
ATOM 2465 N N . GLY B 1 63 ? -3.98 21.719 27.391 1 97 63 GLY B N 1
ATOM 2466 C CA . GLY B 1 63 ? -4.551 23.062 27.391 1 97 63 GLY B CA 1
ATOM 2467 C C . GLY B 1 63 ? -4.555 23.703 26.016 1 97 63 GLY B C 1
ATOM 2468 O O . GLY B 1 63 ? -4.816 24.906 25.891 1 97 63 GLY B O 1
ATOM 2469 N N . ILE B 1 64 ? -4.227 22.969 25.016 1 97.5 64 ILE B N 1
ATOM 2470 C CA . ILE B 1 64 ? -4.117 23.469 23.656 1 97.5 64 ILE B CA 1
ATOM 2471 C C . ILE B 1 64 ? -5.312 23.016 22.828 1 97.5 64 ILE B C 1
ATOM 2473 O O . ILE B 1 64 ? -5.684 21.828 22.875 1 97.5 64 ILE B O 1
ATOM 2477 N N . ALA B 1 65 ? -5.957 23.891 22.062 1 97.38 65 ALA B N 1
ATOM 2478 C CA . ALA B 1 65 ? -7.145 23.578 21.281 1 97.38 65 ALA B CA 1
ATOM 2479 C C . ALA B 1 65 ? -6.793 22.703 20.078 1 97.38 65 ALA B C 1
ATOM 2481 O O . ALA B 1 65 ? -5.633 22.656 19.656 1 97.38 65 ALA B O 1
ATOM 2482 N N . VAL B 1 66 ? -7.836 22.062 19.531 1 98 66 VAL B N 1
ATOM 2483 C CA . VAL B 1 66 ? -7.633 21.109 18.453 1 98 66 VAL B CA 1
ATOM 2484 C C . VAL B 1 66 ? -8.445 21.547 17.234 1 98 66 VAL B C 1
ATOM 2486 O O . VAL B 1 66 ? -9.617 21.922 17.359 1 98 66 VAL B O 1
ATOM 2489 N N . HIS B 1 67 ? -7.797 21.625 16.094 1 98.06 67 HIS B N 1
ATOM 2490 C CA . HIS B 1 67 ? -8.445 21.703 14.789 1 98.06 67 HIS B CA 1
ATOM 2491 C C . HIS B 1 67 ? -8.516 20.328 14.125 1 98.06 67 HIS B C 1
ATOM 2493 O O . HIS B 1 67 ? -7.496 19.797 13.672 1 98.06 67 HIS B O 1
ATOM 2499 N N . GLY B 1 68 ? -9.727 19.766 14.008 1 95.94 68 GLY B N 1
ATOM 2500 C CA . GLY B 1 68 ? -9.898 18.438 13.438 1 95.94 68 GLY B CA 1
ATOM 2501 C C . GLY B 1 68 ? -10.508 18.469 12.047 1 95.94 68 GLY B C 1
ATOM 2502 O O . GLY B 1 68 ? -11.07 19.484 11.625 1 95.94 68 GLY B O 1
ATOM 2503 N N . GLU B 1 69 ? -10.328 17.422 11.305 1 90.06 69 GLU B N 1
ATOM 2504 C CA . GLU B 1 69 ? -10.898 17.25 9.969 1 90.06 69 GLU B CA 1
ATOM 2505 C C . GLU B 1 69 ? -12.422 17.344 10.008 1 90.06 69 GLU B C 1
ATOM 2507 O O . GLU B 1 69 ? -13.031 18.016 9.164 1 90.06 69 GLU B O 1
ATOM 2512 N N . GLU B 1 70 ? -13.008 16.734 10.977 1 85.44 70 GLU B N 1
ATOM 2513 C CA . GLU B 1 70 ? -14.453 16.531 11 1 85.44 70 GLU B CA 1
ATOM 2514 C C . GLU B 1 70 ? -15.164 17.719 11.641 1 85.44 70 GLU B C 1
ATOM 2516 O O . GLU B 1 70 ? -16.219 18.141 11.164 1 85.44 70 GLU B O 1
ATOM 2521 N N . PHE B 1 71 ? -14.578 18.297 12.742 1 89.44 71 PHE B N 1
ATOM 2522 C CA . PHE B 1 71 ? -15.281 19.312 13.516 1 89.44 71 PHE B CA 1
ATOM 2523 C C . PHE B 1 71 ? -14.625 20.672 13.359 1 89.44 71 PHE B C 1
ATOM 2525 O O . PHE B 1 71 ? -15.156 21.688 13.82 1 89.44 71 PHE B O 1
ATOM 2532 N N . GLY B 1 72 ? -13.531 20.719 12.719 1 93.62 72 GLY B N 1
ATOM 2533 C CA . GLY B 1 72 ? -12.812 21.969 12.602 1 93.62 72 GLY B CA 1
ATOM 2534 C C . GLY B 1 72 ? -12.211 22.438 13.906 1 93.62 72 GLY B C 1
ATOM 2535 O O . GLY B 1 72 ? -11.758 21.625 14.719 1 93.62 72 GLY B O 1
ATOM 2536 N N . GLY B 1 73 ? -12.039 23.734 14.078 1 94.81 73 GLY B N 1
ATOM 2537 C CA . GLY B 1 73 ? -11.422 24.344 15.25 1 94.81 73 GLY B CA 1
ATOM 2538 C C . GLY B 1 73 ? -10.812 25.703 14.961 1 94.81 73 GLY B C 1
ATOM 2539 O O . GLY B 1 73 ? -11.242 26.406 14.039 1 94.81 73 GLY B O 1
ATOM 2540 N N . PRO B 1 74 ? -9.938 26.094 15.883 1 96.25 74 PRO B N 1
ATOM 2541 C CA . PRO B 1 74 ? -9.328 27.406 15.688 1 96.25 74 PRO B CA 1
ATOM 2542 C C . PRO B 1 74 ? -8.547 27.516 14.383 1 96.25 74 PRO B C 1
ATOM 2544 O O . PRO B 1 74 ? -8.242 26.5 13.766 1 96.25 74 PRO B O 1
ATOM 2547 N N . ASP B 1 75 ? -8.289 28.766 14.078 1 96.62 75 ASP B N 1
ATOM 2548 C CA . ASP B 1 75 ? -7.414 29 12.93 1 96.62 75 ASP B CA 1
ATOM 2549 C C . ASP B 1 75 ? -6.055 28.328 13.133 1 96.62 75 ASP B C 1
ATOM 2551 O O . ASP B 1 75 ? -5.512 28.344 14.242 1 96.62 75 ASP B O 1
ATOM 2555 N N . LEU B 1 76 ? -5.508 27.797 12.07 1 96.56 76 LEU B N 1
ATOM 2556 C CA . LEU B 1 76 ? -4.289 27 12.125 1 96.56 76 LEU B CA 1
ATOM 2557 C C . LEU B 1 76 ? -3.086 27.875 12.484 1 96.56 76 LEU B C 1
ATOM 2559 O O . LEU B 1 76 ? -2.045 27.359 12.898 1 96.56 76 LEU B O 1
ATOM 2563 N N . ASP B 1 77 ? -3.193 29.188 12.297 1 94.88 77 ASP B N 1
ATOM 2564 C CA . ASP B 1 77 ? -2.088 30.094 12.594 1 94.88 77 ASP B CA 1
ATOM 2565 C C . ASP B 1 77 ? -2.383 30.938 13.836 1 94.88 77 ASP B C 1
ATOM 2567 O O . ASP B 1 77 ? -1.835 32.031 13.992 1 94.88 77 ASP B O 1
ATOM 2571 N N . ALA B 1 78 ? -3.26 30.5 14.688 1 93.75 78 ALA B N 1
ATOM 2572 C CA . ALA B 1 78 ? -3.658 31.188 15.914 1 93.75 78 ALA B CA 1
ATOM 2573 C C . ALA B 1 78 ? -2.885 30.656 17.109 1 93.75 78 ALA B C 1
ATOM 2575 O O . ALA B 1 78 ? -3.48 30.203 18.094 1 93.75 78 ALA B O 1
ATOM 2576 N N . GLY B 1 79 ? -1.513 30.781 17.031 1 95.19 79 GLY B N 1
ATOM 2577 C CA . GLY B 1 79 ? -0.71 30.25 18.125 1 95.19 79 GLY B CA 1
ATOM 2578 C C . GLY B 1 79 ? -0.559 28.75 18.062 1 95.19 79 GLY B C 1
ATOM 2579 O O . GLY B 1 79 ? -0.37 28.172 17 1 95.19 79 GLY B O 1
ATOM 2580 N N . LEU B 1 80 ? -0.565 28.094 19.266 1 96.94 80 LEU B N 1
ATOM 2581 C CA . LEU B 1 80 ? -0.451 26.641 19.328 1 96.94 80 LEU B CA 1
ATOM 2582 C C . LEU B 1 80 ? -1.793 25.969 19.047 1 96.94 80 LEU B C 1
ATOM 2584 O O . LEU B 1 80 ? -2.795 26.281 19.688 1 96.94 80 LEU B O 1
ATOM 2588 N N . VAL B 1 81 ? -1.797 25.125 18.078 1 97.81 81 VAL B N 1
ATOM 2589 C CA . VAL B 1 81 ? -3.008 24.406 17.703 1 97.81 81 VAL B CA 1
ATOM 2590 C C . VAL B 1 81 ? -2.658 22.969 17.344 1 97.81 81 VAL B C 1
ATOM 2592 O O . VAL B 1 81 ? -1.752 22.719 16.547 1 97.81 81 VAL B O 1
ATOM 2595 N N . TRP B 1 82 ? -3.354 22.016 17.969 1 98.56 82 TRP B N 1
ATOM 2596 C CA . TRP B 1 82 ? -3.277 20.641 17.484 1 98.56 82 TRP B CA 1
ATOM 2597 C C . TRP B 1 82 ? -4.074 20.469 16.203 1 98.56 82 TRP B C 1
ATOM 2599 O O . TRP B 1 82 ? -5.168 21.016 16.062 1 98.56 82 TRP B O 1
ATOM 2609 N N . VAL B 1 83 ? -3.557 19.766 15.273 1 98.75 83 VAL B N 1
ATOM 2610 C CA . VAL B 1 83 ? -4.25 19.406 14.039 1 98.75 83 VAL B CA 1
ATOM 2611 C C . VAL B 1 83 ? -4.375 17.891 13.938 1 98.75 83 VAL B C 1
ATOM 2613 O O . VAL B 1 83 ? -3.373 17.172 13.977 1 98.75 83 VAL B O 1
ATOM 2616 N N . LEU B 1 84 ? -5.621 17.406 13.727 1 98.69 84 LEU B N 1
ATOM 2617 C CA . LEU B 1 84 ? -5.891 15.984 13.922 1 98.69 84 LEU B CA 1
ATOM 2618 C C . LEU B 1 84 ? -6.652 15.414 12.734 1 98.69 84 LEU B C 1
ATOM 2620 O O . LEU B 1 84 ? -7.637 16 12.273 1 98.69 84 LEU B O 1
ATOM 2624 N N . ASP B 1 85 ? -6.172 14.383 12.164 1 98.19 85 ASP B N 1
ATOM 2625 C CA . ASP B 1 85 ? -6.895 13.461 11.297 1 98.19 85 ASP B CA 1
ATOM 2626 C C . ASP B 1 85 ? -7.027 12.078 11.938 1 98.19 85 ASP B C 1
ATOM 2628 O O . ASP B 1 85 ? -6.078 11.289 11.93 1 98.19 85 ASP B O 1
ATOM 2632 N N . PRO B 1 86 ? -8.148 11.719 12.484 1 97.62 86 PRO B N 1
ATOM 2633 C CA . PRO B 1 86 ? -8.289 10.461 13.219 1 97.62 86 PRO B CA 1
ATOM 2634 C C . PRO B 1 86 ? -8.07 9.234 12.328 1 97.62 86 PRO B C 1
ATOM 2636 O O . PRO B 1 86 ? -7.492 8.242 12.773 1 97.62 86 PRO B O 1
ATOM 2639 N N . ILE B 1 87 ? -8.586 9.297 11.102 1 96.25 87 ILE B N 1
ATOM 2640 C CA . ILE B 1 87 ? -8.398 8.195 10.164 1 96.25 87 ILE B CA 1
ATOM 2641 C C . ILE B 1 87 ? -7.977 8.75 8.797 1 96.25 87 ILE B C 1
ATOM 2643 O O . ILE B 1 87 ? -8.828 9.062 7.961 1 96.25 87 ILE B O 1
ATOM 2647 N N . ASP B 1 88 ? -6.699 8.898 8.578 1 96.38 88 ASP B N 1
ATOM 2648 C CA . ASP B 1 88 ? -6.172 9.148 7.242 1 96.38 88 ASP B CA 1
ATOM 2649 C C . ASP B 1 88 ? -6.199 7.875 6.395 1 96.38 88 ASP B C 1
ATOM 2651 O O . ASP B 1 88 ? -5.75 6.82 6.836 1 96.38 88 ASP B O 1
ATOM 2655 N N . GLY B 1 89 ? -6.684 8.016 5.137 1 94.62 89 GLY B N 1
ATOM 2656 C CA . GLY B 1 89 ? -6.938 6.828 4.336 1 94.62 89 GLY B CA 1
ATOM 2657 C C . GLY B 1 89 ? -8.25 6.148 4.672 1 94.62 89 GLY B C 1
ATOM 2658 O O . GLY B 1 89 ? -8.297 4.93 4.852 1 94.62 89 GLY B O 1
ATOM 2659 N N . THR B 1 90 ? -9.258 6.918 4.742 1 92 90 THR B N 1
ATOM 2660 C CA . THR B 1 90 ? -10.57 6.441 5.18 1 92 90 THR B CA 1
ATOM 2661 C C . THR B 1 90 ? -11.086 5.348 4.25 1 92 90 THR B C 1
ATOM 2663 O O . THR B 1 90 ? -11.656 4.359 4.707 1 92 90 THR B O 1
ATOM 2666 N N . PHE B 1 91 ? -10.883 5.492 2.979 1 90.44 91 PHE B N 1
ATOM 2667 C CA . PHE B 1 91 ? -11.305 4.453 2.047 1 90.44 91 PHE B CA 1
ATOM 2668 C C . PHE B 1 91 ? -10.555 3.154 2.299 1 90.44 91 PHE B C 1
ATOM 2670 O O . PHE B 1 91 ? -11.148 2.074 2.285 1 90.44 91 PHE B O 1
ATOM 2677 N N . ASN B 1 92 ? -9.227 3.275 2.447 1 95.31 92 ASN B N 1
ATOM 2678 C CA . ASN B 1 92 ? -8.43 2.111 2.803 1 95.31 92 ASN B CA 1
ATOM 2679 C C . ASN B 1 92 ? -8.961 1.423 4.055 1 95.31 92 ASN B C 1
ATOM 2681 O O . ASN B 1 92 ? -9.156 0.206 4.066 1 95.31 92 ASN B O 1
ATOM 2685 N N . TYR B 1 93 ? -9.266 2.242 5.027 1 95.19 93 TYR B N 1
ATOM 2686 C CA . TYR B 1 93 ? -9.727 1.749 6.316 1 95.19 93 TYR B CA 1
ATOM 2687 C C . TYR B 1 93 ? -11.039 0.987 6.168 1 95.19 93 TYR B C 1
ATOM 2689 O O . TYR B 1 93 ? -11.188 -0.122 6.688 1 95.19 93 TYR B O 1
ATOM 2697 N N . SER B 1 94 ? -11.914 1.567 5.488 1 92.12 94 SER B N 1
ATOM 2698 C CA . SER B 1 94 ? -13.227 0.96 5.27 1 92.12 94 SER B CA 1
ATOM 2699 C C . SER B 1 94 ? -13.102 -0.364 4.52 1 92.12 94 SER B C 1
ATOM 2701 O O . SER B 1 94 ? -13.867 -1.297 4.77 1 92.12 94 SER B O 1
ATOM 2703 N N . ALA B 1 95 ? -12.125 -0.5 3.676 1 93 95 ALA B N 1
ATOM 2704 C CA . ALA B 1 95 ? -11.961 -1.683 2.836 1 93 95 ALA B CA 1
ATOM 2705 C C . ALA B 1 95 ? -11.125 -2.744 3.539 1 93 95 ALA B C 1
ATOM 2707 O O . ALA B 1 95 ? -11.086 -3.9 3.109 1 93 95 ALA B O 1
ATOM 2708 N N . GLY B 1 96 ? -10.383 -2.32 4.535 1 94.06 96 GLY B N 1
ATOM 2709 C CA . GLY B 1 96 ? -9.516 -3.246 5.238 1 94.06 96 GLY B CA 1
ATOM 2710 C C . GLY B 1 96 ? -8.078 -3.203 4.754 1 94.06 96 GLY B C 1
ATOM 2711 O O . GLY B 1 96 ? -7.27 -4.07 5.102 1 94.06 96 GLY B O 1
ATOM 2712 N N . LEU B 1 97 ? -7.746 -2.27 3.895 1 96 97 LEU B N 1
ATOM 2713 C CA . LEU B 1 97 ? -6.359 -2.07 3.488 1 96 97 LEU B CA 1
ATOM 2714 C C . LEU B 1 97 ? -5.527 -1.521 4.645 1 96 97 LEU B C 1
ATOM 2716 O O . LEU B 1 97 ? -5.973 -0.626 5.363 1 96 97 LEU B O 1
ATOM 2720 N N . PRO B 1 98 ? -4.332 -2.002 4.82 1 96.44 98 PRO B N 1
ATOM 2721 C CA . PRO B 1 98 ? -3.594 -1.681 6.047 1 96.44 98 PRO B CA 1
ATOM 2722 C C . PRO B 1 98 ? -2.947 -0.298 6 1 96.44 98 PRO B C 1
ATOM 2724 O O . PRO B 1 98 ? -2.443 0.185 7.016 1 96.44 98 PRO B O 1
ATOM 2727 N N . THR B 1 99 ? -2.965 0.373 4.895 1 97.06 99 THR B N 1
ATOM 2728 C CA . THR B 1 99 ? -2.334 1.683 4.777 1 97.06 99 THR B CA 1
ATOM 2729 C C . THR B 1 99 ? -3.297 2.787 5.203 1 97.06 99 THR B C 1
ATOM 2731 O O . THR B 1 99 ? -3.742 3.584 4.375 1 97.06 99 THR B O 1
ATOM 2734 N N . ALA B 1 100 ? -3.59 2.846 6.473 1 96.69 100 ALA B N 1
ATOM 2735 C CA . ALA B 1 100 ? -4.41 3.854 7.141 1 96.69 100 ALA B CA 1
ATOM 2736 C C . ALA B 1 100 ? -3.885 4.148 8.539 1 96.69 100 ALA B C 1
ATOM 2738 O O . ALA B 1 100 ? -3.225 3.305 9.156 1 96.69 100 ALA B O 1
ATOM 2739 N N . GLY B 1 101 ? -4.105 5.34 8.961 1 97.69 101 GLY B N 1
ATOM 2740 C CA . GLY B 1 101 ? -3.594 5.656 10.281 1 97.69 101 GLY B CA 1
ATOM 2741 C C . GLY B 1 101 ? -4.129 6.965 10.836 1 97.69 101 GLY B C 1
ATOM 2742 O O . GLY B 1 101 ? -5.051 7.555 10.258 1 97.69 101 GLY B O 1
ATOM 2743 N N . THR B 1 102 ? -3.596 7.355 12.023 1 98.69 102 THR B N 1
ATOM 2744 C CA . THR B 1 102 ? -3.943 8.594 12.711 1 98.69 102 THR B CA 1
ATOM 2745 C C . THR B 1 102 ? -2.809 9.609 12.602 1 98.69 102 THR B C 1
ATOM 2747 O O . THR B 1 102 ? -1.643 9.266 12.812 1 98.69 102 THR B O 1
ATOM 2750 N N . LEU B 1 103 ? -3.205 10.82 12.227 1 98.88 103 LEU B N 1
ATOM 2751 C CA . LEU B 1 103 ? -2.234 11.898 12.07 1 98.88 103 LEU B CA 1
ATOM 2752 C C . LEU B 1 103 ? -2.471 13.008 13.094 1 98.88 103 LEU B C 1
ATOM 2754 O O . LEU B 1 103 ? -3.611 13.422 13.312 1 98.88 103 LEU B O 1
ATOM 2758 N N . LEU B 1 104 ? -1.391 13.438 13.727 1 98.94 104 LEU B N 1
ATOM 2759 C CA . LEU B 1 104 ? -1.457 14.516 14.711 1 98.94 104 LEU B CA 1
ATOM 2760 C C . LEU B 1 104 ? -0.251 15.438 14.586 1 98.94 104 LEU B C 1
ATOM 2762 O O . LEU B 1 104 ? 0.891 14.977 14.547 1 98.94 104 LEU B O 1
ATOM 2766 N N . ALA B 1 105 ? -0.551 16.719 14.484 1 98.81 105 ALA B N 1
ATOM 2767 C CA . ALA B 1 105 ? 0.51 17.719 14.461 1 98.81 105 ALA B CA 1
ATOM 2768 C C . ALA B 1 105 ? 0.236 18.828 15.469 1 98.81 105 ALA B C 1
ATOM 2770 O O . ALA B 1 105 ? -0.912 19.062 15.859 1 98.81 105 ALA B O 1
ATOM 2771 N N . LEU B 1 106 ? 1.284 19.438 15.961 1 98.62 106 LEU B N 1
ATOM 2772 C CA . LEU B 1 106 ? 1.192 20.703 16.688 1 98.62 106 LEU B CA 1
ATOM 2773 C C . LEU B 1 106 ? 1.761 21.844 15.844 1 98.62 106 LEU B C 1
ATOM 2775 O O . LEU B 1 106 ? 2.902 21.781 15.383 1 98.62 106 LEU B O 1
ATOM 2779 N N . LEU B 1 107 ? 0.915 22.797 15.641 1 98.12 107 LEU B N 1
ATOM 2780 C CA . LEU B 1 107 ? 1.355 23.984 14.93 1 98.12 107 LEU B CA 1
ATOM 2781 C C . LEU B 1 107 ? 1.63 25.125 15.898 1 98.12 107 LEU B C 1
ATOM 2783 O O . LEU B 1 107 ? 0.924 25.281 16.891 1 98.12 107 LEU B O 1
ATOM 2787 N N . ASP B 1 108 ? 2.646 25.859 15.656 1 97.38 108 ASP B N 1
ATOM 2788 C CA . ASP B 1 108 ? 2.916 27.156 16.266 1 97.38 108 ASP B CA 1
ATOM 2789 C C . ASP B 1 108 ? 2.854 28.281 15.234 1 97.38 108 ASP B C 1
ATOM 2791 O O . ASP B 1 108 ? 3.787 28.453 14.453 1 97.38 108 ASP B O 1
ATOM 2795 N N . ASP B 1 109 ? 1.736 28.984 15.219 1 97.44 109 ASP B N 1
ATOM 2796 C CA . ASP B 1 109 ? 1.479 30.031 14.227 1 97.44 109 ASP B CA 1
ATOM 2797 C C . ASP B 1 109 ? 1.634 29.484 12.805 1 97.44 109 ASP B C 1
ATOM 2799 O O . ASP B 1 109 ? 2.34 30.078 11.984 1 97.44 109 ASP B O 1
ATOM 2803 N N . GLY B 1 110 ? 1.145 28.297 12.633 1 97.62 110 GLY B N 1
ATOM 2804 C CA . GLY B 1 110 ? 1.065 27.719 11.305 1 97.62 110 GLY B CA 1
ATOM 2805 C C . GLY B 1 110 ? 2.275 26.875 10.953 1 97.62 110 GLY B C 1
ATOM 2806 O O . GLY B 1 110 ? 2.318 26.25 9.883 1 97.62 110 GLY B O 1
ATOM 2807 N N . VAL B 1 111 ? 3.248 26.859 11.82 1 97.88 111 VAL B N 1
ATOM 2808 C CA . VAL B 1 111 ? 4.465 26.094 11.57 1 97.88 111 VAL B CA 1
ATOM 2809 C C . VAL B 1 111 ? 4.418 24.781 12.344 1 97.88 111 VAL B C 1
ATOM 2811 O O . VAL B 1 111 ? 4.266 24.781 13.562 1 97.88 111 VAL B O 1
ATOM 2814 N N . PRO B 1 112 ? 4.535 23.656 11.641 1 98.19 112 PRO B N 1
ATOM 2815 C CA . PRO B 1 112 ? 4.555 22.391 12.375 1 98.19 112 PRO B CA 1
ATOM 2816 C C . PRO B 1 112 ? 5.766 22.25 13.289 1 98.19 112 PRO B C 1
ATOM 2818 O O . PRO B 1 112 ? 6.906 22.312 12.828 1 98.19 112 PRO B O 1
ATOM 2821 N N . VAL B 1 113 ? 5.496 22.016 14.562 1 97.88 113 VAL B N 1
ATOM 2822 C CA . VAL B 1 113 ? 6.594 21.906 15.523 1 97.88 113 VAL B CA 1
ATOM 2823 C C . VAL B 1 113 ? 6.664 20.484 16.062 1 97.88 113 VAL B C 1
ATOM 2825 O O . VAL B 1 113 ? 7.695 20.062 16.594 1 97.88 113 VAL B O 1
ATOM 2828 N N . LEU B 1 114 ? 5.562 19.703 15.984 1 98.56 114 LEU B N 1
ATOM 2829 C CA . LEU B 1 114 ? 5.488 18.281 16.25 1 98.56 114 LEU B CA 1
ATOM 2830 C C . LEU B 1 114 ? 4.73 17.562 15.133 1 98.56 114 LEU B C 1
ATOM 2832 O O . LEU B 1 114 ? 3.801 18.125 14.547 1 98.56 114 LEU B O 1
ATOM 2836 N N . GLY B 1 115 ? 5.148 16.375 14.875 1 98.88 115 GLY B N 1
ATOM 2837 C CA . GLY B 1 115 ? 4.41 15.492 13.984 1 98.88 115 GLY B CA 1
ATOM 2838 C C . GLY B 1 115 ? 4.379 14.047 14.461 1 98.88 115 GLY B C 1
ATOM 2839 O O . GLY B 1 115 ? 5.387 13.523 14.93 1 98.88 115 GLY B O 1
ATOM 2840 N N . LEU B 1 116 ? 3.189 13.461 14.406 1 98.94 116 LEU B N 1
ATOM 2841 C CA . LEU B 1 116 ? 2.975 12.062 14.766 1 98.94 116 LEU B CA 1
ATOM 2842 C C . LEU B 1 116 ? 2.117 11.359 13.719 1 98.94 116 LEU B C 1
ATOM 2844 O O . LEU B 1 116 ? 1.12 11.914 13.25 1 98.94 116 LEU B O 1
ATOM 2848 N N . THR B 1 117 ? 2.562 10.242 13.32 1 98.94 117 THR B N 1
ATOM 2849 C CA . THR B 1 117 ? 1.802 9.328 12.469 1 98.94 117 THR B CA 1
ATOM 2850 C C . THR B 1 117 ? 1.777 7.93 13.07 1 98.94 117 THR B C 1
ATOM 2852 O O . THR B 1 117 ? 2.824 7.293 13.227 1 98.94 117 THR B O 1
ATOM 2855 N N . TRP B 1 118 ? 0.581 7.492 13.43 1 98.88 118 TRP B N 1
ATOM 2856 C CA . TRP B 1 118 ? 0.371 6.137 13.93 1 98.88 118 TRP B CA 1
ATOM 2857 C C . TRP B 1 118 ? -0.283 5.262 12.867 1 98.88 118 TRP B C 1
ATOM 2859 O O . TRP B 1 118 ? -1.346 5.602 12.344 1 98.88 118 TRP B O 1
ATOM 2869 N N . L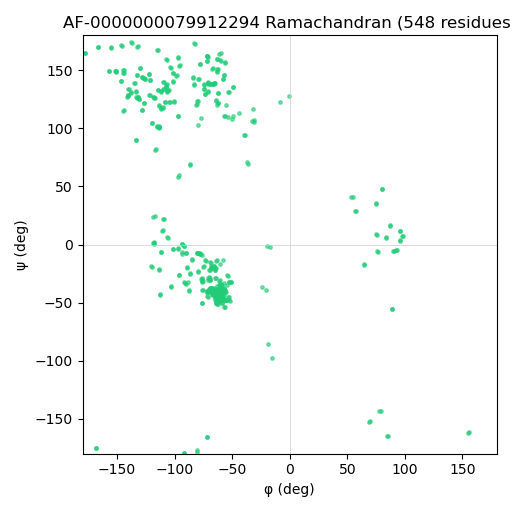EU B 1 119 ? 0.374 4.188 12.547 1 98.44 119 LEU B N 1
ATOM 2870 C CA . LEU B 1 119 ? -0.115 3.217 11.57 1 98.44 119 LEU B CA 1
ATOM 2871 C C . LEU B 1 119 ? -0.357 1.862 12.227 1 98.44 119 LEU B C 1
ATOM 2873 O O . LEU B 1 119 ? 0.437 0.934 12.062 1 98.44 119 LEU B O 1
ATOM 2877 N N . PRO B 1 120 ? -1.47 1.717 12.859 1 97.25 120 PRO B N 1
ATOM 2878 C CA . PRO B 1 120 ? -1.706 0.534 13.688 1 97.25 120 PRO B CA 1
ATOM 2879 C C . PRO B 1 120 ? -1.734 -0.76 12.875 1 97.25 120 PRO B C 1
ATOM 2881 O O . PRO B 1 120 ? -1.326 -1.812 13.375 1 97.25 120 PRO B O 1
ATOM 2884 N N . LEU B 1 121 ? -2.096 -0.717 11.703 1 96.19 121 LEU B N 1
ATOM 2885 C CA . LEU B 1 121 ? -2.35 -1.938 10.945 1 96.19 121 LEU B CA 1
ATOM 2886 C C . LEU B 1 121 ? -1.057 -2.49 10.352 1 96.19 121 LEU B C 1
ATOM 2888 O O . LEU B 1 121 ? -1.024 -3.623 9.867 1 96.19 121 LEU B O 1
ATOM 2892 N N . VAL B 1 122 ? 0.008 -1.687 10.383 1 96.19 122 VAL B N 1
ATOM 2893 C CA . VAL B 1 122 ? 1.311 -2.207 9.977 1 96.19 122 VAL B CA 1
ATOM 2894 C C . VAL B 1 122 ? 2.279 -2.141 11.156 1 96.19 122 VAL B C 1
ATOM 2896 O O . VAL B 1 122 ? 3.479 -2.377 10.992 1 96.19 122 VAL B O 1
ATOM 2899 N N . GLY B 1 123 ? 1.845 -1.684 12.297 1 95.81 123 GLY B N 1
ATOM 2900 C CA . GLY B 1 123 ? 2.609 -1.723 13.531 1 95.81 123 GLY B CA 1
ATOM 2901 C C . GLY B 1 123 ? 3.715 -0.686 13.578 1 95.81 123 GLY B C 1
ATOM 2902 O O . GLY B 1 123 ? 4.789 -0.943 14.125 1 95.81 123 GLY B O 1
ATOM 2903 N N . ARG B 1 124 ? 3.467 0.447 13.016 1 97.38 124 ARG B N 1
ATOM 2904 C CA . ARG B 1 124 ? 4.512 1.465 12.984 1 97.38 124 ARG B CA 1
ATOM 2905 C C . ARG B 1 124 ? 4.004 2.789 13.547 1 97.38 124 ARG B C 1
ATOM 2907 O O . ARG B 1 124 ? 2.846 3.156 13.328 1 97.38 124 ARG B O 1
ATOM 2914 N N . ARG B 1 125 ? 4.852 3.451 14.227 1 98.5 125 ARG B N 1
ATOM 2915 C CA . ARG B 1 125 ? 4.57 4.773 14.781 1 98.5 125 ARG B CA 1
ATOM 2916 C C . ARG B 1 125 ? 5.766 5.707 14.602 1 98.5 125 ARG B C 1
ATOM 2918 O O . ARG B 1 125 ? 6.898 5.344 14.922 1 98.5 125 ARG B O 1
ATOM 2925 N N . TYR B 1 126 ? 5.512 6.867 14.102 1 98.88 126 TYR B N 1
ATOM 2926 C CA . TYR B 1 126 ? 6.543 7.871 13.859 1 98.88 126 TYR B CA 1
ATOM 2927 C C . TYR B 1 126 ? 6.242 9.156 14.617 1 98.88 126 TYR B C 1
ATOM 2929 O O . TYR B 1 126 ? 5.086 9.578 14.711 1 98.88 126 TYR B O 1
ATOM 2937 N N . ALA B 1 127 ? 7.266 9.758 15.133 1 98.94 127 ALA B N 1
ATOM 2938 C CA . ALA B 1 127 ? 7.117 11.016 15.867 1 98.94 127 ALA B CA 1
ATOM 2939 C C . ALA B 1 127 ? 8.375 11.867 15.75 1 98.94 127 ALA B C 1
ATOM 2941 O O . ALA B 1 127 ? 9.484 11.344 15.633 1 98.94 127 ALA B O 1
ATOM 2942 N N . ALA B 1 128 ? 8.133 13.125 15.773 1 98.69 128 ALA B N 1
ATOM 2943 C CA . ALA B 1 128 ? 9.289 14.016 15.766 1 98.69 128 ALA B CA 1
ATOM 2944 C C . ALA B 1 128 ? 8.938 15.383 16.344 1 98.69 128 ALA B C 1
ATOM 2946 O O . ALA B 1 128 ? 7.789 15.828 16.25 1 98.69 128 ALA B O 1
ATOM 2947 N N . VAL B 1 129 ? 9.914 16 16.953 1 97.69 129 VAL B N 1
ATOM 2948 C CA . VAL B 1 129 ? 9.922 17.422 17.297 1 97.69 129 VAL B CA 1
ATOM 2949 C C . VAL B 1 129 ? 10.766 18.188 16.281 1 97.69 129 VAL B C 1
ATOM 2951 O O . VAL B 1 129 ? 11.734 17.656 15.742 1 97.69 129 VAL B O 1
ATOM 2954 N N . ALA B 1 130 ? 10.305 19.391 16.094 1 92.62 130 ALA B N 1
ATOM 2955 C CA . ALA B 1 130 ? 11.117 20.234 15.227 1 92.62 130 ALA B CA 1
ATOM 2956 C C . ALA B 1 130 ? 12.562 20.266 15.695 1 92.62 130 ALA B C 1
ATOM 2958 O O . ALA B 1 130 ? 12.828 20.359 16.891 1 92.62 130 ALA B O 1
ATOM 2959 N N . ASP B 1 131 ? 13.523 20.062 14.805 1 88.06 131 ASP B N 1
ATOM 2960 C CA . ASP B 1 131 ? 14.969 20.125 15.023 1 88.06 131 ASP B CA 1
ATOM 2961 C C . ASP B 1 131 ? 15.469 18.875 15.75 1 88.06 131 ASP B C 1
ATOM 2963 O O . ASP B 1 131 ? 16.641 18.781 16.109 1 88.06 131 ASP B O 1
ATOM 2967 N N . GLY B 1 132 ? 14.539 17.984 16.203 1 93.81 132 GLY B N 1
ATOM 2968 C CA . GLY B 1 132 ? 14.938 16.703 16.75 1 93.81 132 GLY B CA 1
ATOM 2969 C C . GLY B 1 132 ? 14.977 15.594 15.703 1 93.81 132 GLY B C 1
ATOM 2970 O O . GLY B 1 132 ? 14.742 15.844 14.523 1 93.81 132 GLY B O 1
ATOM 2971 N N . PRO B 1 133 ? 15.344 14.406 16.219 1 97.88 133 PRO B N 1
ATOM 2972 C CA . PRO B 1 133 ? 15.367 13.266 15.305 1 97.88 133 PRO B CA 1
ATOM 2973 C C . PRO B 1 133 ? 13.969 12.703 15.023 1 97.88 133 PRO B C 1
ATOM 2975 O O . PRO B 1 133 ? 13.047 12.914 15.812 1 97.88 133 PRO B O 1
ATOM 2978 N N . LEU B 1 134 ? 13.859 12.094 13.93 1 98.69 134 LEU B N 1
ATOM 2979 C CA . LEU B 1 134 ? 12.695 11.242 13.703 1 98.69 134 LEU B CA 1
ATOM 2980 C C . LEU B 1 134 ? 12.773 9.984 14.555 1 98.69 134 LEU B C 1
ATOM 2982 O O . LEU B 1 134 ? 13.805 9.305 14.586 1 98.69 134 LEU B O 1
ATOM 2986 N N . LEU B 1 135 ? 11.664 9.703 15.219 1 98.69 135 LEU B N 1
ATOM 2987 C CA . LEU B 1 135 ? 11.57 8.5 16.031 1 98.69 135 LEU B CA 1
ATOM 2988 C C . LEU B 1 135 ? 10.625 7.488 15.406 1 98.69 135 LEU B C 1
ATOM 2990 O O . LEU B 1 135 ? 9.562 7.855 14.898 1 98.69 135 LEU B O 1
ATOM 2994 N N . GLU B 1 136 ? 11.062 6.297 15.367 1 98.19 136 GLU B N 1
ATOM 2995 C CA . GLU B 1 136 ? 10.188 5.152 15.109 1 98.19 136 GLU B CA 1
ATOM 2996 C C . GLU B 1 136 ? 10.094 4.246 16.328 1 98.19 136 GLU B C 1
ATOM 2998 O O . GLU B 1 136 ? 11.102 3.699 16.781 1 98.19 136 GLU B O 1
ATOM 3003 N N . GLY B 1 137 ? 8.906 4.117 16.797 1 97.12 137 GLY B N 1
ATOM 3004 C CA . GLY B 1 137 ? 8.742 3.354 18.031 1 97.12 137 GLY B CA 1
ATOM 3005 C C . GLY B 1 137 ? 9.562 3.898 19.172 1 97.12 137 GLY B C 1
ATOM 3006 O O . GLY B 1 137 ? 10.117 3.133 19.969 1 97.12 137 GLY B O 1
ATOM 3007 N N . GLY B 1 138 ? 9.781 5.109 19.125 1 96.94 138 GLY B N 1
ATOM 3008 C CA . GLY B 1 138 ? 10.508 5.746 20.219 1 96.94 138 GLY B CA 1
ATOM 3009 C C . GLY B 1 138 ? 12.008 5.762 20 1 96.94 138 GLY B C 1
ATOM 3010 O O . GLY B 1 138 ? 12.742 6.383 20.766 1 96.94 138 GLY B O 1
ATOM 3011 N N . LEU B 1 139 ? 12.484 5.156 18.984 1 97.5 139 LEU B N 1
ATOM 3012 C CA . LEU B 1 139 ? 13.914 5.098 18.703 1 97.5 139 LEU B CA 1
ATOM 3013 C C . LEU B 1 139 ? 14.273 5.992 17.531 1 97.5 139 LEU B C 1
ATOM 3015 O O . LEU B 1 139 ? 13.562 6.012 16.516 1 97.5 139 LEU B O 1
ATOM 3019 N N . PRO B 1 140 ? 15.383 6.746 17.609 1 98.12 140 PRO B N 1
ATOM 3020 C CA . PRO B 1 140 ? 15.766 7.629 16.516 1 98.12 140 PRO B CA 1
ATOM 3021 C C . PRO B 1 140 ? 16.156 6.867 15.25 1 98.12 140 PRO B C 1
ATOM 3023 O O . PRO B 1 140 ? 16.781 5.805 15.336 1 98.12 140 PRO B O 1
ATOM 3026 N N . LEU B 1 141 ? 15.727 7.352 14.172 1 97.38 141 LEU B N 1
ATOM 3027 C CA . LEU B 1 141 ? 16.156 6.848 12.875 1 97.38 141 LEU B CA 1
ATOM 3028 C C . LEU B 1 141 ? 17.297 7.684 12.32 1 97.38 141 LEU B C 1
ATOM 3030 O O . LEU B 1 141 ? 17.438 8.859 12.664 1 97.38 141 LEU B O 1
ATOM 3034 N N . PRO B 1 142 ? 18.109 7.047 11.469 1 95.06 142 PRO B N 1
ATOM 3035 C CA . PRO B 1 142 ? 19.125 7.852 10.789 1 95.06 142 PRO B CA 1
ATOM 3036 C C . PRO B 1 142 ? 18.531 8.938 9.898 1 95.06 142 PRO B C 1
ATOM 3038 O O . PRO B 1 142 ? 17.438 8.75 9.336 1 95.06 142 PRO B O 1
ATOM 3041 N N . ARG B 1 143 ? 19.266 10 9.758 1 97.25 143 ARG B N 1
ATOM 3042 C CA . ARG B 1 143 ? 18.828 11.086 8.883 1 97.25 143 ARG B CA 1
ATOM 3043 C C . ARG B 1 143 ? 18.828 10.648 7.426 1 97.25 143 ARG B C 1
ATOM 3045 O O . ARG B 1 143 ? 19.625 9.797 7.027 1 97.25 143 ARG B O 1
ATOM 3052 N N . LEU B 1 144 ? 17.969 11.242 6.699 1 97.31 144 LEU B N 1
ATOM 3053 C CA . LEU B 1 144 ? 17.953 10.992 5.262 1 97.31 144 LEU B CA 1
ATOM 3054 C C . LEU B 1 144 ? 19.25 11.5 4.609 1 97.31 144 LEU B C 1
ATOM 3056 O O . LEU B 1 144 ? 19.75 12.57 4.965 1 97.31 144 LEU B O 1
ATOM 3060 N N . THR B 1 145 ? 19.734 10.727 3.721 1 95.56 145 THR B N 1
ATOM 3061 C CA . THR B 1 145 ? 20.922 11.117 2.969 1 95.56 145 THR B CA 1
ATOM 3062 C C . THR B 1 145 ? 20.594 11.305 1.491 1 95.56 145 THR B C 1
ATOM 3064 O O . THR B 1 145 ? 19.516 10.914 1.037 1 95.56 145 THR B O 1
ATOM 3067 N N . GLU B 1 146 ? 21.516 11.875 0.843 1 96.06 146 GLU B N 1
ATOM 3068 C CA . GLU B 1 146 ? 21.344 12.07 -0.592 1 96.06 146 GLU B CA 1
ATOM 3069 C C . GLU B 1 146 ? 21.234 10.734 -1.32 1 96.06 146 GLU B C 1
ATOM 3071 O O . GLU B 1 146 ? 22 9.805 -1.044 1 96.06 146 GLU B O 1
ATOM 3076 N N . THR B 1 147 ? 20.219 10.625 -2.145 1 94.19 147 THR B N 1
ATOM 3077 C CA . THR B 1 147 ? 20.016 9.453 -2.994 1 94.19 147 THR B CA 1
ATOM 3078 C C . THR B 1 147 ? 19.375 9.859 -4.32 1 94.19 147 THR B C 1
ATOM 3080 O O . THR B 1 147 ? 19.078 11.039 -4.535 1 94.19 147 THR B O 1
ATOM 3083 N N . SER B 1 148 ? 19.297 8.898 -5.266 1 96 148 SER B N 1
ATOM 3084 C CA . SER B 1 148 ? 18.797 9.211 -6.598 1 96 148 SER B CA 1
ATOM 3085 C C . SER B 1 148 ? 17.359 8.703 -6.777 1 96 148 SER B C 1
ATOM 3087 O O . SER B 1 148 ? 16.953 7.73 -6.137 1 96 148 SER B O 1
ATOM 3089 N N . LEU B 1 149 ? 16.719 9.367 -7.602 1 96.94 149 LEU B N 1
ATOM 3090 C CA . LEU B 1 149 ? 15.352 8.977 -7.945 1 96.94 149 LEU B CA 1
ATOM 3091 C C . LEU B 1 149 ? 15.336 7.598 -8.594 1 96.94 149 LEU B C 1
ATOM 3093 O O . LEU B 1 149 ? 14.43 6.801 -8.344 1 96.94 149 LEU B O 1
ATOM 3097 N N . ALA B 1 150 ? 16.328 7.25 -9.375 1 94.94 150 ALA B N 1
ATOM 3098 C CA . ALA B 1 150 ? 16.406 5.996 -10.117 1 94.94 150 ALA B CA 1
ATOM 3099 C C . ALA B 1 150 ? 16.516 4.805 -9.164 1 94.94 150 ALA B C 1
ATOM 3101 O O . ALA B 1 150 ? 16.203 3.672 -9.547 1 94.94 150 ALA B O 1
ATOM 3102 N N . SER B 1 151 ? 16.891 5.047 -7.957 1 93.12 151 SER B N 1
ATOM 3103 C CA . SER B 1 151 ? 17.047 3.971 -6.988 1 93.12 151 SER B CA 1
ATOM 3104 C C . SER B 1 151 ? 15.961 4.035 -5.91 1 93.12 151 SER B C 1
ATOM 3106 O O . SER B 1 151 ? 16.078 3.389 -4.867 1 93.12 151 SER B O 1
ATOM 3108 N N . SER B 1 152 ? 14.906 4.859 -6.148 1 95.56 152 SER B N 1
ATOM 3109 C CA . SER B 1 152 ? 13.945 5.133 -5.086 1 95.56 152 SER B CA 1
ATOM 3110 C C . SER B 1 152 ? 12.531 4.746 -5.508 1 95.56 152 SER B C 1
ATOM 3112 O O . SER B 1 152 ? 12.195 4.805 -6.691 1 95.56 152 SER B O 1
ATOM 3114 N N . ILE B 1 153 ? 11.836 4.328 -4.504 1 96.75 153 ILE B N 1
ATOM 3115 C CA . ILE B 1 153 ? 10.383 4.242 -4.672 1 96.75 153 ILE B CA 1
ATOM 3116 C C . ILE B 1 153 ? 9.758 5.613 -4.426 1 96.75 153 ILE B C 1
ATOM 3118 O O . ILE B 1 153 ? 10.141 6.32 -3.49 1 96.75 153 ILE B O 1
ATOM 3122 N N . VAL B 1 154 ? 8.797 5.996 -5.254 1 98.25 154 VAL B N 1
ATOM 3123 C CA . VAL B 1 154 ? 8.109 7.273 -5.082 1 98.25 154 VAL B CA 1
ATOM 3124 C C . VAL B 1 154 ? 6.629 7.031 -4.816 1 98.25 154 VAL B C 1
ATOM 3126 O O . VAL B 1 154 ? 5.977 6.27 -5.531 1 98.25 154 VAL B O 1
ATOM 3129 N N . GLY B 1 155 ? 6.176 7.613 -3.717 1 98.38 155 GLY B N 1
ATOM 3130 C CA . GLY B 1 155 ? 4.742 7.629 -3.475 1 98.38 155 GLY B CA 1
ATOM 3131 C C . GLY B 1 155 ? 4.031 8.773 -4.18 1 98.38 155 GLY B C 1
ATOM 3132 O O . GLY B 1 155 ? 4.562 9.883 -4.262 1 98.38 155 GLY B O 1
ATOM 3133 N N . MET B 1 156 ? 2.816 8.5 -4.648 1 97.31 156 MET B N 1
ATOM 3134 C CA . MET B 1 156 ? 2.021 9.531 -5.309 1 97.31 156 MET B CA 1
ATOM 3135 C C . MET B 1 156 ? 0.58 9.508 -4.812 1 97.31 156 MET B C 1
ATOM 3137 O O . MET B 1 156 ? 0.009 8.438 -4.602 1 97.31 156 MET B O 1
ATOM 3141 N N . GLY B 1 157 ? 0.048 10.695 -4.621 1 95.5 157 GLY B N 1
ATOM 3142 C CA . GLY B 1 157 ? -1.358 10.789 -4.262 1 95.5 157 GLY B CA 1
ATOM 3143 C C . GLY B 1 157 ? -2.283 10.195 -5.309 1 95.5 157 GLY B C 1
ATOM 3144 O O . GLY B 1 157 ? -1.922 10.102 -6.484 1 95.5 157 GLY B O 1
ATOM 3145 N N . ALA B 1 158 ? -3.41 9.883 -4.84 1 87.06 158 ALA B N 1
ATOM 3146 C CA . ALA B 1 158 ? -4.41 9.266 -5.703 1 87.06 158 ALA B CA 1
ATOM 3147 C C . ALA B 1 158 ? -4.824 10.211 -6.828 1 87.06 158 ALA B C 1
ATOM 3149 O O . ALA B 1 158 ? -4.57 11.414 -6.766 1 87.06 158 ALA B O 1
ATOM 3150 N N . LEU B 1 159 ? -5.406 9.508 -7.91 1 88.31 159 LEU B N 1
ATOM 3151 C CA . LEU B 1 159 ? -5.809 10.344 -9.039 1 88.31 159 LEU B CA 1
ATOM 3152 C C . LEU B 1 159 ? -7.086 9.812 -9.68 1 88.31 159 LEU B C 1
ATOM 3154 O O . LEU B 1 159 ? -7.398 8.625 -9.562 1 88.31 159 LEU B O 1
ATOM 3158 N N . ASN B 1 160 ? -7.781 10.695 -10.133 1 91 160 ASN B N 1
ATOM 3159 C CA . ASN B 1 160 ? -8.891 10.562 -11.07 1 91 160 ASN B CA 1
ATOM 3160 C C . ASN B 1 160 ? -8.719 11.477 -12.281 1 91 160 ASN B C 1
ATOM 3162 O O . ASN B 1 160 ? -8.617 12.695 -12.133 1 91 160 ASN B O 1
ATOM 3166 N N . ILE B 1 161 ? -8.703 10.891 -13.367 1 92.31 161 ILE B N 1
ATOM 3167 C CA . ILE B 1 161 ? -8.32 11.625 -14.57 1 92.31 161 ILE B CA 1
ATOM 3168 C C . ILE B 1 161 ? -9.344 12.719 -14.852 1 92.31 161 ILE B C 1
ATOM 3170 O O . ILE B 1 161 ? -9.016 13.727 -15.484 1 92.31 161 ILE B O 1
ATOM 3174 N N . ASP B 1 162 ? -10.531 12.578 -14.336 1 91.62 162 ASP B N 1
ATOM 3175 C CA . ASP B 1 162 ? -11.594 13.539 -14.641 1 91.62 162 ASP B CA 1
ATOM 3176 C C . ASP B 1 162 ? -11.664 14.633 -13.586 1 91.62 162 ASP B C 1
ATOM 3178 O O . ASP B 1 162 ? -12.453 15.57 -13.703 1 91.62 162 ASP B O 1
ATOM 3182 N N . SER B 1 163 ? -10.781 14.523 -12.625 1 89.06 163 SER B N 1
ATOM 3183 C CA . SER B 1 163 ? -10.812 15.516 -11.562 1 89.06 163 SER B CA 1
ATOM 3184 C C . SER B 1 163 ? -10.445 16.906 -12.094 1 89.06 163 SER B C 1
ATOM 3186 O O . SER B 1 163 ? -9.547 17.031 -12.93 1 89.06 163 SER B O 1
ATOM 3188 N N . ARG B 1 164 ? -11.219 18 -11.609 1 85.06 164 ARG B N 1
ATOM 3189 C CA . ARG B 1 164 ? -11.008 19.375 -12.07 1 85.06 164 ARG B CA 1
ATOM 3190 C C . ARG B 1 164 ? -10.57 20.281 -10.922 1 85.06 164 ARG B C 1
ATOM 3192 O O . ARG B 1 164 ? -10.742 21.5 -10.984 1 85.06 164 ARG B O 1
ATOM 3199 N N . GLY B 1 165 ? -10.008 19.734 -9.93 1 82.94 165 GLY B N 1
ATOM 3200 C CA . GLY B 1 165 ? -9.578 20.516 -8.781 1 82.94 165 GLY B CA 1
ATOM 3201 C C . GLY B 1 165 ? -8.359 21.375 -9.078 1 82.94 165 GLY B C 1
ATOM 3202 O O . GLY B 1 165 ? -8.047 21.641 -10.242 1 82.94 165 GLY B O 1
ATOM 3203 N N . ARG B 1 166 ? -7.691 21.906 -8.078 1 84.12 166 ARG B N 1
ATOM 3204 C CA . ARG B 1 166 ? -6.547 22.797 -8.188 1 84.12 166 ARG B CA 1
ATOM 3205 C C . ARG B 1 166 ? -5.438 22.172 -9.023 1 84.12 166 ARG B C 1
ATOM 3207 O O . ARG B 1 166 ? -4.793 22.859 -9.82 1 84.12 166 ARG B O 1
ATOM 3214 N N . ILE B 1 167 ? -5.254 20.891 -8.781 1 93 167 ILE B N 1
ATOM 3215 C CA . ILE B 1 167 ? -4.344 20.094 -9.594 1 93 167 ILE B CA 1
ATOM 3216 C C . ILE B 1 167 ? -5.125 19.031 -10.352 1 93 167 ILE B C 1
ATOM 3218 O O . ILE B 1 167 ? -5.453 17.984 -9.789 1 93 167 ILE B O 1
ATOM 3222 N N . PRO B 1 168 ? -5.371 19.25 -11.57 1 92.94 168 PRO B N 1
ATOM 3223 C CA . PRO B 1 168 ? -6.32 18.422 -12.312 1 92.94 168 PRO B CA 1
ATOM 3224 C C . PRO B 1 168 ? -5.781 17.016 -12.602 1 92.94 168 PRO B C 1
ATOM 3226 O O . PRO B 1 168 ? -4.566 16.812 -12.617 1 92.94 168 PRO B O 1
ATOM 3229 N N . GLY B 1 169 ? -6.699 16.141 -12.93 1 93.81 169 GLY B N 1
ATOM 3230 C CA . GLY B 1 169 ? -6.41 14.734 -13.164 1 93.81 169 GLY B CA 1
ATOM 3231 C C . GLY B 1 169 ? -5.406 14.508 -14.273 1 93.81 169 GLY B C 1
ATOM 3232 O O . GLY B 1 169 ? -4.449 13.75 -14.109 1 93.81 169 GLY B O 1
ATOM 3233 N N . PRO B 1 170 ? -5.621 15.102 -15.406 1 93.12 170 PRO B N 1
ATOM 3234 C CA . PRO B 1 170 ? -4.68 14.898 -16.516 1 93.12 170 PRO B CA 1
ATOM 3235 C C . PRO B 1 170 ? -3.248 15.289 -16.156 1 93.12 170 PRO B C 1
ATOM 3237 O O . PRO B 1 170 ? -2.299 14.617 -16.562 1 93.12 170 PRO B O 1
ATOM 3240 N N . TYR B 1 171 ? -3.078 16.344 -15.398 1 94.69 171 TYR B N 1
ATOM 3241 C CA . TYR B 1 171 ? -1.75 16.719 -14.938 1 94.69 171 TYR B CA 1
ATOM 3242 C C . TYR B 1 171 ? -1.15 15.648 -14.047 1 94.69 171 TYR B C 1
ATOM 3244 O O . TYR B 1 171 ? 0.021 15.289 -14.188 1 94.69 171 TYR B O 1
ATOM 3252 N N . ARG B 1 172 ? -1.968 15.156 -13.109 1 95.62 172 ARG B N 1
ATOM 3253 C CA . ARG B 1 172 ? -1.516 14.094 -12.211 1 95.62 172 ARG B CA 1
ATOM 3254 C C . ARG B 1 172 ? -1.045 12.875 -13 1 95.62 172 ARG B C 1
ATOM 3256 O O . ARG B 1 172 ? -0.044 12.25 -12.641 1 95.62 172 ARG B O 1
ATOM 3263 N N . LEU B 1 173 ? -1.771 12.586 -14.055 1 95.19 173 LEU B N 1
ATOM 3264 C CA . LEU B 1 173 ? -1.402 11.453 -14.898 1 95.19 173 LEU B CA 1
ATOM 3265 C C . LEU B 1 173 ? -0.068 11.703 -15.594 1 95.19 173 LEU B C 1
ATOM 3267 O O . LEU B 1 173 ? 0.748 10.789 -15.734 1 95.19 173 LEU B O 1
ATOM 3271 N N . GLN B 1 174 ? 0.181 12.852 -16.031 1 95.12 174 GLN B N 1
ATOM 3272 C CA . GLN B 1 174 ? 1.454 13.203 -16.641 1 95.12 174 GLN B CA 1
ATOM 3273 C C . GLN B 1 174 ? 2.602 13.094 -15.648 1 95.12 174 GLN B C 1
ATOM 3275 O O . GLN B 1 174 ? 3.695 12.641 -16 1 95.12 174 GLN B O 1
ATOM 3280 N N . VAL B 1 175 ? 2.338 13.555 -14.469 1 96.25 175 VAL B N 1
ATOM 3281 C CA . VAL B 1 175 ? 3.342 13.422 -13.414 1 96.25 175 VAL B CA 1
ATOM 3282 C C . VAL B 1 175 ? 3.701 11.953 -13.227 1 96.25 175 VAL B C 1
ATOM 3284 O O . VAL B 1 175 ? 4.883 11.594 -13.188 1 96.25 175 VAL B O 1
ATOM 3287 N N . LEU B 1 176 ? 2.662 11.148 -13.164 1 96.62 176 LEU B N 1
ATOM 3288 C CA . LEU B 1 176 ? 2.875 9.719 -13.008 1 96.62 176 LEU B CA 1
ATOM 3289 C C . LEU B 1 176 ? 3.711 9.156 -14.156 1 96.62 176 LEU B C 1
ATOM 3291 O O . LEU B 1 176 ? 4.668 8.414 -13.93 1 96.62 176 LEU B O 1
ATOM 3295 N N . ALA B 1 177 ? 3.4 9.477 -15.328 1 95.56 177 ALA B N 1
ATOM 3296 C CA . ALA B 1 177 ? 4.102 8.992 -16.516 1 95.56 177 ALA B CA 1
ATOM 3297 C C . ALA B 1 177 ? 5.582 9.367 -16.469 1 95.56 177 ALA B C 1
ATOM 3299 O O . ALA B 1 177 ? 6.453 8.516 -16.641 1 95.56 177 ALA B O 1
ATOM 3300 N N . GLN B 1 178 ? 5.832 10.586 -16.156 1 96 178 GLN B N 1
ATOM 3301 C CA . GLN B 1 178 ? 7.207 11.07 -16.172 1 96 178 GLN B CA 1
ATOM 3302 C C . GLN B 1 178 ? 8.008 10.469 -15.016 1 96 178 GLN B C 1
ATOM 3304 O O . GLN B 1 178 ? 9.18 10.117 -15.188 1 96 178 GLN B O 1
ATOM 3309 N N . LEU B 1 179 ? 7.391 10.398 -13.891 1 96.38 179 LEU B N 1
ATOM 3310 C CA . LEU B 1 179 ? 8.07 9.773 -12.758 1 96.38 179 LEU B CA 1
ATOM 3311 C C . LEU B 1 179 ? 8.391 8.312 -13.055 1 96.38 179 LEU B C 1
ATOM 3313 O O . LEU B 1 179 ? 9.438 7.809 -12.648 1 96.38 179 LEU B O 1
ATOM 3317 N N . SER B 1 180 ? 7.445 7.637 -13.734 1 94.25 180 SER B N 1
ATOM 3318 C CA . SER B 1 180 ? 7.625 6.215 -14.008 1 94.25 180 SER B CA 1
ATOM 3319 C C . SER B 1 180 ? 8.82 5.977 -14.93 1 94.25 180 SER B C 1
ATOM 3321 O O . SER B 1 180 ? 9.391 4.883 -14.938 1 94.25 180 SER B O 1
ATOM 3323 N N . ARG B 1 181 ? 9.258 6.973 -15.656 1 92.44 181 ARG B N 1
ATOM 3324 C CA . ARG B 1 181 ? 10.391 6.879 -16.562 1 92.44 181 ARG B CA 1
ATOM 3325 C C . ARG B 1 181 ? 11.711 6.879 -15.812 1 92.44 181 ARG B C 1
ATOM 3327 O O . ARG B 1 181 ? 12.688 6.266 -16.25 1 92.44 181 ARG B O 1
ATOM 3334 N N . VAL B 1 182 ? 11.656 7.504 -14.742 1 88.25 182 VAL B N 1
ATOM 3335 C CA . VAL B 1 182 ? 12.93 7.828 -14.117 1 88.25 182 VAL B CA 1
ATOM 3336 C C . VAL B 1 182 ? 13.078 7.051 -12.805 1 88.25 182 VAL B C 1
ATOM 3338 O O . VAL B 1 182 ? 14.148 6.523 -12.508 1 88.25 182 VAL B O 1
ATOM 3341 N N . SER B 1 183 ? 12.008 7.02 -12.07 1 86.5 183 SER B N 1
ATOM 3342 C CA . SER B 1 183 ? 12.078 6.391 -10.758 1 86.5 183 SER B CA 1
ATOM 3343 C C . SER B 1 183 ? 12.195 4.875 -10.867 1 86.5 183 SER B C 1
ATOM 3345 O O . SER B 1 183 ? 11.812 4.293 -11.891 1 86.5 183 SER B O 1
ATOM 3347 N N . SER B 1 184 ? 12.711 4.324 -9.797 1 81.31 184 SER B N 1
ATOM 3348 C CA . SER B 1 184 ? 12.758 2.865 -9.75 1 81.31 184 SER B CA 1
ATOM 3349 C C . SER B 1 184 ? 11.352 2.27 -9.773 1 81.31 184 SER B C 1
ATOM 3351 O O . SER B 1 184 ? 11.062 1.377 -10.57 1 81.31 184 SER B O 1
ATOM 3353 N N . ARG B 1 185 ? 10.492 2.828 -8.82 1 93.44 185 ARG B N 1
ATOM 3354 C CA . ARG B 1 185 ? 9.117 2.34 -8.742 1 93.44 185 ARG B CA 1
ATOM 3355 C C . ARG B 1 185 ? 8.18 3.432 -8.234 1 93.44 185 ARG B C 1
ATOM 3357 O O . ARG B 1 185 ? 8.586 4.297 -7.461 1 93.44 185 ARG B O 1
ATOM 3364 N N . ILE B 1 186 ? 6.918 3.355 -8.711 1 96.75 186 ILE B N 1
ATOM 3365 C CA . ILE B 1 186 ? 5.867 4.238 -8.211 1 96.75 186 ILE B CA 1
ATOM 3366 C C . ILE B 1 186 ? 4.871 3.438 -7.379 1 96.75 186 ILE B C 1
ATOM 3368 O O . ILE B 1 186 ? 4.535 2.303 -7.723 1 96.75 186 ILE B O 1
ATOM 3372 N N . ARG B 1 187 ? 4.445 4.02 -6.297 1 98.19 187 ARG B N 1
ATOM 3373 C CA . ARG B 1 187 ? 3.391 3.439 -5.473 1 98.19 187 ARG B CA 1
ATOM 3374 C C . ARG B 1 187 ? 2.258 4.434 -5.254 1 98.19 187 ARG B C 1
ATOM 3376 O O . ARG B 1 187 ? 2.496 5.637 -5.117 1 98.19 187 ARG B O 1
ATOM 3383 N N . ILE B 1 188 ? 1.062 3.98 -5.238 1 98 188 ILE B N 1
ATOM 3384 C CA . ILE B 1 188 ? -0.141 4.695 -4.824 1 98 188 ILE B CA 1
ATOM 3385 C C . ILE B 1 188 ? -0.794 3.967 -3.65 1 98 188 ILE B C 1
ATOM 3387 O O . ILE B 1 188 ? -1.506 2.979 -3.844 1 98 188 ILE B O 1
ATOM 3391 N N . HIS B 1 189 ? -0.614 4.535 -2.488 1 98 189 HIS B N 1
ATOM 3392 C CA . HIS B 1 189 ? -1.053 3.844 -1.281 1 98 189 HIS B CA 1
ATOM 3393 C C . HIS B 1 189 ? -2.438 4.316 -0.849 1 98 189 HIS B C 1
ATOM 3395 O O . HIS B 1 189 ? -3.121 3.629 -0.088 1 98 189 HIS B O 1
ATOM 3401 N N . GLY B 1 190 ? -2.84 5.508 -1.176 1 97 190 GLY B N 1
ATOM 3402 C CA . GLY B 1 190 ? -4.156 6.012 -0.825 1 97 190 GLY B CA 1
ATOM 3403 C C . GLY B 1 190 ? -4.203 6.656 0.548 1 97 190 GLY B C 1
ATOM 3404 O O . GLY B 1 190 ? -5.281 6.812 1.129 1 97 190 GLY B O 1
ATOM 3405 N N . SER B 1 191 ? -3.08 6.973 1.076 1 97.69 191 SER B N 1
ATOM 3406 C CA . SER B 1 191 ? -2.945 7.645 2.365 1 97.69 191 SER B CA 1
ATOM 3407 C C . SER B 1 191 ? -1.772 8.617 2.363 1 97.69 191 SER B C 1
ATOM 3409 O O . SER B 1 191 ? -0.616 8.203 2.252 1 97.69 191 SER B O 1
ATOM 3411 N N . THR B 1 192 ? -2.09 9.906 2.504 1 98 192 THR B N 1
ATOM 3412 C CA . THR B 1 192 ? -1.068 10.945 2.547 1 98 192 THR B CA 1
ATOM 3413 C C . THR B 1 192 ? -0.131 10.734 3.732 1 98 192 THR B C 1
ATOM 3415 O O . THR B 1 192 ? 1.089 10.852 3.596 1 98 192 THR B O 1
ATOM 3418 N N . GLY B 1 193 ? -0.721 10.391 4.852 1 98.56 193 GLY B N 1
ATOM 3419 C CA . GLY B 1 193 ? 0.07 10.148 6.047 1 98.56 193 GLY B CA 1
ATOM 3420 C C . GLY B 1 193 ? 1.074 9.023 5.879 1 98.56 193 GLY B C 1
ATOM 3421 O O . GLY B 1 193 ? 2.229 9.141 6.297 1 98.56 193 GLY B O 1
ATOM 3422 N N . VAL B 1 194 ? 0.636 7.957 5.254 1 98.5 194 VAL B N 1
ATOM 3423 C CA . VAL B 1 194 ? 1.512 6.82 5 1 98.5 194 VAL B CA 1
ATOM 3424 C C . VAL B 1 194 ? 2.662 7.246 4.09 1 98.5 194 VAL B C 1
ATOM 3426 O O . VAL B 1 194 ? 3.828 6.977 4.387 1 98.5 194 VAL B O 1
ATOM 3429 N N . ASP B 1 195 ? 2.354 7.938 3.049 1 98.75 195 ASP B N 1
ATOM 3430 C CA . ASP B 1 195 ? 3.359 8.336 2.07 1 98.75 195 ASP B CA 1
ATOM 3431 C C . ASP B 1 195 ? 4.402 9.258 2.701 1 98.75 195 ASP B C 1
ATOM 3433 O O . ASP B 1 195 ? 5.605 9.055 2.527 1 98.75 195 ASP B O 1
ATOM 3437 N N . LEU B 1 196 ? 3.941 10.227 3.43 1 98.88 196 LEU B N 1
ATOM 3438 C CA . LEU B 1 196 ? 4.867 11.188 4.023 1 98.88 196 LEU B CA 1
ATOM 3439 C C . LEU B 1 196 ? 5.68 10.539 5.141 1 98.88 196 LEU B C 1
ATOM 3441 O O . LEU B 1 196 ? 6.879 10.789 5.27 1 98.88 196 LEU B O 1
ATOM 3445 N N . ALA B 1 197 ? 5.051 9.703 5.945 1 98.88 197 ALA B N 1
ATOM 3446 C CA . ALA B 1 197 ? 5.777 9.016 7.012 1 98.88 197 ALA B CA 1
ATOM 3447 C C . ALA B 1 197 ? 6.848 8.086 6.438 1 98.88 197 ALA B C 1
ATOM 3449 O O . ALA B 1 197 ? 7.973 8.055 6.934 1 98.88 197 ALA B O 1
ATOM 3450 N N . PHE B 1 198 ? 6.523 7.34 5.414 1 98.69 198 PHE B N 1
ATOM 3451 C CA . PHE B 1 198 ? 7.469 6.414 4.797 1 98.69 198 PHE B CA 1
ATOM 3452 C C . PHE B 1 198 ? 8.57 7.172 4.074 1 98.69 198 PHE B C 1
ATOM 3454 O O . PHE B 1 198 ? 9.703 6.688 3.973 1 98.69 198 PHE B O 1
ATOM 3461 N N . THR B 1 199 ? 8.266 8.359 3.562 1 98.69 199 THR B N 1
ATOM 3462 C CA . THR B 1 199 ? 9.312 9.219 3.016 1 98.69 199 THR B CA 1
ATOM 3463 C C . THR B 1 199 ? 10.273 9.664 4.113 1 98.69 199 THR B C 1
ATOM 3465 O O . THR B 1 199 ? 11.492 9.594 3.947 1 98.69 199 THR B O 1
ATOM 3468 N N . ALA B 1 200 ? 9.703 10.07 5.203 1 98.75 200 ALA B N 1
ATOM 3469 C CA . ALA B 1 200 ? 10.531 10.484 6.332 1 98.75 200 ALA B CA 1
ATOM 3470 C C . ALA B 1 200 ? 11.438 9.344 6.789 1 98.75 200 ALA B C 1
ATOM 3472 O O . ALA B 1 200 ? 12.594 9.57 7.141 1 98.75 200 ALA B O 1
ATOM 3473 N N . ALA B 1 201 ? 10.938 8.188 6.762 1 98.06 201 ALA B N 1
ATOM 3474 C CA . ALA B 1 201 ? 11.648 7.02 7.27 1 98.06 201 ALA B CA 1
ATOM 3475 C C . ALA B 1 201 ? 12.656 6.5 6.242 1 98.06 201 ALA B C 1
ATOM 3477 O O . ALA B 1 201 ? 13.375 5.531 6.504 1 98.06 201 ALA B O 1
ATOM 3478 N N . GLY B 1 202 ? 12.625 7.031 5.102 1 97.25 202 GLY B N 1
ATOM 3479 C CA . GLY B 1 202 ? 13.547 6.613 4.062 1 97.25 202 GLY B CA 1
ATOM 3480 C C . GLY B 1 202 ? 13.086 5.379 3.309 1 97.25 202 GLY B C 1
ATOM 3481 O O . GLY B 1 202 ? 13.828 4.828 2.492 1 97.25 202 GLY B O 1
ATOM 3482 N N . ILE B 1 203 ? 11.938 4.934 3.576 1 96.94 203 ILE B N 1
ATOM 3483 C CA . ILE B 1 203 ? 11.344 3.805 2.865 1 96.94 203 ILE B CA 1
ATOM 3484 C C . ILE B 1 203 ? 10.977 4.227 1.444 1 96.94 203 ILE B C 1
ATOM 3486 O O . ILE B 1 203 ? 11.227 3.492 0.487 1 96.94 203 ILE B O 1
ATOM 3490 N N . LEU B 1 204 ? 10.383 5.367 1.316 1 97.88 204 LEU B N 1
ATOM 3491 C CA . LEU B 1 204 ? 10.219 6.035 0.031 1 97.88 204 LEU B CA 1
ATOM 3492 C C . LEU B 1 204 ? 11.297 7.102 -0.169 1 97.88 204 LEU B C 1
ATOM 3494 O O . LEU B 1 204 ? 11.664 7.801 0.777 1 97.88 204 LEU B O 1
ATOM 3498 N N . GLY B 1 205 ? 11.703 7.254 -1.419 1 98 205 GLY B N 1
ATOM 3499 C CA . GLY B 1 205 ? 12.625 8.344 -1.706 1 98 205 GLY B CA 1
ATOM 3500 C C . GLY B 1 205 ? 11.953 9.703 -1.734 1 98 205 GLY B C 1
ATOM 3501 O O . GLY B 1 205 ? 12.586 10.719 -1.465 1 98 205 GLY B O 1
ATOM 3502 N N . GLY B 1 206 ? 10.734 9.688 -2.145 1 98.62 206 GLY B N 1
ATOM 3503 C CA . GLY B 1 206 ? 9.945 10.906 -2.205 1 98.62 206 GLY B CA 1
ATOM 3504 C C . GLY B 1 206 ? 8.461 10.656 -2.393 1 98.62 206 GLY B C 1
ATOM 3505 O O . GLY B 1 206 ? 8.047 9.516 -2.611 1 98.62 206 GLY B O 1
ATOM 3506 N N . THR B 1 207 ? 7.723 11.719 -2.244 1 98.69 207 THR B N 1
ATOM 3507 C CA . THR B 1 207 ? 6.273 11.641 -2.389 1 98.69 207 THR B CA 1
ATOM 3508 C C . THR B 1 207 ? 5.719 12.938 -2.979 1 98.69 207 THR B C 1
ATOM 3510 O O . THR B 1 207 ? 6.184 14.023 -2.645 1 98.69 207 THR B O 1
ATOM 3513 N N . VAL B 1 208 ? 4.734 12.789 -3.867 1 98.56 208 VAL B N 1
ATOM 3514 C CA . VAL B 1 208 ? 3.975 13.891 -4.438 1 98.56 208 VAL B CA 1
ATOM 3515 C C . VAL B 1 208 ? 2.535 13.852 -3.93 1 98.56 208 VAL B C 1
ATOM 3517 O O . VAL B 1 208 ? 1.811 12.883 -4.18 1 98.56 208 VAL B O 1
ATOM 3520 N N . VAL B 1 209 ? 2.148 14.867 -3.221 1 98.19 209 VAL B N 1
ATOM 3521 C CA . VAL B 1 209 ? 0.805 14.977 -2.662 1 98.19 209 VAL B CA 1
ATOM 3522 C C . VAL B 1 209 ? 0.042 16.109 -3.359 1 98.19 209 VAL B C 1
ATOM 3524 O O . VAL B 1 209 ? 0.521 17.234 -3.428 1 98.19 209 VAL B O 1
ATOM 3527 N N . PHE B 1 210 ? -1.18 15.836 -3.785 1 96.31 210 PHE B N 1
ATOM 3528 C CA . PHE B 1 210 ? -1.949 16.797 -4.57 1 96.31 210 PHE B CA 1
ATOM 3529 C C . PHE B 1 210 ? -2.98 17.5 -3.699 1 96.31 210 PHE B C 1
ATOM 3531 O O . PHE B 1 210 ? -3.654 18.438 -4.152 1 96.31 210 PHE B O 1
ATOM 3538 N N . GLY B 1 211 ? -3.074 17.094 -2.438 1 92.56 211 GLY B N 1
ATOM 3539 C CA . GLY B 1 211 ? -4.051 17.688 -1.539 1 92.56 211 GLY B CA 1
ATOM 3540 C C . GLY B 1 211 ? -3.479 18.781 -0.678 1 92.56 211 GLY B C 1
ATOM 3541 O O . GLY B 1 211 ? -2.27 18.844 -0.444 1 92.56 211 GLY B O 1
ATOM 3542 N N . HIS B 1 212 ? -4.406 19.625 -0.134 1 92.69 212 HIS B N 1
ATOM 3543 C CA . HIS B 1 212 ? -3.967 20.844 0.536 1 92.69 212 HIS B CA 1
ATOM 3544 C C . HIS B 1 212 ? -4.379 20.859 2.004 1 92.69 212 HIS B C 1
ATOM 3546 O O . HIS B 1 212 ? -4.086 21.797 2.736 1 92.69 212 HIS B O 1
ATOM 3552 N N . ASN B 1 213 ? -5.023 19.828 2.504 1 95.12 213 ASN B N 1
ATOM 3553 C CA . ASN B 1 213 ? -5.547 19.859 3.867 1 95.12 213 ASN B CA 1
ATOM 3554 C C . ASN B 1 213 ? -4.43 19.734 4.898 1 95.12 213 ASN B C 1
ATOM 3556 O O . ASN B 1 213 ? -3.66 18.781 4.871 1 95.12 213 ASN B O 1
ATOM 3560 N N . ALA B 1 214 ? -4.445 20.609 5.801 1 96.06 214 ALA B N 1
ATOM 3561 C CA . ALA B 1 214 ? -3.404 20.656 6.824 1 96.06 214 ALA B CA 1
ATOM 3562 C C . ALA B 1 214 ? -3.416 19.375 7.66 1 96.06 214 ALA B C 1
ATOM 3564 O O . ALA B 1 214 ? -2.359 18.875 8.047 1 96.06 214 ALA B O 1
ATOM 3565 N N . TRP B 1 215 ? -4.613 18.859 7.949 1 97.19 215 TRP B N 1
ATOM 3566 C CA . TRP B 1 215 ? -4.711 17.688 8.812 1 97.19 215 TRP B CA 1
ATOM 3567 C C . TRP B 1 215 ? -4.137 16.453 8.125 1 97.19 215 TRP B C 1
ATOM 3569 O O . TRP B 1 215 ? -3.775 15.484 8.781 1 97.19 215 TRP B O 1
ATOM 3579 N N . ASP B 1 216 ? -3.957 16.5 6.836 1 97.62 216 ASP B N 1
ATOM 3580 C CA . ASP B 1 216 ? -3.328 15.406 6.098 1 97.62 216 ASP B CA 1
ATOM 3581 C C . ASP B 1 216 ? -1.816 15.602 6.012 1 97.62 216 ASP B C 1
ATOM 3583 O O . ASP B 1 216 ? -1.062 14.633 5.977 1 97.62 216 ASP B O 1
ATOM 3587 N N . ASN B 1 217 ? -1.381 16.891 5.93 1 98.62 217 ASN B N 1
ATOM 3588 C CA . ASN B 1 217 ? -0.031 17.172 5.457 1 98.62 217 ASN B CA 1
ATOM 3589 C C . ASN B 1 217 ? 0.906 17.516 6.609 1 98.62 217 ASN B C 1
ATOM 3591 O O . ASN B 1 217 ? 2.074 17.125 6.605 1 98.62 217 ASN B O 1
ATOM 3595 N N . ALA B 1 218 ? 0.404 18.219 7.602 1 98.75 218 ALA B N 1
ATOM 3596 C CA . ALA B 1 218 ? 1.247 18.891 8.586 1 98.75 218 ALA B CA 1
ATOM 3597 C C . ALA B 1 218 ? 2.096 17.891 9.359 1 98.75 218 ALA B C 1
ATOM 3599 O O . ALA B 1 218 ? 3.291 18.109 9.57 1 98.75 218 ALA B O 1
ATOM 3600 N N . ALA B 1 219 ? 1.448 16.797 9.82 1 98.88 219 ALA B N 1
ATOM 3601 C CA . ALA B 1 219 ? 2.195 15.805 10.578 1 98.88 219 ALA B CA 1
ATOM 3602 C C . ALA B 1 219 ? 3.357 15.242 9.766 1 98.88 219 ALA B C 1
ATOM 3604 O O . ALA B 1 219 ? 4.492 15.195 10.242 1 98.88 219 ALA B O 1
ATOM 3605 N N . GLY B 1 220 ? 3.082 14.883 8.539 1 98.88 220 GLY B N 1
ATOM 3606 C CA . GLY B 1 220 ? 4.105 14.32 7.664 1 98.88 220 GLY B CA 1
ATOM 3607 C C . GLY B 1 220 ? 5.203 15.305 7.324 1 98.88 220 GLY B C 1
ATOM 3608 O O . GLY B 1 220 ? 6.379 14.938 7.246 1 98.88 220 GLY B O 1
ATOM 3609 N N . VAL B 1 221 ? 4.836 16.531 7.109 1 98.81 221 VAL B N 1
ATOM 3610 C CA . VAL B 1 221 ? 5.812 17.578 6.816 1 98.81 221 VAL B CA 1
ATOM 3611 C C . VAL B 1 221 ? 6.793 17.719 7.98 1 98.81 221 VAL B C 1
ATOM 3613 O O . VAL B 1 221 ? 8.008 17.766 7.77 1 98.81 221 VAL B O 1
ATOM 3616 N N . ALA B 1 222 ? 6.281 17.734 9.188 1 98.81 222 ALA B N 1
ATOM 3617 C CA . ALA B 1 222 ? 7.141 17.812 10.367 1 98.81 222 ALA B CA 1
ATOM 3618 C C . ALA B 1 222 ? 8.094 16.625 10.43 1 98.81 222 ALA B C 1
ATOM 3620 O O . ALA B 1 222 ? 9.281 16.781 10.727 1 98.81 222 ALA B O 1
ATOM 3621 N N . LEU B 1 223 ? 7.594 15.438 10.133 1 98.88 223 LEU B N 1
ATOM 3622 C CA . LEU B 1 223 ? 8.406 14.227 10.188 1 98.88 223 LEU B CA 1
ATOM 3623 C C . LEU B 1 223 ? 9.523 14.273 9.156 1 98.88 223 LEU B C 1
ATOM 3625 O O . LEU B 1 223 ? 10.68 13.984 9.477 1 98.88 223 LEU B O 1
ATOM 3629 N N . VAL B 1 224 ? 9.219 14.633 7.914 1 98.81 224 VAL B N 1
ATOM 3630 C CA . VAL B 1 224 ? 10.195 14.633 6.836 1 98.81 224 VAL B CA 1
ATOM 3631 C C . VAL B 1 224 ? 11.289 15.656 7.125 1 98.81 224 VAL B C 1
ATOM 3633 O O . VAL B 1 224 ? 12.477 15.375 6.953 1 98.81 224 VAL B O 1
ATOM 3636 N N . ARG B 1 225 ? 10.898 16.828 7.59 1 98.56 225 ARG B N 1
ATOM 3637 C CA . ARG B 1 225 ? 11.883 17.844 7.926 1 98.56 225 ARG B CA 1
ATOM 3638 C C . ARG B 1 225 ? 12.797 17.375 9.055 1 98.56 225 ARG B C 1
ATOM 3640 O O . ARG B 1 225 ? 14.016 17.531 8.969 1 98.56 225 ARG B O 1
ATOM 3647 N N . ALA B 1 226 ? 12.203 16.797 10.062 1 98.5 226 ALA B N 1
ATOM 3648 C CA . ALA B 1 226 ? 12.984 16.281 11.18 1 98.5 226 ALA B CA 1
ATOM 3649 C C . ALA B 1 226 ? 13.969 15.211 10.711 1 98.5 226 ALA B C 1
ATOM 3651 O O . ALA B 1 226 ? 15.078 15.109 11.242 1 98.5 226 ALA B O 1
ATOM 3652 N N . ALA B 1 227 ? 13.609 14.453 9.742 1 98.44 227 ALA B N 1
ATOM 3653 C CA . ALA B 1 227 ? 14.43 13.359 9.219 1 98.44 227 ALA B CA 1
ATOM 3654 C C . ALA B 1 227 ? 15.531 13.898 8.312 1 98.44 227 ALA B C 1
ATOM 3656 O O . ALA B 1 227 ? 16.391 13.133 7.852 1 98.44 227 ALA B O 1
ATOM 3657 N N . GLY B 1 228 ? 15.484 15.203 8.016 1 98 228 GLY B N 1
ATOM 3658 C CA . GLY B 1 228 ? 16.5 15.789 7.168 1 98 228 GLY B CA 1
ATOM 3659 C C . GLY B 1 228 ? 16.094 15.867 5.711 1 98 228 GLY B C 1
ATOM 3660 O O . GLY B 1 228 ? 16.922 16.141 4.84 1 98 228 GLY B O 1
ATOM 3661 N N . GLY B 1 229 ? 14.836 15.625 5.445 1 98.5 229 GLY B N 1
ATOM 3662 C CA . GLY B 1 229 ? 14.32 15.734 4.09 1 98.5 229 GLY B CA 1
ATOM 3663 C C . GLY B 1 229 ? 13.969 17.156 3.697 1 98.5 229 GLY B C 1
ATOM 3664 O O . GLY B 1 229 ? 14.031 18.062 4.523 1 98.5 229 GLY B O 1
ATOM 3665 N N . VAL B 1 230 ? 13.641 17.297 2.4 1 98.69 230 VAL B N 1
ATOM 3666 C CA . VAL B 1 230 ? 13.219 18.578 1.846 1 98.69 230 VAL B CA 1
ATOM 3667 C C . VAL B 1 230 ? 11.719 18.562 1.562 1 98.69 230 VAL B C 1
ATOM 3669 O O . VAL B 1 230 ? 11.195 17.562 1.061 1 98.69 230 VAL B O 1
ATOM 3672 N N . VAL B 1 231 ? 11.047 19.625 1.93 1 98.81 231 VAL B N 1
ATOM 3673 C CA . VAL B 1 231 ? 9.609 19.719 1.686 1 98.81 231 VAL B CA 1
ATOM 3674 C C . VAL B 1 231 ? 9.281 21.062 1.032 1 98.81 231 VAL B C 1
ATOM 3676 O O . VAL B 1 231 ? 9.617 22.125 1.565 1 98.81 231 VAL B O 1
ATOM 3679 N N . THR B 1 232 ? 8.625 21.047 -0.109 1 98.75 232 THR B N 1
ATOM 3680 C CA . THR B 1 232 ? 8.094 22.203 -0.831 1 98.75 232 THR B CA 1
ATOM 3681 C C . THR B 1 232 ? 6.695 21.906 -1.374 1 98.75 232 THR B C 1
ATOM 3683 O O . THR B 1 232 ? 6.176 20.797 -1.185 1 98.75 232 THR B O 1
ATOM 3686 N N . ASP B 1 233 ? 6.082 22.859 -1.92 1 98 233 ASP B N 1
ATOM 3687 C CA . ASP B 1 233 ? 4.961 22.562 -2.807 1 98 233 ASP B CA 1
ATOM 3688 C C . ASP B 1 233 ? 5.453 22.156 -4.191 1 98 233 ASP B C 1
ATOM 3690 O O . ASP B 1 233 ? 6.66 22.031 -4.418 1 98 233 ASP B O 1
ATOM 3694 N N . LEU B 1 234 ? 4.562 21.891 -5.117 1 97.38 234 LEU B N 1
ATOM 3695 C CA . LEU B 1 234 ? 4.949 21.328 -6.402 1 97.38 234 LEU B CA 1
ATOM 3696 C C . LEU B 1 234 ? 5.648 22.375 -7.266 1 97.38 234 LEU B C 1
ATOM 3698 O O . LEU B 1 234 ? 6.289 22.031 -8.266 1 97.38 234 LEU B O 1
ATOM 3702 N N . ALA B 1 235 ? 5.551 23.625 -6.883 1 96.19 235 ALA B N 1
ATOM 3703 C CA . ALA B 1 235 ? 6.223 24.703 -7.609 1 96.19 235 ALA B CA 1
ATOM 3704 C C . ALA B 1 235 ? 7.629 24.938 -7.059 1 96.19 235 ALA B C 1
ATOM 3706 O O . ALA B 1 235 ? 8.383 25.75 -7.598 1 96.19 235 ALA B O 1
ATOM 3707 N N . GLY B 1 236 ? 7.977 24.297 -5.988 1 97.69 236 GLY B N 1
ATOM 3708 C CA . GLY B 1 236 ? 9.312 24.391 -5.422 1 97.69 236 GLY B CA 1
ATOM 3709 C C . GLY B 1 236 ? 9.406 25.422 -4.316 1 97.69 236 GLY B C 1
ATOM 3710 O O . GLY B 1 236 ? 10.492 25.656 -3.77 1 97.69 236 GLY B O 1
ATOM 3711 N N . GLN B 1 237 ? 8.312 26.031 -3.975 1 98.12 237 GLN B N 1
ATOM 3712 C CA . GLN B 1 237 ? 8.305 26.984 -2.869 1 98.12 237 GLN B CA 1
ATOM 3713 C C . GLN B 1 237 ? 8.273 26.266 -1.523 1 98.12 237 GLN B C 1
ATOM 3715 O O . GLN B 1 237 ? 7.598 25.234 -1.376 1 98.12 237 GLN B O 1
ATOM 3720 N N . PRO B 1 238 ? 8.977 26.797 -0.531 1 98.44 238 PRO B N 1
ATOM 3721 C CA . PRO B 1 238 ? 8.898 26.172 0.788 1 98.44 238 PRO B CA 1
ATOM 3722 C C . PRO B 1 238 ? 7.465 25.922 1.242 1 98.44 238 PRO B C 1
ATOM 3724 O O . PRO B 1 238 ? 6.605 26.797 1.094 1 98.44 238 PRO B O 1
ATOM 3727 N N . TRP B 1 239 ? 7.184 24.828 1.753 1 98.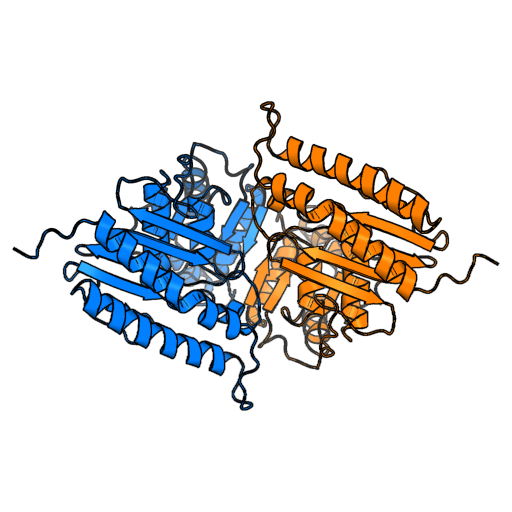56 239 TRP B N 1
ATOM 3728 C CA . TRP B 1 239 ? 5.82 24.453 2.127 1 98.56 239 TRP B CA 1
ATOM 3729 C C . TRP B 1 239 ? 5.363 25.25 3.35 1 98.56 239 TRP B C 1
ATOM 3731 O O . TRP B 1 239 ? 6.117 25.406 4.312 1 98.56 239 TRP B O 1
ATOM 3741 N N . THR B 1 240 ? 4.141 25.703 3.348 1 98.12 240 THR B N 1
ATOM 3742 C CA . THR B 1 240 ? 3.414 26.281 4.477 1 98.12 240 THR B CA 1
ATOM 3743 C C . THR B 1 240 ? 2.02 25.672 4.586 1 98.12 240 THR B C 1
ATOM 3745 O O . THR B 1 240 ? 1.59 24.922 3.699 1 98.12 240 THR B O 1
ATOM 3748 N N . ILE B 1 241 ? 1.356 25.938 5.648 1 97.31 241 ILE B N 1
ATOM 3749 C CA . ILE B 1 241 ? 0.028 25.375 5.879 1 97.31 241 ILE B CA 1
ATOM 3750 C C . ILE B 1 241 ? -0.936 25.875 4.805 1 97.31 241 ILE B C 1
ATOM 3752 O O . ILE B 1 241 ? -2.018 25.312 4.621 1 97.31 241 ILE B O 1
ATOM 3756 N N . ALA B 1 242 ? -0.555 26.891 4.043 1 95.88 242 ALA B N 1
ATOM 3757 C CA . ALA B 1 242 ? -1.394 27.469 2.99 1 95.88 242 ALA B CA 1
ATOM 3758 C C . ALA B 1 242 ? -1.08 26.828 1.639 1 95.88 242 ALA B C 1
ATOM 3760 O O . ALA B 1 242 ? -1.788 27.062 0.656 1 95.88 242 ALA B O 1
ATOM 3761 N N . SER B 1 243 ? -0.044 26.016 1.567 1 96.94 243 SER B N 1
ATOM 3762 C CA . SER B 1 243 ? 0.338 25.375 0.309 1 96.94 243 SER B CA 1
ATOM 3763 C C . SER B 1 243 ? -0.756 24.438 -0.194 1 96.94 243 SER B C 1
ATOM 3765 O O . SER B 1 243 ? -1.41 23.766 0.598 1 96.94 243 SER B O 1
ATOM 3767 N N . ASP B 1 244 ? -0.898 24.281 -1.475 1 94.69 244 ASP B N 1
ATOM 3768 C CA . ASP B 1 244 ? -1.976 23.484 -2.064 1 94.69 244 ASP B CA 1
ATOM 3769 C C . ASP B 1 244 ? -1.503 22.078 -2.395 1 94.69 244 ASP B C 1
ATOM 3771 O O . ASP B 1 244 ? -2.25 21.281 -2.975 1 94.69 244 ASP B O 1
ATOM 3775 N N . SER B 1 245 ? -0.257 21.828 -2.178 1 97.25 245 SER B N 1
ATOM 3776 C CA . SER B 1 245 ? 0.36 20.531 -2.461 1 97.25 245 SER B CA 1
ATOM 3777 C C . SER B 1 245 ? 1.588 20.312 -1.587 1 97.25 245 SER B C 1
ATOM 3779 O O . SER B 1 245 ? 1.992 21.188 -0.829 1 97.25 245 SER B O 1
ATOM 3781 N N . VAL B 1 246 ? 2.082 19.125 -1.605 1 98.62 246 VAL B N 1
ATOM 3782 C CA . VAL B 1 246 ? 3.326 18.812 -0.914 1 98.62 246 VAL B CA 1
ATOM 3783 C C . VAL B 1 246 ? 4.234 18 -1.835 1 98.62 246 VAL B C 1
ATOM 3785 O O . VAL B 1 246 ? 3.801 17.016 -2.439 1 98.62 246 VAL B O 1
ATOM 3788 N N . LEU B 1 247 ? 5.422 18.406 -2.033 1 98.81 247 LEU B N 1
ATOM 3789 C CA . LEU B 1 247 ? 6.527 17.594 -2.514 1 98.81 247 LEU B CA 1
ATOM 3790 C C . LEU B 1 247 ? 7.555 17.359 -1.409 1 98.81 247 LEU B C 1
ATOM 3792 O O . LEU B 1 247 ? 8.125 18.312 -0.875 1 98.81 247 LEU B O 1
ATOM 3796 N N . ALA B 1 248 ? 7.742 16.141 -1.052 1 98.94 248 ALA B N 1
ATOM 3797 C CA . ALA B 1 248 ? 8.688 15.781 0.002 1 98.94 248 ALA B CA 1
ATOM 3798 C C . ALA B 1 248 ? 9.648 14.695 -0.472 1 98.94 248 ALA B C 1
ATOM 3800 O O . ALA B 1 248 ? 9.258 13.789 -1.216 1 98.94 248 ALA B O 1
ATOM 3801 N N . GLY B 1 249 ? 10.914 14.766 -0.032 1 98.69 249 GLY B N 1
ATOM 3802 C CA . GLY B 1 249 ? 11.852 13.719 -0.398 1 98.69 249 GLY B CA 1
ATOM 3803 C C . GLY B 1 249 ? 13.227 13.906 0.212 1 98.69 249 GLY B C 1
ATOM 3804 O O . GLY B 1 249 ? 13.508 14.945 0.803 1 98.69 249 GLY B O 1
ATOM 3805 N N . ALA B 1 250 ? 13.969 12.836 0.152 1 98.25 250 ALA B N 1
ATOM 3806 C CA . ALA B 1 250 ? 15.398 12.945 0.447 1 98.25 250 ALA B CA 1
ATOM 3807 C C . ALA B 1 250 ? 16.062 13.977 -0.461 1 98.25 250 ALA B C 1
ATOM 3809 O O . ALA B 1 250 ? 15.609 14.211 -1.58 1 98.25 250 ALA B O 1
ATOM 3810 N N . PRO B 1 251 ? 17.203 14.422 0.161 1 96.62 251 PRO B N 1
ATOM 3811 C CA . PRO B 1 251 ? 17.938 15.312 -0.741 1 96.62 251 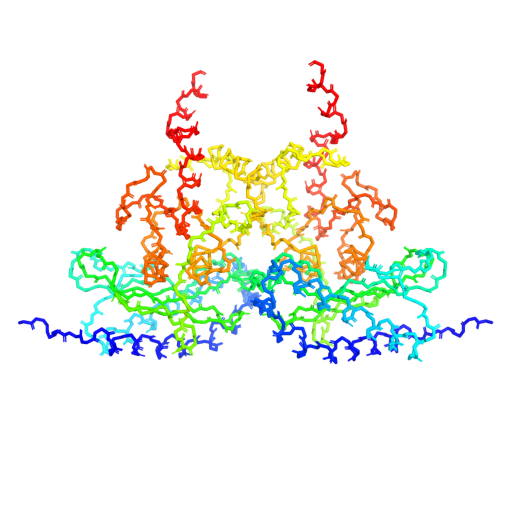PRO B CA 1
ATOM 3812 C C . PRO B 1 251 ? 18.297 14.648 -2.062 1 96.62 251 PRO B C 1
ATOM 3814 O O . PRO B 1 251 ? 18.672 13.469 -2.084 1 96.62 251 PRO B O 1
ATOM 3817 N N . GLY B 1 252 ? 18.359 15.164 -3.145 1 97.44 252 GLY B N 1
ATOM 3818 C CA . GLY B 1 252 ? 18.578 14.625 -4.48 1 97.44 252 GLY B CA 1
ATOM 3819 C C . GLY B 1 252 ? 17.281 14.211 -5.172 1 97.44 252 GLY B C 1
ATOM 3820 O O . GLY B 1 252 ? 17.016 14.633 -6.297 1 97.44 252 GLY B O 1
ATOM 3821 N N . VAL B 1 253 ? 16.562 13.32 -4.43 1 98.31 253 VAL B N 1
ATOM 3822 C CA . VAL B 1 253 ? 15.305 12.828 -4.988 1 98.31 253 VAL B CA 1
ATOM 3823 C C . VAL B 1 253 ? 14.336 13.992 -5.164 1 98.31 253 VAL B C 1
ATOM 3825 O O . VAL B 1 253 ? 13.703 14.133 -6.215 1 98.31 253 VAL B O 1
ATOM 3828 N N . HIS B 1 254 ? 14.234 14.828 -4.125 1 98.69 254 HIS B N 1
ATOM 3829 C CA . HIS B 1 254 ? 13.359 15.984 -4.188 1 98.69 254 HIS B CA 1
ATOM 3830 C C . HIS B 1 254 ? 13.695 16.859 -5.391 1 98.69 254 HIS B C 1
ATOM 3832 O O . HIS B 1 254 ? 12.805 17.25 -6.156 1 98.69 254 HIS B O 1
ATOM 3838 N N . GLY B 1 255 ? 14.945 17.125 -5.535 1 98.44 255 GLY B N 1
ATOM 3839 C CA . GLY B 1 255 ? 15.367 17.969 -6.641 1 98.44 255 GLY B CA 1
ATOM 3840 C C . GLY B 1 255 ? 15.031 17.391 -8 1 98.44 255 GLY B C 1
ATOM 3841 O O . GLY B 1 255 ? 14.578 18.109 -8.898 1 98.44 255 GLY B O 1
ATOM 3842 N N . GLU B 1 256 ? 15.266 16.109 -8.141 1 98.5 256 GLU B N 1
ATOM 3843 C CA . GLU B 1 256 ? 14.992 15.438 -9.406 1 98.5 256 GLU B CA 1
ATOM 3844 C C . GLU B 1 256 ? 13.5 15.445 -9.719 1 98.5 256 GLU B C 1
ATOM 3846 O O . GLU B 1 256 ? 13.102 15.641 -10.867 1 98.5 256 GLU B O 1
ATOM 3851 N N . ILE B 1 257 ? 12.664 15.227 -8.719 1 98.56 257 ILE B N 1
ATOM 3852 C CA . ILE B 1 257 ? 11.227 15.258 -8.945 1 98.56 257 ILE B CA 1
ATOM 3853 C C . ILE B 1 257 ? 10.797 16.672 -9.305 1 98.56 257 ILE B C 1
ATOM 3855 O O . ILE B 1 257 ? 9.969 16.875 -10.203 1 98.56 257 ILE B O 1
ATOM 3859 N N . LEU B 1 258 ? 11.336 17.641 -8.602 1 98.25 258 LEU B N 1
ATOM 3860 C CA . LEU B 1 258 ? 11.008 19.031 -8.891 1 98.25 258 LEU B CA 1
ATOM 3861 C C . LEU B 1 258 ? 11.359 19.391 -10.336 1 98.25 258 LEU B C 1
ATOM 3863 O O . LEU B 1 258 ? 10.609 20.109 -11 1 98.25 258 LEU B O 1
ATOM 3867 N N . ASP B 1 259 ? 12.477 18.891 -10.82 1 97.81 259 ASP B N 1
ATOM 3868 C CA . ASP B 1 259 ? 12.859 19.109 -12.211 1 97.81 259 ASP B CA 1
ATOM 3869 C C . ASP B 1 259 ? 11.82 18.531 -13.164 1 97.81 259 ASP B C 1
ATOM 3871 O O . ASP B 1 259 ? 11.469 19.156 -14.164 1 97.81 259 ASP B O 1
ATOM 3875 N N . ILE B 1 260 ? 11.375 17.391 -12.852 1 97.19 260 ILE B N 1
ATOM 3876 C CA . ILE B 1 260 ? 10.352 16.75 -13.672 1 97.19 260 ILE B CA 1
ATOM 3877 C C . ILE B 1 260 ? 9.094 17.609 -13.68 1 97.19 260 ILE B C 1
ATOM 3879 O O . ILE B 1 260 ? 8.516 17.859 -14.742 1 97.19 260 ILE B O 1
ATOM 3883 N N . LEU B 1 261 ? 8.656 18.062 -12.516 1 97 261 LEU B N 1
ATOM 3884 C CA . LEU B 1 261 ? 7.461 18.891 -12.406 1 97 261 LEU B CA 1
ATOM 3885 C C . LEU B 1 261 ? 7.637 20.203 -13.164 1 97 261 LEU B C 1
ATOM 3887 O O . LEU B 1 261 ? 6.703 20.688 -13.812 1 97 261 LEU B O 1
ATOM 3891 N N . GLY B 1 262 ? 8.82 20.75 -13.016 1 95.56 262 GLY B N 1
ATOM 3892 C CA . GLY B 1 262 ? 9.125 21.969 -13.75 1 95.56 262 GLY B CA 1
ATOM 3893 C C . GLY B 1 262 ? 8.969 21.812 -15.25 1 95.56 262 GLY B C 1
ATOM 3894 O O . GLY B 1 262 ? 8.492 22.719 -15.93 1 95.56 262 GLY B O 1
ATOM 3895 N N . SER B 1 263 ? 9.352 20.703 -15.758 1 94.44 263 SER B N 1
ATOM 3896 C CA . SER B 1 263 ? 9.273 20.438 -17.188 1 94.44 263 SER B CA 1
ATOM 3897 C C . SER B 1 263 ? 7.824 20.297 -17.656 1 94.44 263 SER B C 1
ATOM 3899 O O . SER B 1 263 ? 7.516 20.484 -18.828 1 94.44 263 SER B O 1
ATOM 3901 N N . LEU B 1 264 ? 6.965 19.844 -16.75 1 93.56 264 LEU B N 1
ATOM 3902 C CA . LEU B 1 264 ? 5.555 19.672 -17.078 1 93.56 264 LEU B CA 1
ATOM 3903 C C . LEU B 1 264 ? 4.812 21 -17.031 1 93.56 264 LEU B C 1
ATOM 3905 O O . LEU B 1 264 ? 3.752 21.141 -17.641 1 93.56 264 LEU B O 1
ATOM 3909 N N . GLY B 1 265 ? 5.336 21.984 -16.297 1 89.5 265 GLY B N 1
ATOM 3910 C CA . GLY B 1 265 ? 4.727 23.312 -16.219 1 89.5 265 GLY B CA 1
ATOM 3911 C C . GLY B 1 265 ? 3.621 23.406 -15.188 1 89.5 265 GLY B C 1
ATOM 3912 O O . GLY B 1 265 ? 3.482 22.516 -14.344 1 89.5 265 GLY B O 1
ATOM 3913 N N . ASP B 1 266 ? 2.848 24.422 -15.273 1 85.62 266 ASP B N 1
ATOM 3914 C CA . ASP B 1 266 ? 1.808 24.734 -14.297 1 85.62 266 ASP B CA 1
ATOM 3915 C C . ASP B 1 266 ? 0.549 23.906 -14.547 1 85.62 266 ASP B C 1
ATOM 3917 O O . ASP B 1 266 ? -0.022 23.953 -15.641 1 85.62 266 ASP B O 1
ATOM 3921 N N . PRO B 1 267 ? 0.187 23.156 -13.555 1 83.94 267 PRO B N 1
ATOM 3922 C CA . PRO B 1 267 ? -1.027 22.359 -13.719 1 83.94 267 PRO B CA 1
ATOM 3923 C C . PRO B 1 267 ? -2.229 23.188 -14.156 1 83.94 267 PRO B C 1
ATOM 3925 O O . PRO B 1 267 ? -3.168 22.672 -14.758 1 83.94 267 PRO B O 1
ATOM 3928 N N . ARG B 1 268 ? -2.344 24.391 -13.773 1 74.38 268 ARG B N 1
ATOM 3929 C CA . ARG B 1 268 ? -3.488 25.25 -14.086 1 74.38 268 ARG B CA 1
ATOM 3930 C C . ARG B 1 268 ? -3.438 25.719 -15.531 1 74.38 268 ARG B C 1
ATOM 3932 O O . ARG B 1 268 ? -4.441 26.203 -16.062 1 74.38 268 ARG B O 1
ATOM 3939 N N . ALA B 1 269 ? -2.289 25.641 -16.109 1 66.06 269 ALA B N 1
ATOM 3940 C CA . ALA B 1 269 ? -2.158 26.078 -17.5 1 66.06 269 ALA B CA 1
ATOM 3941 C C . ALA B 1 269 ? -2.832 25.094 -18.453 1 66.06 269 ALA B C 1
ATOM 3943 O O . ALA B 1 269 ? -3.346 25.484 -19.5 1 66.06 269 ALA B O 1
ATOM 3944 N N . GLU B 1 270 ? -2.705 23.797 -18.25 1 56.44 270 GLU B N 1
ATOM 3945 C CA . GLU B 1 270 ? -3.246 22.75 -19.109 1 56.44 270 GLU B CA 1
ATOM 3946 C C . GLU B 1 270 ? -4.77 22.828 -19.188 1 56.44 270 GLU B C 1
ATOM 3948 O O . GLU B 1 270 ? -5.367 22.469 -20.203 1 56.44 270 GLU B O 1
ATOM 3953 N N . LEU B 1 271 ? -5.441 23.141 -18.156 1 53.25 271 LEU B N 1
ATOM 3954 C CA . LEU B 1 271 ? -6.891 23.297 -18.219 1 53.25 271 LEU B CA 1
ATOM 3955 C C . LEU B 1 271 ? -7.273 24.344 -19.266 1 53.25 271 L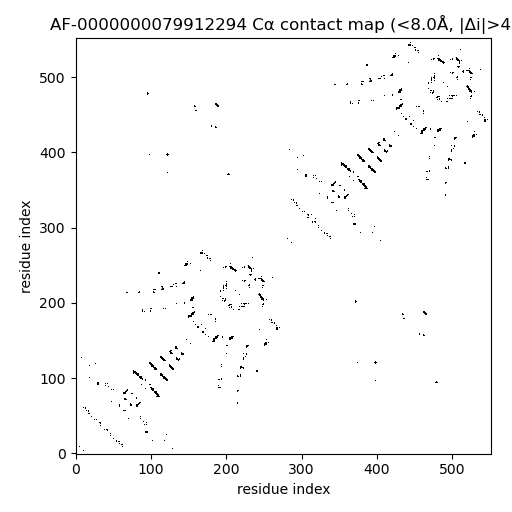EU B C 1
ATOM 3957 O O . LEU B 1 271 ? -8.32 24.219 -19.906 1 53.25 271 LEU B O 1
ATOM 3961 N N . SER B 1 272 ? -6.488 25.297 -19.422 1 47.47 272 SER B N 1
ATOM 3962 C CA . SER B 1 272 ? -6.836 26.359 -20.359 1 47.47 272 SER B CA 1
ATOM 3963 C C . SER B 1 272 ? -6.727 25.875 -21.797 1 47.47 272 SER B C 1
ATOM 3965 O O . SER B 1 272 ? -7.484 26.312 -22.672 1 47.47 272 SER B O 1
ATOM 3967 N N . GLU B 1 273 ? -5.781 25.125 -22.125 1 42.91 273 GLU B N 1
ATOM 3968 C CA . GLU B 1 273 ? -5.645 24.766 -23.531 1 42.91 273 GLU B CA 1
ATOM 3969 C C . GLU B 1 273 ? -6.672 23.719 -23.938 1 42.91 273 GLU B C 1
ATOM 3971 O O . GLU B 1 273 ? -6.98 23.562 -25.125 1 42.91 273 GLU B O 1
ATOM 3976 N N . GLY B 1 274 ? -7.082 22.875 -23.141 1 37.38 274 GLY B N 1
ATOM 3977 C CA . GLY B 1 274 ? -8.125 21.938 -23.547 1 37.38 274 GLY B CA 1
ATOM 3978 C C . GLY B 1 274 ? -9.484 22.594 -23.703 1 37.38 274 GLY B C 1
ATOM 3979 O O . GLY B 1 274 ? -10.453 21.953 -24.094 1 37.38 274 GLY B O 1
ATOM 3980 N N . LEU B 1 275 ? -9.812 23.594 -23 1 33.34 275 LEU B N 1
ATOM 3981 C CA . LEU B 1 275 ? -11.078 24.312 -23.203 1 33.34 275 LEU B CA 1
ATOM 3982 C C . LEU B 1 275 ? -10.992 25.203 -24.438 1 33.34 275 LEU B C 1
ATOM 3984 O O . LEU B 1 275 ? -11.977 25.844 -24.812 1 33.34 275 LEU B O 1
ATOM 3988 N N . THR B 1 276 ? -9.789 25.328 -25 1 28.92 276 THR B N 1
ATOM 3989 C CA . THR B 1 276 ? -9.914 26.016 -26.266 1 28.92 276 THR B CA 1
ATOM 3990 C C . THR B 1 276 ? -10.047 25.016 -27.422 1 28.92 276 THR B C 1
ATOM 3992 O O . THR B 1 276 ? -9.383 23.984 -27.422 1 28.92 276 THR B O 1
#

Foldseek 3Di:
DLPPPDPVVLQVQLVVLQVVCLVVLVVQFLPDPPPPPDLLVSLVVVQVVSCVSSQVSSCVVPVAGEAEPVPGTDDLQPAWYKYWRQWFLSVCRSRRNQLIWIWIFIDGRQATQKIWTDRSSVPWIWIDGALAAIDIVRHGAAAFADDAQQAFEEEEEDADQCADPQQHRVNSVQLVVLSPVRHNYYDYRSGLSSRLQCQLRVVGQKYKFQAQACSRPSNSVRSNVNSVKAKDALQRHHDTSRHGIIIIGGPHHSVVSSVSSVVSPRSVVVVVVVVD/DLPPPDVVVLQVQLVVLQVVCLVVLVVQFLPDPPPPPDLLVSLVVVQVVSCVSSQVSSCVVPVAGEAEPVPGTDDLQPAWYKYWRQWFLSVCRSRRNQLIWIWIFIDGRQATQKIWTDRSSVPWIWIDGALAAIDIVRHGAAAFADDAQQAFEEEEEDADQCADPQQHRVNSVQLVVLSPVRHNYYDYRSGLSSRLQCQLRVVGQKYKFQAQACSRPSNSVRSNVNSVKAKDALQRHHDTSRHGIIIIGGPHHSVVSSVSSVVSPRSVVVVVVVVD

Radius of gyration: 23.39 Å; Cα contacts (8 Å, |Δi|>4): 1320; chains: 2; bounding box: 56×79×68 Å